Protein AF-A0A927M756-F1 (afdb_monomer_lite)

Sequence (406 aa):
MTVVIPTYNRRDMLRETLRNLARQRMPADEFEVVVADDGSSDGSRAVVEEASQQLRIKYHFQPDEGNRVCLVRNAGARLAAAPLLVFLDSGVYVGPDFLHEHVAAHAEGERLVVAGYTWGYDFEKAPPPGLAEALAESLPEEVVARFHDSEPFFDARHAAFVKTDFDLGRMVAPWALLWGLNFSISADDYWRVDGFDEGIVRWGLDDLELGFRLFKAGLEFRLSRTAWAVHAPHERAPLADALADVMVNMRRMMARFPEPATELAWNLLNNDDDLLDVDENYRFLIGCIDQVRSVDVAAEVADLLPQLPPGRLAVFGAGRRLPAELAGAVTLDFDADAVVELGATYHAIGIRTPLPDHAVDVVVLTSRLAGLWPRWSAEILAEAARVGGSVQLTPALMQKTAAISR

Foldseek 3Di:
DEEEEEDAQQQVLQLQQLVLVLLAPPDQVVYAYEYFYQAHDNCNVVSQVVSVVRHNYHYHYDHNPAAQSQVSSLVSLVPDPDQKYKYAYRQKHFHRCLVVLQVVVCPPDDFEKEFEWEWQADDPADAPPCLQVCSVVHHFVVSCVVCVVPPNRGHPCVVVCVVVVQFLQSFPQSLLVQDRRTMMGGSVLCPVLPHFDSVLRFDDPRSSLSSVSSVVVVGYYHYRHPSYIYRRDDDDDPPVRNLVSHLVVLVVSCVVPVAALSLLLNVCSVVVHDSSCSRVVVVLVVVLLVVCLPPAFQVLVVVCVVVDDDKAEEEQQNFQDHPPVCPRHAYEHCRPVSCVNNVHNGNYNQLAGPAAFCNIAEYEYTLSCLSVCVPRVVSNVVSRNRNHVYYHYGPNSVVSNVVVVD

pLDDT: mean 94.9, std 5.16, range [47.44, 98.81]

Radius of gyration: 24.37 Å; chains: 1; bounding box: 57×42×68 Å

Organism: NCBI:txid1544732

Structure (mmCIF, N/CA/C/O backbone):
data_AF-A0A927M756-F1
#
_entry.id   AF-A0A927M756-F1
#
loop_
_atom_site.group_PDB
_atom_site.id
_atom_site.type_symbol
_atom_site.label_atom_id
_atom_site.label_alt_id
_atom_site.label_comp_id
_atom_site.label_asym_id
_atom_site.label_entity_id
_atom_site.label_seq_id
_atom_site.pdbx_PDB_ins_code
_atom_site.Cartn_x
_atom_site.Cartn_y
_atom_site.Cartn_z
_atom_site.occupancy
_atom_site.B_iso_or_equiv
_atom_site.auth_seq_id
_atom_site.auth_comp_id
_atom_site.auth_asym_id
_atom_site.auth_atom_id
_atom_site.pdbx_PDB_model_num
ATOM 1 N N . MET A 1 1 ? -21.977 -3.364 10.294 1.00 95.69 1 MET A N 1
ATOM 2 C CA . MET A 1 1 ? -20.557 -3.519 9.878 1.00 95.69 1 MET A CA 1
ATOM 3 C C . MET A 1 1 ? -19.812 -4.434 10.845 1.00 95.69 1 MET A C 1
ATOM 5 O O . MET A 1 1 ? -20.342 -4.683 11.923 1.00 95.69 1 MET A O 1
ATOM 9 N N . THR A 1 2 ? -18.604 -4.883 10.504 1.00 98.62 2 THR A N 1
ATOM 10 C CA . THR A 1 2 ? -17.731 -5.647 11.407 1.00 98.62 2 THR A CA 1
ATOM 11 C C . THR A 1 2 ? -16.400 -4.923 11.588 1.00 98.62 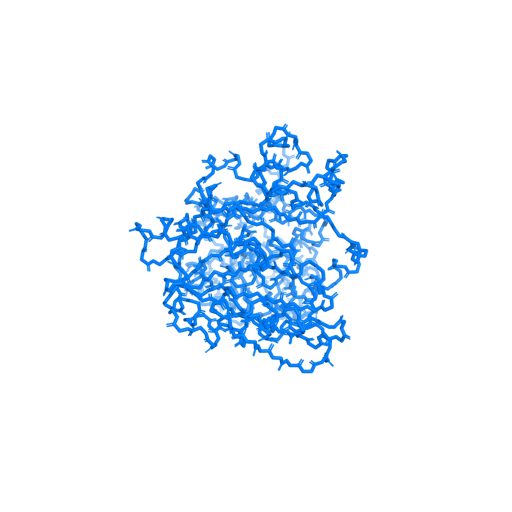2 THR A C 1
ATOM 13 O O . THR A 1 2 ? -15.699 -4.680 10.609 1.00 98.62 2 THR A O 1
ATOM 16 N N . VAL A 1 3 ? -16.036 -4.613 12.834 1.00 98.75 3 VAL A N 1
ATOM 17 C CA . VAL A 1 3 ? -14.707 -4.089 13.184 1.00 98.75 3 VAL A CA 1
ATOM 18 C C . VAL A 1 3 ? -13.768 -5.265 13.447 1.00 98.75 3 VAL A C 1
ATOM 20 O O . VAL A 1 3 ? -14.055 -6.080 14.320 1.00 98.75 3 VAL A O 1
ATOM 23 N N . VAL A 1 4 ? -12.664 -5.372 12.713 1.00 98.75 4 VAL A N 1
ATOM 24 C CA . VAL A 1 4 ? -11.660 -6.437 12.847 1.00 98.75 4 VAL A CA 1
ATOM 25 C C . VAL A 1 4 ? -10.411 -5.863 13.510 1.00 98.75 4 VAL A C 1
ATOM 27 O O . VAL A 1 4 ? -9.783 -4.956 12.965 1.00 98.75 4 VAL A O 1
ATOM 30 N N . ILE A 1 5 ? -10.053 -6.405 14.676 1.00 98.69 5 ILE A N 1
ATOM 31 C CA . ILE A 1 5 ? -8.954 -5.916 15.513 1.00 98.69 5 ILE A CA 1
ATOM 32 C C . ILE A 1 5 ? -7.909 -7.016 15.692 1.00 98.69 5 ILE A C 1
ATOM 34 O O . ILE A 1 5 ? -8.170 -7.964 16.440 1.00 98.69 5 ILE A O 1
ATOM 38 N N . PRO A 1 6 ? -6.728 -6.921 15.055 1.00 97.94 6 PRO A N 1
ATOM 39 C CA . PRO A 1 6 ? -5.612 -7.791 15.390 1.00 97.94 6 PRO A CA 1
ATOM 40 C C . PRO A 1 6 ? -5.023 -7.402 16.754 1.00 97.94 6 PRO A C 1
ATOM 42 O O . PRO A 1 6 ? -4.950 -6.220 17.110 1.00 97.94 6 PRO A O 1
ATOM 45 N N . THR A 1 7 ? -4.561 -8.387 17.521 1.00 97.69 7 THR A N 1
ATOM 46 C CA . THR A 1 7 ? -3.855 -8.134 18.781 1.00 97.69 7 THR A CA 1
ATOM 47 C C . THR A 1 7 ? -2.776 -9.181 19.056 1.00 97.69 7 THR A C 1
ATOM 49 O O . THR A 1 7 ? -2.916 -10.342 18.681 1.00 97.69 7 THR A O 1
ATOM 52 N N . TYR A 1 8 ? -1.693 -8.751 19.703 1.00 97.06 8 TYR A N 1
ATOM 53 C CA . TYR A 1 8 ? -0.617 -9.606 20.200 1.00 97.06 8 TYR A CA 1
ATOM 54 C C . TYR A 1 8 ? 0.051 -8.929 21.398 1.00 97.06 8 TYR A C 1
ATOM 56 O O . TYR A 1 8 ? 0.705 -7.901 21.231 1.00 97.06 8 TYR A O 1
ATOM 64 N N . ASN A 1 9 ? -0.127 -9.481 22.598 1.00 96.88 9 ASN A N 1
ATOM 65 C CA . ASN A 1 9 ? 0.460 -8.988 23.852 1.00 96.88 9 ASN A CA 1
ATOM 66 C C . ASN A 1 9 ? 0.254 -7.473 24.093 1.00 96.88 9 ASN A C 1
ATOM 68 O O . ASN A 1 9 ? 1.173 -6.753 24.490 1.00 96.88 9 ASN A O 1
ATOM 72 N N . ARG A 1 10 ? -0.962 -6.979 23.818 1.00 95.50 10 ARG A N 1
ATOM 73 C CA . ARG A 1 10 ? -1.361 -5.568 23.966 1.00 95.50 10 ARG A CA 1
ATOM 74 C C . ARG A 1 10 ? -2.609 -5.394 24.835 1.00 95.50 10 ARG A C 1
ATOM 76 O O . ARG A 1 10 ? -3.422 -4.511 24.569 1.00 95.50 10 ARG A O 1
ATOM 83 N N . ARG A 1 11 ? -2.778 -6.205 25.885 1.00 97.56 11 ARG A N 1
ATOM 84 C CA . ARG A 1 11 ? -3.977 -6.254 26.747 1.00 97.56 11 ARG A CA 1
ATOM 85 C C . ARG A 1 11 ? -4.524 -4.878 27.119 1.00 97.56 11 ARG A C 1
ATOM 87 O O . ARG A 1 11 ? -5.727 -4.651 27.006 1.00 97.56 11 ARG A O 1
ATOM 94 N N . ASP A 1 12 ? -3.669 -3.986 27.610 1.00 97.00 12 ASP A N 1
ATOM 95 C CA . ASP A 1 12 ? -4.118 -2.703 28.158 1.00 97.00 12 ASP A CA 1
ATOM 96 C C . ASP A 1 12 ? -4.542 -1.738 27.038 1.00 97.00 12 ASP A C 1
ATOM 98 O O . ASP A 1 12 ? -5.580 -1.090 27.141 1.00 97.00 12 ASP A O 1
ATOM 102 N N . MET A 1 13 ? -3.832 -1.741 25.907 1.00 97.19 13 MET A N 1
ATOM 103 C CA . MET A 1 13 ? -4.227 -0.983 24.715 1.00 97.19 13 MET A CA 1
ATOM 104 C C . MET A 1 13 ? -5.517 -1.531 24.091 1.00 97.19 13 MET A C 1
ATOM 106 O O . MET A 1 13 ? -6.401 -0.764 23.717 1.00 97.19 13 MET A O 1
ATOM 110 N N . LEU A 1 14 ? -5.659 -2.860 24.015 1.00 98.50 14 LEU A N 1
ATOM 111 C CA . LEU A 1 14 ? -6.878 -3.521 23.548 1.00 98.50 14 LEU A CA 1
ATOM 112 C C . LEU A 1 14 ? -8.078 -3.143 24.422 1.00 98.50 14 LEU A C 1
ATOM 114 O O . LEU A 1 14 ? -9.151 -2.853 23.897 1.00 98.50 14 LEU A O 1
ATOM 118 N N . ARG A 1 15 ? -7.897 -3.110 25.748 1.00 98.44 15 ARG A N 1
ATOM 119 C CA . ARG A 1 15 ? -8.937 -2.698 26.700 1.00 98.44 15 ARG A CA 1
ATOM 120 C C . ARG A 1 15 ? -9.435 -1.291 26.392 1.00 98.44 15 ARG A C 1
ATOM 122 O O . ARG A 1 15 ? -10.646 -1.091 26.322 1.00 98.44 15 ARG A O 1
ATOM 129 N N . GLU A 1 16 ? -8.530 -0.344 26.169 1.00 98.25 16 GLU A N 1
ATOM 130 C CA . GLU A 1 16 ? -8.913 1.025 25.821 1.00 98.25 16 GLU A CA 1
ATOM 131 C C . GLU A 1 16 ? -9.564 1.110 24.436 1.00 98.25 16 GLU A C 1
ATOM 133 O O . GLU A 1 16 ? -10.615 1.736 24.298 1.00 98.25 16 GLU A O 1
ATOM 138 N N . THR A 1 17 ? -9.047 0.415 23.419 1.00 98.50 17 THR A N 1
ATOM 139 C CA . THR A 1 17 ? -9.700 0.350 22.098 1.00 98.50 17 THR A CA 1
ATOM 140 C C . THR A 1 17 ? -11.145 -0.162 22.209 1.00 98.50 17 THR A C 1
ATOM 142 O O . THR A 1 17 ? -12.064 0.468 21.682 1.00 98.50 17 THR A O 1
ATOM 145 N N . LEU A 1 18 ? -11.390 -1.245 22.957 1.00 98.62 18 LEU A N 1
ATOM 146 C CA . LEU A 1 18 ? -12.740 -1.790 23.154 1.00 98.62 18 LEU A CA 1
ATOM 147 C C . LEU A 1 18 ? -13.647 -0.853 23.970 1.00 98.62 18 LEU A C 1
ATOM 149 O O . LEU A 1 18 ? -14.825 -0.717 23.644 1.00 98.62 18 LEU A O 1
ATOM 153 N N . ARG A 1 19 ? -13.117 -0.150 24.982 1.00 98.06 19 ARG A N 1
ATOM 154 C CA . ARG A 1 19 ? -13.867 0.879 25.733 1.00 98.06 19 ARG A CA 1
ATOM 155 C C . ARG A 1 19 ? -14.334 2.025 24.837 1.00 98.06 19 ARG A C 1
ATOM 157 O O . ARG A 1 19 ? -15.458 2.498 24.988 1.00 98.06 19 ARG A O 1
ATOM 164 N N . ASN A 1 20 ? -13.505 2.452 23.887 1.00 98.19 20 ASN A N 1
ATOM 165 C CA . ASN A 1 20 ? -13.872 3.487 22.918 1.00 98.19 20 ASN A CA 1
ATOM 166 C C . ASN A 1 20 ? -14.931 2.996 21.913 1.00 98.19 20 ASN A C 1
ATOM 168 O O . ASN A 1 20 ? -15.864 3.729 21.580 1.00 98.19 20 ASN A O 1
ATOM 172 N N . LEU A 1 21 ? -14.864 1.729 21.496 1.00 98.38 21 LEU A N 1
ATOM 173 C CA . LEU A 1 21 ? -15.904 1.115 20.661 1.00 98.38 21 LEU A CA 1
ATOM 174 C C . LEU A 1 21 ? -17.236 0.910 21.402 1.00 98.38 21 LEU A C 1
ATOM 176 O O . LEU A 1 21 ? -18.295 0.993 20.789 1.00 98.38 21 LEU A O 1
ATOM 180 N N . ALA A 1 22 ? -17.225 0.704 22.720 1.00 97.81 22 ALA A N 1
ATOM 181 C CA . ALA A 1 22 ? -18.456 0.628 23.516 1.00 97.81 22 ALA A CA 1
ATOM 182 C C . ALA A 1 22 ? -19.195 1.979 23.631 1.00 97.81 22 ALA A C 1
ATOM 184 O O . ALA A 1 22 ? -20.354 2.020 24.038 1.00 97.81 22 ALA A O 1
ATOM 185 N N . ARG A 1 23 ? -18.541 3.089 23.261 1.00 97.56 23 ARG A N 1
ATOM 186 C CA . ARG A 1 23 ? -19.082 4.458 23.322 1.00 97.56 23 ARG A CA 1
ATOM 187 C C . ARG A 1 23 ? -19.631 4.973 21.989 1.00 97.56 23 ARG A C 1
ATOM 189 O O . ARG A 1 23 ? -19.966 6.153 21.891 1.00 97.56 23 ARG A O 1
ATOM 196 N N . GLN A 1 24 ? -19.692 4.131 20.960 1.00 98.25 24 GLN A N 1
ATOM 197 C CA . GLN A 1 24 ? -20.191 4.545 19.650 1.00 98.25 24 GLN A CA 1
ATOM 198 C C . GLN A 1 24 ? -21.666 4.960 19.735 1.00 98.25 24 GLN A C 1
ATOM 200 O O . GLN A 1 24 ? -22.465 4.314 20.410 1.00 98.25 24 GLN A O 1
ATOM 205 N N . ARG A 1 25 ? -22.038 6.035 19.028 1.00 97.19 25 ARG A N 1
ATOM 206 C CA . ARG A 1 25 ? -23.444 6.468 18.895 1.00 97.19 25 ARG A CA 1
ATOM 207 C C . ARG A 1 25 ? -24.238 5.587 17.935 1.00 97.19 25 ARG A C 1
ATOM 209 O O . ARG A 1 25 ? -25.465 5.611 17.969 1.00 97.19 25 ARG A O 1
ATOM 216 N N . MET A 1 26 ? -23.544 4.823 17.092 1.00 96.31 26 MET A N 1
ATOM 217 C CA . MET A 1 26 ? -24.149 3.769 16.286 1.00 96.31 26 MET A CA 1
ATOM 218 C C . MET A 1 26 ? -24.802 2.722 17.206 1.00 96.31 26 MET A C 1
ATOM 220 O O . MET A 1 26 ? -24.148 2.276 18.153 1.00 96.31 26 MET A O 1
ATOM 224 N N . PRO A 1 27 ? -26.054 2.304 16.946 1.00 94.31 27 PRO A N 1
ATOM 225 C CA . PRO A 1 27 ? -26.713 1.273 17.739 1.00 94.31 27 PRO A CA 1
ATOM 226 C C . PRO A 1 27 ? -25.888 -0.016 17.817 1.00 94.31 27 PRO A C 1
ATOM 228 O O . PRO A 1 27 ? -25.325 -0.479 16.824 1.00 94.31 27 PRO A O 1
ATOM 231 N N . ALA A 1 28 ? -25.822 -0.614 19.008 1.00 90.38 28 ALA A N 1
ATOM 232 C CA . ALA A 1 28 ? -24.984 -1.787 19.268 1.00 90.38 28 ALA A CA 1
ATOM 233 C C . ALA A 1 28 ? -25.366 -3.020 18.426 1.00 90.38 28 ALA A C 1
ATOM 235 O O . ALA A 1 28 ? -24.568 -3.941 18.290 1.00 90.38 28 ALA A O 1
ATOM 236 N N . ASP A 1 29 ? -26.575 -3.071 17.867 1.00 91.06 29 ASP A N 1
ATOM 237 C CA . ASP A 1 29 ? -27.053 -4.122 16.971 1.00 91.06 29 ASP A CA 1
ATOM 238 C C . ASP A 1 29 ? -26.726 -3.882 15.483 1.00 91.06 29 ASP A C 1
ATOM 240 O O . ASP A 1 29 ? -26.850 -4.812 14.681 1.00 91.06 29 ASP A O 1
ATOM 244 N N . GLU A 1 30 ? -26.216 -2.704 15.116 1.00 95.25 30 GLU A N 1
ATOM 245 C CA . GLU A 1 30 ? -25.785 -2.372 13.748 1.00 95.25 30 GLU A CA 1
ATOM 246 C C . GLU A 1 30 ? -24.310 -2.713 13.467 1.00 95.25 30 GLU A C 1
ATOM 248 O O . GLU A 1 30 ? -23.873 -2.754 12.305 1.00 95.25 30 GLU A O 1
ATOM 253 N N . PHE A 1 31 ? -23.533 -3.022 14.507 1.00 97.88 31 PHE A N 1
ATOM 254 C CA . PHE A 1 31 ? -22.152 -3.464 14.361 1.00 97.88 31 PHE A CA 1
ATOM 255 C C . PHE A 1 31 ? -21.795 -4.655 15.250 1.00 97.88 31 PHE A C 1
ATOM 257 O O . PHE A 1 31 ? -22.484 -5.000 16.208 1.00 97.88 31 PHE A O 1
ATOM 264 N N . GLU A 1 32 ? -20.700 -5.309 14.891 1.00 98.12 32 GLU A N 1
ATOM 265 C CA . GLU A 1 32 ? -20.029 -6.304 15.716 1.00 98.12 32 GLU A CA 1
ATOM 266 C C . GLU A 1 32 ? -18.519 -6.055 15.702 1.00 98.12 32 GLU A C 1
ATOM 268 O O . GLU A 1 32 ? -17.989 -5.384 14.812 1.00 98.12 32 GLU A O 1
ATOM 273 N N . VAL A 1 33 ? -17.827 -6.618 16.686 1.00 98.75 33 VAL A N 1
ATOM 274 C CA . VAL A 1 33 ? -16.372 -6.558 16.817 1.00 98.75 33 VAL A CA 1
ATOM 275 C C . VAL A 1 33 ? -15.815 -7.975 16.740 1.00 98.75 33 VAL A C 1
ATOM 277 O O . VAL A 1 33 ? -16.337 -8.895 17.366 1.00 98.75 33 VAL A O 1
ATOM 280 N N . VAL A 1 34 ? -14.740 -8.168 15.991 1.00 98.81 34 VAL A N 1
ATOM 281 C CA . VAL A 1 34 ? -13.957 -9.401 15.975 1.00 98.81 34 VAL A CA 1
ATOM 282 C C . VAL A 1 34 ? -12.555 -9.059 16.446 1.00 98.81 34 VAL A C 1
ATOM 284 O O . VAL A 1 34 ? -11.821 -8.359 15.755 1.00 98.81 34 VAL A O 1
ATOM 287 N N . VAL A 1 35 ? -12.177 -9.568 17.615 1.00 98.81 35 VAL A N 1
ATOM 288 C CA . VAL A 1 35 ? -10.788 -9.514 18.079 1.00 98.81 35 VAL A CA 1
ATOM 289 C C . VAL A 1 35 ? -10.094 -10.788 17.625 1.00 98.81 35 VAL A C 1
ATOM 291 O O . VAL A 1 35 ? -10.545 -11.887 17.950 1.00 98.81 35 VAL A O 1
ATOM 294 N N . ALA A 1 36 ? -9.019 -10.636 16.862 1.00 98.50 36 ALA A N 1
ATOM 295 C CA . ALA A 1 36 ? -8.235 -11.729 16.319 1.00 98.50 36 ALA A CA 1
ATOM 296 C C . ALA A 1 36 ? -6.826 -11.696 16.929 1.00 98.50 36 ALA A C 1
ATOM 298 O O . ALA A 1 36 ? -6.050 -10.771 16.706 1.00 98.50 36 ALA A O 1
ATOM 299 N N . ASP A 1 37 ? -6.532 -12.690 17.757 1.00 98.56 37 ASP A N 1
ATOM 300 C CA . ASP A 1 37 ? -5.371 -12.738 18.639 1.00 98.56 37 ASP A CA 1
ATOM 301 C C . ASP A 1 37 ? -4.291 -13.681 18.093 1.00 98.56 37 ASP A C 1
ATOM 303 O O . ASP A 1 37 ? -4.543 -14.875 17.902 1.00 98.56 37 ASP A O 1
ATOM 307 N N . ASP A 1 38 ? -3.096 -13.136 17.847 1.00 97.81 38 ASP A N 1
ATOM 308 C CA . ASP A 1 38 ? -1.943 -13.822 17.244 1.00 97.81 38 ASP A CA 1
ATOM 309 C C . ASP A 1 38 ? -1.061 -14.533 18.287 1.00 97.81 38 ASP A C 1
ATOM 311 O O . ASP A 1 38 ? 0.162 -14.557 18.188 1.00 97.81 38 ASP A O 1
ATOM 315 N N . GLY A 1 39 ? -1.677 -15.075 19.340 1.00 97.94 39 GLY A N 1
ATOM 316 C CA . GLY A 1 39 ? -0.977 -15.871 20.350 1.00 97.94 39 GLY A CA 1
ATOM 317 C C . GLY A 1 39 ? -0.627 -15.135 21.642 1.00 97.94 39 GLY A C 1
ATOM 318 O O . GLY A 1 39 ? 0.361 -15.473 22.293 1.00 97.94 39 GLY A O 1
ATOM 319 N N . SER A 1 40 ? -1.424 -14.147 22.055 1.00 98.06 40 SER A N 1
ATOM 320 C CA . SER A 1 40 ? -1.183 -13.395 23.293 1.00 98.06 40 SER A CA 1
ATOM 321 C C . SER A 1 40 ? -1.173 -14.281 24.543 1.00 98.06 40 SER A C 1
ATOM 323 O O . SER A 1 40 ? -1.970 -15.209 24.699 1.00 98.06 40 SER A O 1
ATOM 325 N N . SER A 1 41 ? -0.312 -13.922 25.497 1.00 97.69 41 SER A N 1
ATOM 326 C CA . SER A 1 41 ? -0.158 -14.587 26.803 1.00 97.69 41 SER A CA 1
ATOM 327 C C . SER A 1 41 ? -0.369 -13.647 27.999 1.00 97.69 41 SER A C 1
ATOM 329 O O . SER A 1 41 ? -0.239 -14.046 29.154 1.00 97.69 41 SER A O 1
ATOM 331 N N . ASP A 1 42 ? -0.744 -12.397 27.734 1.00 97.75 42 ASP A N 1
ATOM 332 C CA . ASP A 1 42 ? -0.803 -11.294 28.700 1.00 97.75 42 ASP A CA 1
ATOM 333 C C . ASP A 1 42 ? -2.174 -11.101 29.378 1.00 97.75 42 ASP A C 1
ATOM 335 O O . ASP A 1 42 ? -2.349 -10.205 30.212 1.00 97.75 42 ASP A O 1
ATOM 339 N N . GLY A 1 43 ? -3.154 -11.941 29.037 1.00 97.81 43 GLY A N 1
ATOM 340 C CA . GLY A 1 43 ? -4.539 -11.833 29.500 1.00 97.81 43 GLY A CA 1
ATOM 341 C C . GLY A 1 43 ? -5.480 -11.099 28.539 1.00 97.81 43 GLY A C 1
ATOM 342 O O . GLY A 1 43 ? -6.602 -10.786 28.937 1.00 97.81 43 GLY A O 1
ATOM 343 N N . SER A 1 44 ? -5.077 -10.853 27.287 1.00 98.19 44 SER A N 1
ATOM 344 C CA . SER A 1 44 ? -5.927 -10.240 26.249 1.00 98.19 44 SER A CA 1
ATOM 345 C C . SER A 1 44 ? -7.291 -10.928 26.086 1.00 98.19 44 SER A C 1
ATOM 347 O O . SER A 1 44 ? -8.309 -10.245 25.999 1.00 98.19 44 SER A O 1
ATOM 349 N N . ARG A 1 45 ? -7.366 -12.264 26.179 1.00 98.31 45 ARG A N 1
ATOM 350 C CA . ARG A 1 45 ? -8.647 -13.000 26.167 1.00 98.31 45 ARG A CA 1
ATOM 351 C C . ARG A 1 45 ? -9.629 -12.525 27.247 1.00 98.31 45 ARG A C 1
ATOM 353 O O . ARG A 1 45 ? -10.803 -12.328 26.952 1.00 98.31 45 ARG A O 1
ATOM 360 N N . ALA A 1 46 ? -9.155 -12.304 28.474 1.00 98.50 46 ALA A N 1
ATOM 361 C CA . ALA A 1 46 ? -10.012 -11.876 29.581 1.00 98.50 46 ALA A CA 1
ATOM 362 C C . ALA A 1 46 ? -10.583 -10.466 29.352 1.00 98.50 46 ALA A C 1
ATOM 364 O O . ALA A 1 46 ? -11.715 -10.186 29.737 1.00 98.50 46 ALA A O 1
ATOM 365 N N . VAL A 1 47 ? -9.828 -9.591 28.678 1.00 98.56 47 VAL A N 1
ATOM 366 C CA . VAL A 1 47 ? -10.314 -8.266 28.262 1.00 98.56 47 VAL A CA 1
ATOM 367 C C . VAL A 1 47 ? -11.462 -8.386 27.260 1.00 98.56 47 VAL A C 1
ATOM 369 O O . VAL A 1 47 ? -12.445 -7.655 27.363 1.00 98.56 47 VAL A O 1
ATOM 372 N N . VAL A 1 48 ? -11.373 -9.326 26.317 1.00 98.38 48 VAL A N 1
ATOM 373 C CA . VAL A 1 48 ? -12.438 -9.572 25.333 1.00 98.38 48 VAL A CA 1
ATOM 374 C C . VAL A 1 48 ? -13.688 -10.157 25.998 1.00 98.38 48 VAL A C 1
ATOM 376 O O . VAL A 1 48 ? -14.804 -9.739 25.689 1.00 98.38 48 VAL A O 1
ATOM 379 N N . GLU A 1 49 ? -13.512 -11.076 26.949 1.00 98.38 49 GLU A N 1
ATOM 380 C CA . GLU A 1 49 ? -14.608 -11.635 27.750 1.00 98.38 49 GLU A CA 1
ATOM 381 C C . GLU A 1 49 ? -15.322 -10.548 28.574 1.00 98.38 49 GLU A C 1
ATOM 383 O O . GLU A 1 49 ? -16.552 -10.501 28.577 1.00 98.38 49 GLU A O 1
ATOM 388 N N . GLU A 1 50 ? -14.583 -9.628 29.203 1.00 98.19 50 GLU A N 1
ATOM 389 C CA . GLU A 1 50 ? -15.147 -8.466 29.912 1.00 98.19 50 GLU A CA 1
ATOM 390 C C . GLU A 1 50 ? -15.935 -7.554 28.953 1.00 98.19 50 GLU A C 1
ATOM 392 O O . GLU A 1 50 ? -17.087 -7.204 29.220 1.00 98.19 50 GLU A O 1
ATOM 397 N N . ALA A 1 51 ? -15.356 -7.227 27.794 1.00 97.94 51 ALA A N 1
ATOM 398 C CA . ALA A 1 51 ? -15.982 -6.358 26.797 1.00 97.94 51 ALA A CA 1
ATOM 399 C C . ALA A 1 51 ? -17.271 -6.944 26.189 1.00 97.94 51 ALA A C 1
ATOM 401 O O . ALA A 1 51 ? -18.142 -6.186 25.755 1.00 97.94 51 ALA A O 1
ATOM 402 N N . SER A 1 52 ? -17.442 -8.271 26.205 1.00 97.06 52 SER A N 1
ATOM 403 C CA . SER A 1 52 ? -18.653 -8.942 25.704 1.00 97.06 52 SER A CA 1
ATOM 404 C C . SER A 1 52 ? -19.940 -8.568 26.448 1.00 97.06 52 SER A C 1
ATOM 406 O O . SER A 1 52 ? -21.039 -8.792 25.945 1.00 97.06 52 SER A O 1
ATOM 408 N N . GLN A 1 53 ? -19.819 -7.945 27.625 1.00 95.81 53 GLN A N 1
ATOM 409 C CA . GLN A 1 53 ? -20.954 -7.413 28.380 1.00 95.81 53 GLN A CA 1
ATOM 410 C C . GLN A 1 53 ? -21.558 -6.145 27.756 1.00 95.81 53 GLN A C 1
ATOM 412 O O . GLN A 1 53 ? -22.698 -5.804 28.066 1.00 95.81 53 GLN A O 1
ATOM 417 N N . GLN A 1 54 ? -20.802 -5.437 26.911 1.00 95.56 54 GLN A N 1
ATOM 418 C CA . GLN A 1 54 ? -21.202 -4.157 26.306 1.00 95.56 54 GLN A CA 1
ATOM 419 C C . GLN A 1 54 ? -21.174 -4.193 24.774 1.00 95.56 54 GLN A C 1
ATOM 421 O O . GLN A 1 54 ? -21.865 -3.409 24.129 1.00 95.56 54 GLN A O 1
ATOM 426 N N . LEU A 1 55 ? -20.394 -5.106 24.188 1.00 96.88 55 LEU A N 1
ATOM 427 C CA . LEU A 1 55 ? -20.193 -5.224 22.749 1.00 96.88 55 LEU A CA 1
ATOM 428 C C . LEU A 1 55 ? -20.625 -6.592 22.227 1.00 96.88 55 LEU A C 1
ATOM 430 O O . LEU A 1 55 ? -20.378 -7.630 22.841 1.00 96.88 55 LEU A O 1
ATOM 434 N N . ARG A 1 56 ? -21.182 -6.601 21.012 1.00 97.69 56 ARG A N 1
ATOM 435 C CA . ARG A 1 56 ? -21.351 -7.821 20.215 1.00 97.69 56 ARG A CA 1
ATOM 436 C C . ARG A 1 56 ? -19.985 -8.233 19.683 1.00 97.69 56 ARG A C 1
ATOM 438 O O . ARG A 1 56 ? -19.566 -7.768 18.626 1.00 97.69 56 ARG A O 1
ATOM 445 N N . ILE A 1 57 ? -19.274 -9.050 20.449 1.00 98.25 57 ILE A N 1
ATOM 446 C CA . ILE A 1 57 ? -17.867 -9.356 20.196 1.00 98.25 57 ILE A CA 1
ATOM 447 C C . ILE A 1 57 ? -17.634 -10.848 19.960 1.00 98.25 57 ILE A C 1
ATOM 449 O O . ILE A 1 57 ? -18.198 -11.705 20.641 1.00 98.25 57 ILE A O 1
ATOM 453 N N . LYS A 1 58 ? -16.783 -11.155 18.983 1.00 98.44 58 LYS A N 1
ATOM 454 C CA . LYS A 1 58 ? -16.234 -12.485 18.715 1.00 98.44 58 LYS A CA 1
ATOM 455 C C . LYS A 1 58 ? -14.736 -12.461 18.986 1.00 98.44 58 LYS A C 1
ATOM 457 O O . LYS A 1 58 ? -14.076 -11.442 18.787 1.00 98.44 58 LYS A O 1
ATOM 462 N N . TYR A 1 59 ? -14.206 -13.604 19.397 1.00 98.56 59 TYR A N 1
ATOM 463 C CA . TYR A 1 59 ? -12.786 -13.782 19.657 1.00 98.56 59 TYR A CA 1
ATOM 464 C C . TYR A 1 59 ? -12.237 -14.927 18.810 1.00 98.56 59 TYR A C 1
ATOM 466 O O . TYR A 1 59 ? -12.756 -16.045 18.857 1.00 98.56 59 TYR A O 1
ATOM 474 N N . HIS A 1 60 ? -11.189 -14.642 18.047 1.00 98.56 60 HIS A N 1
ATOM 475 C CA . HIS A 1 60 ? -10.376 -15.624 17.348 1.00 98.56 60 HIS A CA 1
ATOM 476 C C . HIS A 1 60 ? -9.002 -15.689 18.006 1.00 98.56 60 HIS A C 1
ATOM 478 O O . HIS A 1 60 ? -8.444 -14.658 18.360 1.00 98.56 60 HIS A O 1
ATOM 484 N N . PHE A 1 61 ? -8.458 -16.893 18.144 1.00 98.56 61 PHE A N 1
ATOM 485 C CA . PHE A 1 61 ? -7.122 -17.115 18.677 1.00 98.56 61 PHE A CA 1
ATOM 486 C C . PHE A 1 61 ? -6.385 -18.102 17.785 1.00 98.56 61 PHE A C 1
ATOM 488 O O . PHE A 1 61 ? -6.922 -19.173 17.481 1.00 98.56 61 PHE A O 1
ATOM 495 N N . GLN A 1 62 ? -5.141 -17.771 17.461 1.00 97.88 62 GLN A N 1
ATOM 496 C CA . GLN A 1 62 ? -4.159 -18.703 16.923 1.00 97.88 62 GLN A CA 1
ATOM 497 C C . GLN A 1 62 ? -2.943 -18.783 17.863 1.00 97.88 62 GLN A C 1
ATOM 499 O O . GLN A 1 62 ? -2.705 -17.847 18.620 1.00 97.88 62 GLN A O 1
ATOM 504 N N . PRO A 1 63 ? -2.192 -19.901 17.880 1.00 97.81 63 PRO A N 1
ATOM 505 C CA . PRO A 1 63 ? -0.963 -20.003 18.671 1.00 97.81 63 PRO A CA 1
ATOM 506 C C . PRO A 1 63 ? 0.077 -18.940 18.282 1.00 97.81 63 PRO A C 1
ATOM 508 O O . PRO A 1 63 ? 0.068 -18.470 17.150 1.00 97.81 63 PRO A O 1
ATOM 511 N N . ASP A 1 64 ? 1.009 -18.608 19.174 1.00 97.19 64 ASP A N 1
ATOM 512 C CA . ASP A 1 64 ? 2.167 -17.775 18.819 1.00 97.19 64 ASP A CA 1
ATOM 513 C C . ASP A 1 64 ? 3.166 -18.610 18.000 1.00 97.19 64 ASP A C 1
ATOM 515 O O . ASP A 1 64 ? 3.776 -19.549 18.517 1.00 97.19 64 ASP A O 1
ATOM 519 N N . GLU A 1 65 ? 3.309 -18.289 16.712 1.00 96.06 65 GLU A N 1
ATOM 520 C CA . GLU A 1 65 ? 4.332 -18.868 15.828 1.00 96.06 65 GLU A CA 1
ATOM 521 C C . GLU A 1 65 ? 5.123 -17.752 15.123 1.00 96.06 65 GLU A C 1
ATOM 523 O O . GLU A 1 65 ? 5.509 -17.879 13.958 1.00 96.06 65 GLU A O 1
ATOM 528 N N . GLY A 1 66 ? 5.352 -16.645 15.838 1.00 93.56 66 GLY A N 1
ATOM 529 C CA . GLY A 1 66 ? 5.923 -15.417 15.292 1.00 93.56 66 GLY A CA 1
ATOM 530 C C . GLY A 1 66 ? 4.868 -14.494 14.681 1.00 93.56 66 GLY A C 1
ATOM 531 O O . GLY A 1 66 ? 3.670 -14.749 14.768 1.00 93.56 66 GLY A O 1
ATOM 532 N N . ASN A 1 67 ? 5.323 -13.403 14.059 1.00 92.44 67 ASN A N 1
ATOM 533 C CA . ASN A 1 67 ? 4.428 -12.397 13.490 1.00 92.44 67 ASN A CA 1
ATOM 5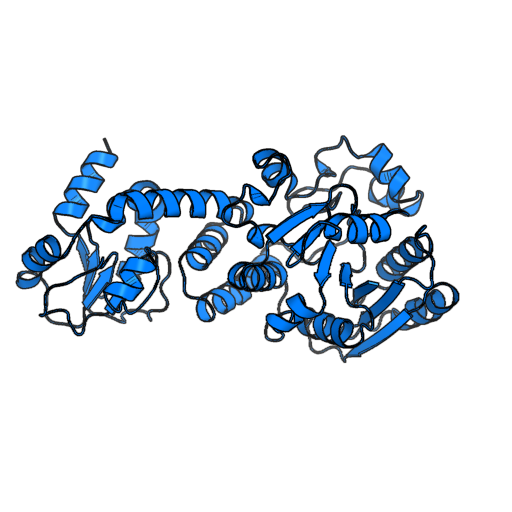34 C C . ASN A 1 67 ? 3.633 -12.982 12.317 1.00 92.44 67 ASN A C 1
ATOM 536 O O . ASN A 1 67 ? 4.202 -13.299 11.273 1.00 92.44 67 ASN A O 1
ATOM 540 N N . ARG A 1 68 ? 2.314 -13.094 12.473 1.00 95.56 68 ARG A N 1
ATOM 541 C CA . ARG A 1 68 ? 1.389 -13.534 11.426 1.00 95.56 68 ARG A CA 1
ATOM 542 C C . ARG A 1 68 ? 0.167 -12.625 11.393 1.00 95.56 68 ARG A C 1
ATOM 544 O O . ARG A 1 68 ? -0.965 -13.086 11.215 1.00 95.56 68 ARG A O 1
ATOM 551 N N . VAL A 1 69 ? 0.406 -11.314 11.495 1.00 95.50 69 VAL A N 1
ATOM 552 C CA . VAL A 1 69 ? -0.652 -10.294 11.521 1.00 95.50 69 VAL A CA 1
ATOM 553 C C . VAL A 1 69 ? -1.584 -10.385 10.301 1.00 95.50 69 VAL A C 1
ATOM 555 O O . VAL A 1 69 ? -2.796 -10.228 10.428 1.00 95.50 69 VAL A O 1
ATOM 558 N N . CYS A 1 70 ? -1.055 -10.727 9.124 1.00 97.38 70 CYS A N 1
ATOM 559 C CA . CYS A 1 70 ? -1.855 -10.932 7.913 1.00 97.38 70 CYS A CA 1
ATOM 560 C C . CYS A 1 70 ? -2.829 -12.108 8.058 1.00 97.38 70 CYS A C 1
ATOM 562 O O . CYS A 1 70 ? -4.022 -11.979 7.771 1.00 97.38 70 CYS A O 1
ATOM 564 N N . LEU A 1 71 ? -2.329 -13.243 8.558 1.00 98.00 71 LEU A N 1
ATOM 565 C CA . LEU A 1 71 ? -3.122 -14.447 8.798 1.00 98.00 71 LEU A CA 1
ATOM 566 C C . LEU A 1 71 ? -4.220 -14.184 9.833 1.00 98.00 71 LEU A C 1
ATOM 568 O O . LEU A 1 71 ? -5.379 -14.527 9.594 1.00 98.00 71 LEU A O 1
ATOM 572 N N . VAL A 1 72 ? -3.881 -13.532 10.950 1.00 97.88 72 VAL A N 1
ATOM 573 C CA . VAL A 1 72 ? -4.842 -13.278 12.030 1.00 97.88 72 VAL A CA 1
ATOM 574 C C . VAL A 1 72 ? -5.896 -12.239 11.619 1.00 97.88 72 VAL A C 1
ATOM 576 O O . VAL A 1 72 ? -7.078 -12.421 11.919 1.00 97.88 72 VAL A O 1
ATOM 579 N N . ARG A 1 73 ? -5.525 -11.202 10.844 1.00 98.12 73 ARG A N 1
ATOM 580 C CA . ARG A 1 73 ? -6.481 -10.244 10.250 1.00 98.12 73 ARG A CA 1
ATOM 581 C C . ARG A 1 73 ? -7.453 -10.953 9.308 1.00 98.12 73 ARG A C 1
ATOM 583 O O . ARG A 1 73 ? -8.662 -10.756 9.429 1.00 98.12 73 ARG A O 1
ATOM 590 N N . ASN A 1 74 ? -6.957 -11.833 8.434 1.00 98.69 74 ASN A N 1
ATOM 591 C CA . ASN A 1 74 ? -7.807 -12.650 7.566 1.00 98.69 74 ASN A CA 1
ATOM 592 C C . ASN A 1 74 ? -8.721 -13.581 8.367 1.00 98.69 74 ASN A C 1
ATOM 594 O O . ASN A 1 74 ? -9.906 -13.693 8.058 1.00 98.69 74 ASN A O 1
ATOM 598 N N . ALA A 1 75 ? -8.210 -14.244 9.405 1.00 98.56 75 ALA A N 1
ATOM 599 C CA . ALA A 1 75 ? -9.015 -15.106 10.262 1.00 98.56 75 ALA A CA 1
ATOM 600 C C . ALA A 1 75 ? -10.138 -14.329 10.968 1.00 98.56 75 ALA A C 1
ATOM 602 O O . ALA A 1 75 ? -11.274 -14.804 11.007 1.00 98.56 75 ALA A O 1
ATOM 603 N N . GLY A 1 76 ? -9.857 -13.111 11.439 1.00 98.38 76 GLY A N 1
ATOM 604 C CA . GLY A 1 76 ? -10.869 -12.201 11.971 1.00 98.38 76 GLY A CA 1
ATOM 605 C C . GLY A 1 76 ? -11.911 -11.800 10.921 1.00 98.38 76 GLY A C 1
ATOM 606 O O . GLY A 1 76 ? -13.112 -11.935 11.156 1.00 98.38 76 GLY A O 1
ATOM 607 N N . ALA A 1 77 ? -11.467 -11.397 9.729 1.00 98.56 77 ALA A N 1
ATOM 608 C CA . ALA A 1 77 ? -12.351 -11.037 8.623 1.00 98.56 77 ALA A CA 1
ATOM 609 C C . ALA A 1 77 ? -13.252 -12.205 8.173 1.00 98.56 77 ALA A C 1
ATOM 611 O O . ALA A 1 77 ? -14.399 -11.980 7.799 1.00 98.56 77 ALA A O 1
ATOM 612 N N . ARG A 1 78 ? -12.792 -13.465 8.256 1.00 98.44 78 ARG A N 1
ATOM 613 C CA . ARG A 1 78 ? -13.611 -14.656 7.933 1.00 98.44 78 ARG A CA 1
ATOM 614 C C . ARG A 1 78 ? -14.768 -14.872 8.910 1.00 98.44 78 ARG A C 1
ATOM 616 O O . ARG A 1 78 ? -15.736 -15.542 8.564 1.00 98.44 78 ARG A O 1
ATOM 623 N N . LEU A 1 79 ? -14.669 -14.340 10.129 1.00 98.19 79 LEU A N 1
ATOM 624 C CA . LEU A 1 79 ? -15.730 -14.413 11.137 1.00 98.19 79 LEU A CA 1
ATOM 625 C C . LEU A 1 79 ? -16.735 -13.260 11.034 1.00 98.19 79 LEU A C 1
ATOM 627 O O . LEU A 1 79 ? -17.745 -13.276 11.751 1.00 98.19 79 LEU A O 1
ATOM 631 N N . ALA A 1 80 ? -16.460 -12.268 10.185 1.00 97.38 80 ALA A N 1
ATOM 632 C CA . ALA A 1 80 ? -17.350 -11.146 9.952 1.00 97.38 80 ALA A CA 1
ATOM 633 C C . ALA A 1 80 ? -18.660 -11.613 9.309 1.00 97.38 80 ALA A C 1
ATOM 635 O O . ALA A 1 80 ? -18.669 -12.381 8.351 1.00 97.38 80 ALA A O 1
ATOM 636 N N . ALA A 1 81 ? -19.777 -11.143 9.853 1.00 94.19 81 ALA A N 1
ATOM 637 C CA . ALA A 1 81 ? -21.116 -11.388 9.332 1.00 94.19 81 ALA A CA 1
ATOM 638 C C . ALA A 1 81 ? -21.659 -10.194 8.534 1.00 94.19 81 ALA A C 1
ATOM 640 O O . ALA A 1 81 ? -22.672 -10.332 7.849 1.00 94.19 81 ALA A O 1
ATOM 641 N N . ALA A 1 82 ? -21.030 -9.020 8.638 1.00 96.00 82 ALA A N 1
ATOM 642 C CA . ALA A 1 82 ? -21.475 -7.815 7.955 1.00 96.00 82 ALA A CA 1
ATOM 643 C C . ALA A 1 82 ? -20.768 -7.614 6.600 1.00 96.00 82 ALA A C 1
ATOM 645 O O . ALA A 1 82 ? -19.603 -7.977 6.456 1.00 96.00 82 ALA A O 1
ATOM 646 N N . PRO A 1 83 ? -21.426 -6.951 5.630 1.00 95.94 83 PRO A N 1
ATOM 647 C CA . PRO A 1 83 ? -20.857 -6.704 4.302 1.00 95.94 83 PRO A CA 1
ATOM 648 C C . PRO A 1 83 ? -19.762 -5.629 4.280 1.00 95.94 83 PRO A C 1
ATOM 650 O O . PRO A 1 83 ? -19.053 -5.517 3.290 1.00 95.94 83 PRO A O 1
ATOM 653 N N . LEU A 1 84 ? -19.625 -4.831 5.342 1.00 97.94 84 LEU A N 1
ATOM 654 C CA . LEU A 1 84 ? -18.588 -3.808 5.475 1.00 97.94 84 LEU A CA 1
ATOM 655 C C . LEU A 1 84 ? -17.623 -4.206 6.592 1.00 97.94 84 LEU A C 1
ATOM 657 O O . LEU A 1 84 ? -18.064 -4.413 7.730 1.00 97.94 84 LEU A O 1
ATOM 661 N N . LEU A 1 85 ? -16.335 -4.266 6.261 1.00 98.69 85 LEU A N 1
ATOM 662 C CA . LEU A 1 85 ? -15.231 -4.497 7.186 1.00 98.69 85 LEU A CA 1
ATOM 663 C C . LEU A 1 85 ? -14.577 -3.162 7.547 1.00 98.69 85 LEU A C 1
ATOM 665 O O . LEU A 1 85 ? -14.335 -2.335 6.669 1.00 98.69 85 LEU A O 1
ATOM 669 N N . VAL A 1 86 ? -14.264 -2.972 8.827 1.00 98.62 86 VAL A N 1
ATOM 670 C CA . VAL A 1 86 ? -13.438 -1.870 9.336 1.00 98.62 86 VAL A CA 1
ATOM 671 C C . VAL A 1 86 ? -12.242 -2.486 10.051 1.00 98.62 86 VAL A C 1
ATOM 673 O O . VAL A 1 86 ? -12.415 -3.162 11.060 1.00 98.62 86 VAL A O 1
ATOM 676 N N . PHE A 1 87 ? -11.038 -2.287 9.534 1.00 98.69 87 PHE A N 1
ATOM 677 C CA . PHE A 1 87 ? -9.810 -2.739 10.179 1.00 98.69 87 PHE A CA 1
ATOM 678 C C . PHE A 1 87 ? -9.304 -1.651 11.120 1.00 98.69 87 PHE A C 1
ATOM 680 O O . PHE A 1 87 ? -9.158 -0.495 10.715 1.00 98.69 87 PHE A O 1
ATOM 687 N N . LEU A 1 88 ? -9.074 -2.036 12.374 1.00 98.50 88 LEU A N 1
ATOM 688 C CA . LEU A 1 88 ? -8.668 -1.139 13.449 1.00 98.50 88 LEU A CA 1
ATOM 689 C C . LEU A 1 88 ? -7.615 -1.820 14.324 1.00 98.50 88 LEU A C 1
ATOM 691 O O . LEU A 1 88 ? -7.882 -2.879 14.883 1.00 98.50 88 LEU A O 1
ATOM 695 N N . ASP A 1 89 ? -6.439 -1.224 14.492 1.00 96.69 89 ASP A N 1
ATOM 696 C CA . ASP A 1 89 ? -5.393 -1.826 15.328 1.00 96.69 89 ASP A CA 1
ATOM 697 C C . ASP A 1 89 ? -5.692 -1.713 16.835 1.00 96.69 89 ASP A C 1
ATOM 699 O O . ASP A 1 89 ? -6.270 -0.737 17.324 1.00 96.69 89 ASP A O 1
ATOM 703 N N . SER A 1 90 ? -5.228 -2.695 17.617 1.00 95.00 90 SER A N 1
ATOM 704 C CA . SER A 1 90 ? -5.196 -2.553 19.079 1.00 95.00 90 SER A CA 1
ATOM 705 C C . SER A 1 90 ? -4.241 -1.421 19.490 1.00 95.00 90 SER A C 1
ATOM 707 O O . SER A 1 90 ? -3.065 -1.415 19.108 1.00 95.00 90 SER A O 1
ATOM 709 N N . GLY A 1 91 ? -4.747 -0.458 20.267 1.00 95.38 91 GLY A N 1
ATOM 710 C CA . GLY A 1 91 ? -4.028 0.783 20.572 1.00 95.38 91 GLY A CA 1
ATOM 711 C C . GLY A 1 91 ? -4.383 1.976 19.697 1.00 95.38 91 GLY A C 1
ATOM 712 O O . GLY A 1 91 ? -3.778 3.037 19.837 1.00 95.38 91 GLY A O 1
ATOM 713 N N . VAL A 1 92 ? -5.374 1.820 18.824 1.00 97.50 92 VAL A N 1
ATOM 714 C CA . VAL A 1 92 ? -6.007 2.927 18.117 1.00 97.50 92 VAL A CA 1
ATOM 715 C C . VAL A 1 92 ? -7.309 3.277 18.837 1.00 97.50 92 VAL A C 1
ATOM 717 O O . VAL A 1 92 ? -8.158 2.412 19.076 1.00 97.50 92 VAL A O 1
ATOM 720 N N . TYR A 1 93 ? -7.438 4.535 19.256 1.00 98.25 93 TYR A N 1
ATOM 721 C CA . TYR A 1 93 ? -8.565 5.043 20.037 1.00 98.25 93 TYR A CA 1
ATOM 722 C C . TYR A 1 93 ? -9.448 5.930 19.169 1.00 98.25 93 TYR A C 1
ATOM 724 O O . TYR A 1 93 ? -8.961 6.752 18.396 1.00 98.25 93 TYR A O 1
ATOM 732 N N . VAL A 1 94 ? -10.758 5.758 19.295 1.00 98.62 94 VAL A N 1
ATOM 733 C CA . VAL A 1 94 ? -11.736 6.321 18.362 1.00 98.62 94 VAL A CA 1
ATOM 734 C C . VAL A 1 94 ? -12.788 7.145 19.091 1.00 98.62 94 VAL A C 1
ATOM 736 O O . VAL A 1 94 ? -13.177 6.820 20.212 1.00 98.62 94 VAL A O 1
ATOM 739 N N . GLY A 1 95 ? -13.253 8.218 18.452 1.00 98.12 95 GLY A N 1
ATOM 740 C CA . GLY A 1 95 ? -14.365 9.023 18.954 1.00 98.12 95 GLY A CA 1
ATOM 741 C C . GLY A 1 95 ? -15.724 8.331 18.778 1.00 98.12 95 GLY A C 1
ATOM 742 O O . GLY A 1 95 ? -15.823 7.323 18.075 1.00 98.12 95 GLY A O 1
ATOM 743 N N . PRO A 1 96 ? -16.799 8.883 19.365 1.00 98.25 96 PRO A N 1
ATOM 744 C CA . PRO A 1 96 ? -18.128 8.261 19.396 1.00 98.25 96 PRO A CA 1
ATOM 745 C C . PRO A 1 96 ? -18.829 8.152 18.025 1.00 98.25 96 PRO A C 1
ATOM 747 O O . PRO A 1 96 ? -19.843 7.462 17.917 1.00 98.25 96 PRO A O 1
ATOM 750 N N . ASP A 1 97 ? -18.307 8.816 16.991 1.00 98.38 97 ASP A N 1
ATOM 751 C CA . ASP A 1 97 ? -18.857 8.829 15.625 1.00 98.38 97 ASP A CA 1
ATOM 752 C C . ASP A 1 97 ? -18.102 7.980 14.617 1.00 98.38 97 ASP A C 1
ATOM 754 O O . ASP A 1 97 ? -18.546 7.830 13.482 1.00 98.38 97 ASP A O 1
ATOM 758 N N . PHE A 1 98 ? -16.984 7.396 15.028 1.00 98.69 98 PHE A N 1
ATOM 759 C CA . PHE A 1 98 ? -16.060 6.695 14.149 1.00 98.69 98 PHE A CA 1
ATOM 760 C C . PHE A 1 98 ? -16.744 5.691 13.208 1.00 98.69 98 PHE A C 1
ATOM 762 O O . PHE A 1 98 ? -16.535 5.731 11.995 1.00 98.69 98 PHE A O 1
ATOM 769 N N . LEU A 1 99 ? -17.621 4.832 13.740 1.00 98.06 99 LEU A N 1
ATOM 770 C CA . LEU A 1 99 ? -18.326 3.847 12.914 1.00 98.06 99 LEU A CA 1
ATOM 771 C C . LEU A 1 99 ? -19.338 4.498 11.964 1.00 98.06 99 LEU A C 1
ATOM 773 O O . LEU A 1 99 ? -19.464 4.073 10.818 1.00 98.06 99 LEU A O 1
ATOM 777 N N . HIS A 1 100 ? -20.048 5.537 12.411 1.00 97.75 100 HIS A N 1
ATOM 778 C CA . HIS A 1 100 ? -20.992 6.260 11.557 1.00 97.75 100 HIS A CA 1
ATOM 779 C C . HIS A 1 100 ? -20.275 6.897 10.362 1.00 97.75 100 HIS A C 1
ATOM 781 O O . HIS A 1 100 ? -20.716 6.746 9.225 1.00 97.75 100 HIS A O 1
ATOM 787 N N . GLU A 1 101 ? -19.131 7.532 10.611 1.00 98.25 101 GLU A N 1
ATOM 788 C CA . GLU A 1 101 ? -18.340 8.216 9.589 1.00 98.25 101 GLU A CA 1
ATOM 789 C C . GLU A 1 101 ? -17.715 7.248 8.578 1.00 98.25 101 GLU A C 1
ATOM 791 O O . GLU A 1 101 ? -17.610 7.576 7.394 1.00 98.25 101 GLU A O 1
ATOM 796 N N . HIS A 1 102 ? -17.367 6.025 8.996 1.00 98.00 102 HIS A N 1
ATOM 797 C CA . HIS A 1 102 ? -17.001 4.973 8.048 1.00 98.00 102 HIS A CA 1
ATOM 798 C C . HIS A 1 102 ? -18.172 4.600 7.134 1.00 98.00 102 HIS A C 1
ATOM 800 O O . HIS A 1 102 ? -17.984 4.576 5.923 1.00 98.00 102 HIS A O 1
ATOM 806 N N . VAL A 1 103 ? -19.383 4.363 7.659 1.00 96.69 103 VAL A N 1
ATOM 807 C CA . VAL A 1 103 ? -20.554 4.084 6.794 1.00 96.69 103 VAL A CA 1
ATOM 808 C C . VAL A 1 103 ? -20.819 5.242 5.842 1.00 96.69 103 VAL A C 1
ATOM 810 O O . VAL A 1 103 ? -21.005 5.019 4.647 1.00 96.69 103 VAL A O 1
ATOM 813 N N . ALA A 1 104 ? -20.817 6.471 6.361 1.00 97.00 104 ALA A N 1
ATOM 814 C CA . ALA A 1 104 ? -21.097 7.667 5.579 1.00 97.00 104 ALA A CA 1
ATOM 815 C C . ALA A 1 104 ? -20.109 7.829 4.413 1.00 97.00 104 ALA A C 1
ATOM 817 O O . ALA A 1 104 ? -20.522 8.136 3.296 1.00 97.00 104 ALA A O 1
ATOM 818 N N . ALA A 1 105 ? -18.823 7.536 4.627 1.00 96.81 105 ALA A N 1
ATOM 819 C CA . ALA A 1 105 ? -17.805 7.626 3.584 1.00 96.81 105 ALA A CA 1
ATOM 820 C C . ALA A 1 105 ? -18.009 6.637 2.416 1.00 96.81 105 ALA A C 1
ATOM 822 O O . ALA A 1 105 ? -17.531 6.909 1.310 1.00 96.81 105 ALA A O 1
ATOM 823 N N . HIS A 1 106 ? -18.737 5.535 2.639 1.00 96.50 106 HIS A N 1
ATOM 824 C CA . HIS A 1 106 ? -19.111 4.543 1.620 1.00 96.50 106 HIS A CA 1
ATOM 825 C C . HIS A 1 106 ? -20.446 4.843 0.920 1.00 96.50 106 HIS A C 1
ATOM 827 O O . HIS A 1 106 ? -20.777 4.168 -0.049 1.00 96.50 106 HIS A O 1
ATOM 833 N N . ALA A 1 107 ? -21.209 5.856 1.349 1.00 90.56 107 ALA A N 1
ATOM 834 C CA . ALA A 1 107 ? -22.563 6.108 0.838 1.00 90.56 107 ALA A CA 1
ATOM 835 C C . ALA A 1 107 ? -22.633 6.385 -0.678 1.00 90.56 107 ALA A C 1
ATOM 837 O O . ALA A 1 107 ? -23.663 6.140 -1.302 1.00 90.56 107 ALA A O 1
ATOM 838 N N . GLU A 1 108 ? -21.544 6.886 -1.267 1.00 82.62 108 GLU A N 1
ATOM 839 C CA . GLU A 1 108 ? -21.476 7.323 -2.669 1.00 82.62 108 GLU A CA 1
ATOM 840 C C . GLU A 1 108 ? -20.499 6.488 -3.523 1.00 82.62 108 GLU A C 1
ATOM 842 O O . GLU A 1 108 ? -20.124 6.919 -4.611 1.00 82.62 108 GLU A O 1
ATOM 847 N N . GLY A 1 109 ? -20.036 5.323 -3.046 1.00 82.88 109 GLY A N 1
ATOM 848 C CA . GLY A 1 109 ? -19.052 4.494 -3.757 1.00 82.88 109 GLY A CA 1
ATOM 849 C C . GLY A 1 109 ? -19.412 3.008 -3.779 1.00 82.88 109 GLY A C 1
ATOM 850 O O . 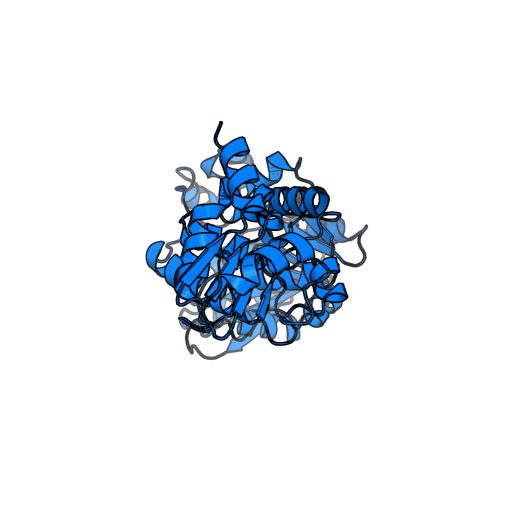GLY A 1 109 ? -19.803 2.450 -2.762 1.00 82.88 109 GLY A O 1
ATOM 851 N N . GLU A 1 110 ? -19.251 2.351 -4.933 1.00 83.12 110 GLU A N 1
ATOM 852 C CA . GLU A 1 110 ? -19.560 0.916 -5.099 1.00 83.12 110 GLU A CA 1
ATOM 853 C C . GLU A 1 110 ? -18.328 -0.003 -4.997 1.00 83.12 110 GLU A C 1
ATOM 855 O O . GLU A 1 110 ? -18.467 -1.179 -4.675 1.0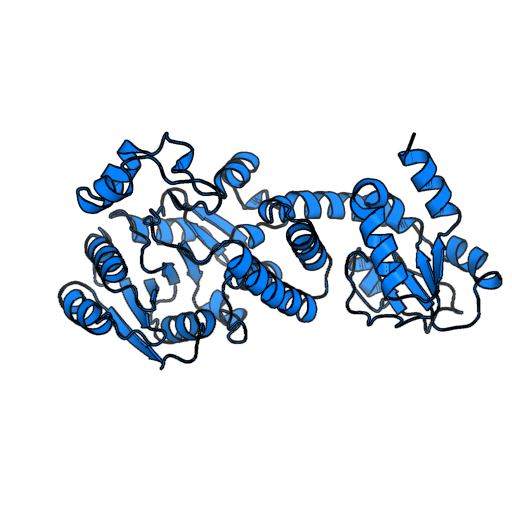0 83.12 110 GLU A O 1
ATOM 860 N N . ARG A 1 111 ? -17.121 0.516 -5.267 1.00 95.25 111 ARG A N 1
ATOM 861 C CA . ARG A 1 111 ? -15.840 -0.215 -5.188 1.00 95.25 111 ARG A CA 1
ATOM 862 C C . ARG A 1 111 ? -14.779 0.672 -4.559 1.00 95.25 111 ARG A C 1
ATOM 864 O O . ARG A 1 111 ? -13.928 1.233 -5.250 1.00 95.25 111 ARG A O 1
ATOM 871 N N . LEU A 1 112 ? -14.900 0.850 -3.251 1.00 97.19 112 LEU A N 1
ATOM 872 C CA . LEU A 1 112 ? -14.208 1.898 -2.519 1.00 97.19 112 LEU A CA 1
ATOM 873 C C . LEU A 1 112 ? -13.429 1.330 -1.335 1.00 97.19 112 LEU A C 1
ATOM 875 O O . LEU A 1 112 ? -13.940 0.522 -0.558 1.00 97.19 112 LEU A O 1
ATOM 879 N N . VAL A 1 113 ? -12.207 1.822 -1.166 1.00 98.06 113 VAL A N 1
ATOM 880 C CA . VAL A 1 113 ? -11.445 1.718 0.076 1.00 98.06 113 VAL A CA 1
ATOM 881 C C . VAL A 1 113 ? -11.462 3.082 0.750 1.00 98.06 113 VAL A C 1
ATOM 883 O O . VAL A 1 113 ? -11.050 4.081 0.158 1.00 98.06 113 VAL A O 1
ATOM 886 N N . VAL A 1 114 ? -11.917 3.135 2.000 1.00 98.25 114 VAL A N 1
ATOM 887 C CA . VAL A 1 114 ? -11.882 4.361 2.803 1.00 98.25 114 VAL A CA 1
ATOM 888 C C . VAL A 1 114 ? -10.788 4.229 3.851 1.00 98.25 114 VAL A C 1
ATOM 890 O O . VAL A 1 114 ? -10.931 3.437 4.781 1.00 98.25 114 VAL A O 1
ATOM 893 N N . ALA A 1 115 ? -9.730 5.024 3.724 1.00 97.88 115 ALA A N 1
ATOM 894 C CA . ALA A 1 115 ? -8.733 5.224 4.769 1.00 97.88 115 ALA A CA 1
ATOM 895 C C . ALA A 1 115 ? -9.226 6.295 5.753 1.00 97.88 115 ALA A C 1
ATOM 897 O O . ALA A 1 115 ? -9.714 7.345 5.334 1.00 97.88 115 ALA A O 1
ATOM 898 N N . GLY A 1 116 ? -9.097 6.049 7.054 1.00 97.88 116 GLY A N 1
ATOM 899 C CA . GLY A 1 116 ? -9.378 7.049 8.081 1.00 97.88 116 GLY A CA 1
ATOM 900 C C . GLY A 1 116 ? -8.125 7.846 8.452 1.00 97.88 116 GLY A C 1
ATOM 901 O O . GLY A 1 116 ? -7.011 7.310 8.509 1.00 97.88 116 GLY A O 1
ATOM 902 N N . TYR A 1 117 ? -8.292 9.145 8.704 1.00 97.88 117 TYR A N 1
ATOM 903 C CA . TYR A 1 117 ? -7.200 9.994 9.188 1.00 97.88 117 TYR A CA 1
ATOM 904 C C . TYR A 1 117 ? -6.796 9.590 10.615 1.00 97.88 117 TYR A C 1
ATOM 906 O O . TYR A 1 117 ? -7.661 9.436 11.477 1.00 97.88 117 TYR A O 1
ATOM 914 N N . THR A 1 118 ? -5.501 9.438 10.901 1.00 97.75 118 THR A N 1
ATOM 915 C CA . THR A 1 118 ? -5.051 8.974 12.222 1.00 97.75 118 THR A CA 1
ATOM 916 C C . THR A 1 118 ? -4.080 9.951 12.865 1.00 97.75 118 THR A C 1
ATOM 918 O O . THR A 1 118 ? -2.928 10.081 12.468 1.00 97.75 118 THR A O 1
ATOM 921 N N . TRP A 1 119 ? -4.545 10.612 13.919 1.00 97.62 119 TRP A N 1
ATOM 922 C CA . TRP A 1 119 ? -3.735 11.508 14.731 1.00 97.62 119 TRP A CA 1
ATOM 923 C C . TRP A 1 119 ? -2.693 10.747 15.558 1.00 97.62 119 TRP A C 1
ATOM 925 O O . TRP A 1 119 ? -2.948 9.647 16.052 1.00 97.62 119 TRP A O 1
ATOM 935 N N . GLY A 1 120 ? -1.528 11.358 15.751 1.00 94.56 120 GLY A N 1
ATOM 936 C CA . GLY A 1 120 ? -0.430 10.835 16.561 1.00 94.56 120 GLY A CA 1
ATOM 937 C C . GLY A 1 120 ? 0.266 9.622 15.945 1.00 94.56 120 GLY A C 1
ATOM 938 O O . GLY A 1 120 ? 1.004 8.927 16.645 1.00 94.56 120 GLY A O 1
ATOM 939 N N . TYR A 1 121 ? 0.020 9.340 14.662 1.00 92.69 121 TYR A N 1
ATOM 940 C CA . TYR A 1 121 ? 0.650 8.236 13.951 1.00 92.69 121 TYR A CA 1
ATOM 941 C C . TYR A 1 121 ? 1.802 8.725 13.075 1.00 92.69 121 TYR A C 1
ATOM 943 O O . TYR A 1 121 ? 1.640 8.949 11.880 1.00 92.69 121 TYR A O 1
ATOM 951 N N . ASP A 1 122 ? 2.971 8.865 13.694 1.00 88.12 122 ASP A N 1
ATOM 952 C CA . ASP A 1 122 ? 4.234 9.186 13.030 1.00 88.12 122 ASP A CA 1
ATOM 953 C C . ASP A 1 122 ? 5.354 8.327 13.645 1.00 88.12 122 ASP A C 1
ATOM 955 O O . ASP A 1 122 ? 5.353 8.069 14.853 1.00 88.12 122 ASP A O 1
ATOM 959 N N . PHE A 1 123 ? 6.237 7.765 12.817 1.00 81.31 123 PHE A N 1
ATOM 960 C CA . PHE A 1 123 ? 7.348 6.894 13.231 1.00 81.31 123 PHE A CA 1
ATOM 961 C C . PHE A 1 123 ? 8.708 7.564 13.275 1.00 81.31 123 PHE A C 1
ATOM 963 O O . PHE A 1 123 ? 9.640 6.990 13.838 1.00 81.31 123 PHE A O 1
ATOM 970 N N . GLU A 1 124 ? 8.791 8.794 12.796 1.00 81.06 124 GLU A N 1
ATOM 971 C CA . GLU A 1 124 ? 10.003 9.600 12.797 1.00 81.06 124 GLU A CA 1
ATOM 972 C C . GLU A 1 124 ? 9.955 10.668 13.888 1.00 81.06 124 GLU A C 1
ATOM 974 O O . GLU A 1 124 ? 10.987 11.039 14.456 1.00 81.06 124 GLU A O 1
ATOM 979 N N . LYS A 1 125 ? 8.752 11.150 14.216 1.00 83.81 125 LYS A N 1
ATOM 980 C CA . LYS A 1 125 ? 8.553 12.229 15.185 1.00 83.81 125 LYS A CA 1
ATOM 981 C C . LYS A 1 125 ? 8.143 11.706 16.555 1.00 83.81 125 LYS A C 1
ATOM 983 O O . LYS A 1 125 ? 7.338 10.789 16.705 1.00 83.81 125 LYS A O 1
ATOM 988 N N . ALA A 1 126 ? 8.679 12.351 17.589 1.00 88.19 126 ALA A N 1
ATOM 989 C CA . ALA A 1 126 ? 8.194 12.156 18.946 1.00 88.19 126 ALA A CA 1
ATOM 990 C C . ALA A 1 126 ? 6.763 12.713 19.076 1.00 88.19 126 ALA A C 1
ATOM 992 O O . ALA A 1 126 ? 6.475 13.773 18.510 1.00 88.19 126 ALA A O 1
ATOM 993 N N . PRO A 1 127 ? 5.881 12.055 19.850 1.00 91.25 127 PRO A N 1
ATOM 994 C CA . PRO A 1 127 ? 4.545 12.577 20.096 1.00 91.25 127 PRO A CA 1
ATOM 995 C C . PRO A 1 127 ? 4.602 13.932 20.825 1.00 91.25 127 PRO A C 1
ATOM 997 O O . PRO A 1 127 ? 5.585 14.224 21.519 1.00 91.25 127 PRO A O 1
ATOM 1000 N N . PRO A 1 128 ? 3.537 14.752 20.740 1.00 93.50 128 PRO A N 1
ATOM 1001 C CA . PRO A 1 128 ? 3.423 15.970 21.527 1.00 93.50 128 PRO A CA 1
ATOM 1002 C C . PRO A 1 128 ? 3.628 15.693 23.027 1.00 93.50 128 PRO A C 1
ATOM 1004 O O . PRO A 1 128 ? 3.095 14.704 23.548 1.00 93.50 128 PRO A O 1
ATOM 1007 N N . PRO A 1 129 ? 4.339 16.569 23.760 1.00 93.62 129 PRO A N 1
ATOM 1008 C CA . PRO A 1 129 ? 4.478 16.436 25.205 1.00 93.62 129 PRO A CA 1
ATOM 1009 C C . PRO A 1 129 ? 3.113 16.385 25.900 1.00 93.62 129 PRO A C 1
ATOM 1011 O O . PRO A 1 129 ? 2.245 17.221 25.639 1.00 93.62 129 PRO A O 1
ATOM 1014 N N . GLY A 1 130 ? 2.928 15.429 26.811 1.00 94.38 130 GLY A N 1
ATOM 1015 C CA . GLY A 1 130 ? 1.672 15.267 27.545 1.00 94.38 130 GLY A CA 1
ATOM 1016 C C . GLY A 1 130 ? 0.598 14.447 26.822 1.00 94.38 130 GLY A C 1
ATOM 1017 O O . GLY A 1 130 ? -0.509 14.336 27.347 1.00 94.38 130 GLY A O 1
ATOM 1018 N N . LEU A 1 131 ? 0.863 13.917 25.615 1.00 95.19 131 LEU A N 1
ATOM 1019 C CA . LEU A 1 131 ? -0.133 13.141 24.865 1.00 95.19 131 LEU A CA 1
ATOM 1020 C C . LEU A 1 131 ? -0.519 11.845 25.592 1.00 95.19 131 LEU A C 1
ATOM 1022 O O . LEU A 1 131 ? -1.700 11.515 25.658 1.00 95.19 131 LEU A O 1
ATOM 1026 N N . ALA A 1 132 ? 0.457 11.114 26.137 1.00 93.69 132 ALA A N 1
ATOM 1027 C CA . ALA A 1 132 ? 0.200 9.851 26.827 1.00 93.69 132 ALA A CA 1
ATOM 1028 C C . ALA A 1 132 ? -0.649 10.063 28.092 1.00 93.69 132 ALA A C 1
ATOM 1030 O O . ALA A 1 132 ? -1.614 9.339 28.319 1.00 93.69 132 ALA A O 1
ATOM 1031 N N . GLU A 1 133 ? -0.333 11.099 28.869 1.00 95.75 133 GLU A N 1
ATOM 1032 C CA . GLU A 1 133 ? -1.088 11.508 30.052 1.00 95.75 133 GLU A CA 1
ATOM 1033 C C . GLU A 1 133 ? -2.505 11.948 29.672 1.00 95.75 133 GLU A C 1
ATOM 1035 O O . GLU A 1 133 ? -3.475 11.501 30.275 1.00 95.75 133 GLU A O 1
ATOM 1040 N N . ALA A 1 134 ? -2.647 12.756 28.616 1.00 96.75 134 ALA A N 1
ATOM 1041 C CA . ALA A 1 134 ? -3.958 13.183 28.137 1.00 96.75 134 ALA A CA 1
ATOM 1042 C C . ALA A 1 134 ? -4.825 12.001 27.671 1.00 96.75 134 ALA A C 1
ATOM 1044 O O . ALA A 1 134 ? -6.013 11.974 27.970 1.00 96.75 134 ALA A O 1
ATOM 1045 N N . LEU A 1 135 ? -4.247 11.007 26.988 1.00 95.88 135 LEU A N 1
ATOM 1046 C CA . LEU A 1 135 ? -4.966 9.791 26.582 1.00 95.88 135 LEU A CA 1
ATOM 1047 C C . LEU A 1 135 ? -5.353 8.895 27.767 1.00 95.88 135 LEU A C 1
ATOM 1049 O O . LEU A 1 135 ? -6.300 8.124 27.651 1.00 95.88 135 LEU A O 1
ATOM 1053 N N . ALA A 1 136 ? -4.634 8.978 28.888 1.00 94.38 136 ALA A N 1
ATOM 1054 C CA . ALA A 1 136 ? -4.968 8.245 30.107 1.00 94.38 136 ALA A CA 1
ATOM 1055 C C . ALA A 1 136 ? -6.077 8.927 30.931 1.00 94.38 136 ALA A C 1
ATOM 1057 O O . ALA A 1 136 ? -6.785 8.256 31.683 1.00 94.38 136 ALA A O 1
ATOM 1058 N N . GLU A 1 137 ? -6.221 10.250 30.811 1.00 96.19 137 GLU A N 1
ATOM 1059 C CA . GLU A 1 137 ? -7.099 11.066 31.662 1.00 96.19 137 GLU A CA 1
ATOM 1060 C C . GLU A 1 137 ? -8.335 11.621 30.941 1.00 96.19 137 GLU A C 1
ATOM 1062 O O . GLU A 1 137 ? -9.252 12.121 31.593 1.00 96.19 137 GLU A O 1
ATOM 1067 N N . SER A 1 138 ? -8.368 11.588 29.609 1.00 97.31 138 SER A N 1
ATOM 1068 C CA . SER A 1 138 ? -9.394 12.246 28.794 1.00 97.31 138 SER A CA 1
ATOM 1069 C C . SER A 1 138 ? -9.885 11.353 27.659 1.00 97.31 138 SER A C 1
ATOM 1071 O O . SER A 1 138 ? -9.248 10.376 27.267 1.00 97.31 138 SER A O 1
ATOM 1073 N N . LEU A 1 139 ? -11.051 11.694 27.118 1.00 97.81 139 LEU A N 1
ATOM 1074 C CA . LEU A 1 139 ? -11.645 10.980 25.995 1.00 97.81 139 LEU A CA 1
ATOM 1075 C C . LEU A 1 139 ? -10.908 11.340 24.688 1.00 97.81 139 LEU A C 1
ATOM 1077 O O . LEU A 1 139 ? -10.404 12.461 24.565 1.00 97.81 139 LEU A O 1
ATOM 1081 N N . PRO A 1 140 ? -10.863 10.453 23.672 1.00 97.94 140 PRO A N 1
ATOM 1082 C CA . PRO A 1 140 ? -10.125 10.735 22.438 1.00 97.94 140 PRO A CA 1
ATOM 1083 C C . PRO A 1 140 ? -10.557 12.025 21.736 1.00 97.94 140 PRO A C 1
ATOM 1085 O O . PRO A 1 140 ? -9.711 12.748 21.221 1.00 97.94 140 PRO A O 1
ATOM 1088 N N . GLU A 1 141 ? -11.850 12.357 21.747 1.00 98.19 141 GLU A N 1
ATOM 1089 C CA . GLU A 1 141 ? -12.363 13.593 21.149 1.00 98.19 141 GLU A CA 1
ATOM 1090 C C . GLU A 1 141 ? -11.868 14.861 21.869 1.00 98.19 141 GLU A C 1
ATOM 1092 O O . GLU A 1 141 ? -11.641 15.889 21.230 1.00 98.19 141 GLU A O 1
ATOM 1097 N N . GLU A 1 142 ? -11.630 14.784 23.180 1.00 98.31 142 GLU A N 1
ATOM 1098 C CA . GLU A 1 142 ? -11.068 15.875 23.982 1.00 98.31 142 GLU A CA 1
ATOM 1099 C C . GLU A 1 142 ? -9.565 16.017 23.720 1.00 98.31 142 GLU A C 1
ATOM 1101 O O . GLU A 1 142 ? -9.050 17.131 23.598 1.00 98.31 142 GLU A O 1
ATOM 1106 N N . VAL A 1 143 ? -8.862 14.888 23.566 1.00 98.19 143 VAL A N 1
ATOM 1107 C CA . VAL A 1 143 ? -7.448 14.863 23.170 1.00 98.19 143 VAL A CA 1
ATOM 1108 C C . VAL A 1 143 ? -7.280 15.475 21.780 1.00 98.19 143 VAL A C 1
ATOM 1110 O O . VAL A 1 143 ? -6.444 16.360 21.604 1.00 98.19 143 VAL A O 1
ATOM 1113 N N . VAL A 1 144 ? -8.106 15.088 20.804 1.00 98.00 144 VAL A N 1
ATOM 1114 C CA . VAL A 1 144 ? -8.070 15.697 19.468 1.00 98.00 144 VAL A CA 1
ATOM 1115 C C . VAL A 1 144 ? -8.341 17.195 19.553 1.00 98.00 144 VAL A C 1
ATOM 1117 O O . VAL A 1 144 ? -7.541 17.977 19.045 1.00 98.00 144 VAL A O 1
ATOM 1120 N N . ALA A 1 145 ? -9.381 17.628 20.271 1.00 97.88 145 ALA A N 1
ATOM 1121 C CA . ALA A 1 145 ? -9.659 19.054 20.452 1.00 97.88 145 ALA A CA 1
ATOM 1122 C C . ALA A 1 145 ? -8.459 19.824 21.038 1.00 97.88 145 ALA A C 1
ATOM 1124 O O . ALA A 1 145 ? -8.193 20.952 20.627 1.00 97.88 145 ALA A O 1
ATOM 1125 N N . ARG A 1 146 ? -7.692 19.204 21.943 1.00 97.50 146 ARG A N 1
ATOM 1126 C CA . ARG A 1 146 ? -6.508 19.804 22.570 1.00 97.50 146 ARG A CA 1
ATOM 1127 C C . ARG A 1 146 ? -5.280 19.872 21.657 1.00 97.50 146 ARG A C 1
ATOM 1129 O O . ARG A 1 146 ? -4.522 20.832 21.767 1.00 97.50 146 ARG A O 1
ATOM 1136 N N . PHE A 1 147 ? -5.055 18.866 20.810 1.00 97.19 147 PHE A N 1
ATOM 1137 C CA . PHE A 1 147 ? -3.798 18.711 20.064 1.00 97.19 147 PHE A CA 1
ATOM 1138 C C . PHE A 1 147 ? -3.930 18.858 18.539 1.00 97.19 147 PHE A C 1
ATOM 1140 O O . PHE A 1 147 ? -2.909 18.806 17.863 1.00 97.19 147 PHE A O 1
ATOM 1147 N N . HIS A 1 148 ? -5.127 19.070 17.977 1.00 95.56 148 HIS A N 1
ATOM 1148 C CA . HIS A 1 148 ? -5.350 19.099 16.518 1.00 95.56 148 HIS A CA 1
ATOM 1149 C C . HIS A 1 148 ? -4.559 20.161 15.737 1.00 95.56 148 HIS A C 1
ATOM 1151 O O . HIS A 1 148 ? -4.425 20.016 14.527 1.00 95.56 148 HIS A O 1
ATOM 1157 N N . ASP A 1 149 ? -4.034 21.194 16.401 1.00 95.00 149 ASP A N 1
ATOM 1158 C CA . ASP A 1 149 ? -3.166 22.220 15.797 1.00 95.00 149 ASP A CA 1
ATOM 1159 C C . ASP A 1 149 ? -1.663 21.936 16.004 1.00 95.00 149 ASP A C 1
ATOM 1161 O O . ASP A 1 149 ? -0.799 22.712 15.593 1.00 95.00 149 ASP A O 1
ATOM 1165 N N . SER A 1 150 ? -1.322 20.835 16.676 1.00 94.94 150 SER A N 1
ATOM 1166 C CA . SER A 1 150 ? 0.053 20.444 16.974 1.00 94.94 150 SER A CA 1
ATOM 1167 C C . SER A 1 150 ? 0.596 19.555 15.858 1.00 94.94 150 SER A C 1
ATOM 1169 O O . SER A 1 150 ? 0.174 18.413 15.725 1.00 94.94 150 SER A O 1
ATOM 1171 N N . GLU A 1 151 ? 1.566 20.046 15.084 1.00 94.88 151 GLU A N 1
ATOM 1172 C CA . GLU A 1 151 ? 2.175 19.284 13.980 1.00 94.88 151 GLU A CA 1
ATOM 1173 C C . GLU A 1 151 ? 2.687 17.883 14.390 1.00 94.88 151 GLU A C 1
ATOM 1175 O O . GLU A 1 151 ? 2.417 16.933 13.660 1.00 94.88 151 GLU A O 1
ATOM 1180 N N . PRO A 1 152 ? 3.333 17.673 15.560 1.00 94.44 152 PRO A N 1
ATOM 1181 C CA . PRO A 1 152 ? 3.731 16.328 15.996 1.00 94.44 152 PRO A CA 1
ATOM 1182 C C . PRO A 1 152 ? 2.555 15.379 16.275 1.00 94.44 152 PRO A C 1
ATOM 1184 O O . PRO A 1 152 ? 2.756 14.183 16.460 1.00 94.44 152 PRO A O 1
ATOM 1187 N N . PHE A 1 153 ? 1.328 15.901 16.359 1.00 96.31 153 PHE A N 1
ATOM 1188 C CA . PHE A 1 153 ? 0.110 15.107 16.486 1.00 96.31 153 PHE A CA 1
ATOM 1189 C C . PHE A 1 153 ? -0.490 14.728 15.133 1.00 96.31 153 PHE A C 1
ATOM 1191 O O . PHE A 1 153 ? -1.486 14.009 15.087 1.00 96.31 153 PHE A O 1
ATOM 1198 N N . PHE A 1 154 ? 0.046 15.223 14.022 1.00 96.75 154 PHE A N 1
ATOM 1199 C CA . PHE A 1 154 ? -0.512 14.915 12.714 1.00 96.75 154 PHE A CA 1
ATOM 1200 C C . PHE A 1 154 ? -0.230 13.458 12.337 1.00 96.75 154 PHE A C 1
ATOM 1202 O O . PHE A 1 154 ? 0.630 12.790 12.906 1.00 96.75 154 PHE A O 1
ATOM 1209 N N . ASP A 1 155 ? -1.014 12.959 11.390 1.00 95.88 155 ASP A N 1
ATOM 1210 C CA . ASP A 1 155 ? -0.712 11.711 10.697 1.00 95.88 155 ASP A CA 1
ATOM 1211 C C . ASP A 1 155 ? 0.595 11.904 9.907 1.00 95.88 155 ASP A C 1
ATOM 1213 O O . ASP A 1 155 ? 0.767 12.957 9.287 1.00 95.88 155 ASP A O 1
ATOM 1217 N N . ALA A 1 156 ? 1.497 10.921 9.861 1.00 94.00 156 ALA A N 1
ATOM 1218 C CA . ALA A 1 156 ? 2.704 11.016 9.030 1.00 94.00 156 ALA A CA 1
ATOM 1219 C C . ALA A 1 156 ? 2.366 11.248 7.546 1.00 94.00 156 ALA A C 1
ATOM 1221 O O . ALA A 1 156 ? 3.094 11.935 6.833 1.00 94.00 156 ALA A O 1
ATOM 1222 N N . ARG A 1 157 ? 1.192 10.793 7.086 1.00 95.31 157 ARG A N 1
ATOM 1223 C CA . ARG A 1 157 ? 0.692 11.050 5.726 1.00 95.31 157 ARG A CA 1
ATOM 1224 C C . ARG A 1 157 ? 0.136 12.464 5.531 1.00 95.31 157 ARG A C 1
ATOM 1226 O O . ARG A 1 157 ? -0.260 12.804 4.417 1.00 95.31 157 ARG A O 1
ATOM 1233 N N . HIS A 1 158 ? 0.071 13.308 6.567 1.00 96.06 158 HIS A N 1
ATOM 1234 C CA . HIS A 1 158 ? -0.607 14.609 6.506 1.00 96.06 158 HIS A CA 1
ATOM 1235 C C . HIS A 1 158 ? -0.074 15.502 5.385 1.00 96.06 158 HIS A C 1
ATOM 1237 O O . HIS A 1 158 ? -0.864 16.102 4.659 1.00 96.06 158 HIS A O 1
ATOM 1243 N N . ALA A 1 159 ? 1.246 15.555 5.188 1.00 94.38 159 ALA A N 1
ATOM 1244 C CA . ALA A 1 159 ? 1.836 16.334 4.101 1.00 94.38 159 ALA A CA 1
ATOM 1245 C C . ALA A 1 159 ? 1.379 15.833 2.716 1.00 94.38 159 ALA A C 1
ATOM 1247 O O . ALA A 1 159 ? 1.041 16.643 1.851 1.00 94.38 159 ALA A O 1
ATOM 1248 N N . ALA A 1 160 ? 1.296 14.512 2.517 1.00 94.25 160 ALA A N 1
ATOM 1249 C CA . ALA A 1 160 ? 0.780 13.910 1.286 1.00 94.25 160 ALA A CA 1
ATOM 1250 C C . ALA A 1 160 ? -0.718 14.208 1.082 1.00 94.25 160 ALA A C 1
ATOM 1252 O O . ALA A 1 160 ? -1.148 14.536 -0.028 1.00 94.25 160 ALA A O 1
ATOM 1253 N N . PHE A 1 161 ? -1.512 14.191 2.157 1.00 96.25 161 PHE A N 1
ATOM 1254 C CA . PHE A 1 161 ? -2.917 14.593 2.099 1.00 96.25 161 PHE A CA 1
ATOM 1255 C C . PHE A 1 161 ? -3.080 16.080 1.752 1.00 96.25 161 PHE A C 1
ATOM 1257 O O . PHE A 1 161 ? -3.915 16.423 0.922 1.00 96.25 161 PHE A O 1
ATOM 1264 N N . VAL A 1 162 ? -2.251 16.977 2.296 1.00 96.25 162 VAL A N 1
ATOM 1265 C CA . VAL A 1 162 ? -2.290 18.411 1.952 1.00 96.25 162 VAL A CA 1
ATOM 1266 C C . VAL A 1 162 ? -1.962 18.646 0.474 1.00 96.25 162 VAL A C 1
ATOM 1268 O O . VAL A 1 162 ? -2.666 19.413 -0.181 1.00 96.25 162 VAL A O 1
ATOM 1271 N N . LYS A 1 163 ? -0.955 17.952 -0.085 1.00 94.06 163 LYS A N 1
ATOM 1272 C CA . LYS A 1 163 ? -0.601 18.035 -1.521 1.00 94.06 163 LYS A CA 1
ATOM 1273 C C . LYS A 1 163 ? -1.782 17.688 -2.445 1.00 94.06 163 LYS A C 1
ATOM 1275 O O . LYS A 1 163 ? -1.821 18.144 -3.585 1.00 94.06 163 LYS A O 1
ATOM 1280 N N . THR A 1 164 ? -2.735 16.895 -1.959 1.00 94.19 164 THR A N 1
ATOM 1281 C CA . THR A 1 164 ? -3.896 16.403 -2.715 1.00 94.19 164 THR A CA 1
ATOM 1282 C C . THR A 1 164 ? -5.207 17.067 -2.305 1.00 94.19 164 THR A C 1
ATOM 1284 O O . THR A 1 164 ? -6.257 16.658 -2.790 1.00 94.19 164 THR A O 1
ATOM 1287 N N . ASP A 1 165 ? -5.174 18.102 -1.453 1.00 96.56 165 ASP A N 1
ATOM 1288 C CA . ASP A 1 165 ? -6.383 18.733 -0.894 1.00 96.56 165 ASP A CA 1
ATOM 1289 C C . ASP A 1 165 ? -7.293 17.709 -0.187 1.00 96.56 165 ASP A C 1
ATOM 1291 O O . ASP A 1 165 ? -8.519 17.780 -0.235 1.00 96.56 165 ASP A O 1
ATOM 1295 N N . PHE A 1 166 ? -6.666 16.717 0.456 1.00 96.88 166 PHE A N 1
ATOM 1296 C CA . PHE A 1 166 ? -7.302 15.587 1.135 1.00 96.88 166 PHE A CA 1
ATOM 1297 C C . PHE A 1 166 ? -8.173 14.700 0.223 1.00 96.88 166 PHE A C 1
ATOM 1299 O O . PHE A 1 166 ? -8.990 13.923 0.717 1.00 96.88 166 PHE A O 1
ATOM 1306 N N . ASP A 1 167 ? -7.975 14.775 -1.094 1.00 95.81 167 ASP A N 1
ATOM 1307 C CA . ASP A 1 167 ? -8.689 14.003 -2.108 1.00 95.81 167 ASP A CA 1
ATOM 1308 C C . ASP A 1 167 ? -7.745 12.992 -2.775 1.00 95.81 167 ASP A C 1
ATOM 1310 O O . ASP A 1 167 ? -6.997 13.305 -3.706 1.00 95.81 167 ASP A O 1
ATOM 1314 N N . LEU A 1 168 ? -7.801 11.744 -2.298 1.00 95.81 168 LEU A N 1
ATOM 1315 C CA . LEU A 1 168 ? -6.978 10.651 -2.826 1.00 95.81 168 LEU A CA 1
ATOM 1316 C C . LEU A 1 168 ? -7.291 10.320 -4.294 1.00 95.81 168 LEU A C 1
ATOM 1318 O O . LEU A 1 168 ? -6.444 9.736 -4.966 1.00 95.81 168 LEU A O 1
ATOM 1322 N N . GLY A 1 169 ? -8.443 10.743 -4.829 1.00 94.06 169 GLY A N 1
ATOM 1323 C CA . GLY A 1 169 ? -8.767 10.602 -6.250 1.00 94.06 169 GLY A CA 1
ATOM 1324 C C . GLY A 1 169 ? -7.861 11.428 -7.172 1.00 94.06 169 GLY A C 1
ATOM 1325 O O . GLY A 1 169 ? -7.806 11.172 -8.373 1.00 94.06 169 GLY A O 1
ATOM 1326 N N . ARG A 1 170 ? -7.108 12.397 -6.628 1.00 95.56 170 ARG A N 1
ATOM 1327 C CA . ARG A 1 170 ? -6.113 13.196 -7.374 1.00 95.56 170 ARG A CA 1
ATOM 1328 C C . ARG A 1 170 ? -4.743 12.514 -7.480 1.00 95.56 170 ARG A C 1
ATOM 1330 O O . ARG A 1 170 ? -3.853 13.014 -8.179 1.00 95.56 170 ARG A O 1
ATOM 1337 N N . MET A 1 171 ? -4.552 11.397 -6.782 1.00 95.81 171 MET A N 1
ATOM 1338 C CA . MET A 1 171 ? -3.323 10.608 -6.818 1.00 95.81 171 MET A CA 1
ATOM 1339 C C . MET A 1 171 ? -3.346 9.612 -7.974 1.00 95.81 171 MET A C 1
ATOM 1341 O O . MET A 1 171 ? -4.380 9.043 -8.313 1.00 95.81 171 MET A O 1
ATOM 1345 N N . VAL A 1 172 ? -2.176 9.367 -8.556 1.00 95.44 172 VAL A N 1
ATOM 1346 C CA . VAL A 1 172 ? -1.962 8.287 -9.529 1.00 95.44 172 VAL A CA 1
ATOM 1347 C C . VAL A 1 172 ? -1.584 6.971 -8.842 1.00 95.44 172 VAL A C 1
ATOM 1349 O O . VAL A 1 172 ? -1.734 5.908 -9.439 1.00 95.44 172 VAL A O 1
ATOM 1352 N N . ALA A 1 173 ? -1.115 7.032 -7.591 1.00 95.69 173 ALA A N 1
ATOM 1353 C CA . ALA A 1 173 ? -0.789 5.872 -6.764 1.00 95.69 173 ALA A CA 1
ATOM 1354 C C . ALA A 1 173 ? -1.358 6.001 -5.332 1.00 95.69 173 ALA A C 1
ATOM 1356 O O . ALA A 1 173 ? -0.599 5.984 -4.362 1.00 95.69 173 ALA A O 1
ATOM 1357 N N . PRO A 1 174 ? -2.691 6.112 -5.156 1.00 96.19 174 PRO A N 1
ATOM 1358 C CA . PRO A 1 174 ? -3.292 6.284 -3.829 1.00 96.19 174 PRO A CA 1
ATOM 1359 C C . PRO A 1 174 ? -3.102 5.071 -2.906 1.00 96.19 174 PRO A C 1
ATOM 1361 O O . PRO A 1 174 ? -3.204 5.200 -1.687 1.00 96.19 174 PRO A O 1
ATOM 1364 N N . TRP A 1 175 ? -2.797 3.898 -3.471 1.00 95.69 175 TRP A N 1
ATOM 1365 C CA . TRP A 1 175 ? -2.532 2.671 -2.721 1.00 95.69 175 TRP A CA 1
ATOM 1366 C C . TRP A 1 175 ? -1.371 2.804 -1.730 1.00 95.69 175 TRP A C 1
ATOM 1368 O O . TRP A 1 175 ? -1.379 2.125 -0.707 1.00 95.69 175 TRP A O 1
ATOM 1378 N N . ALA A 1 176 ? -0.414 3.702 -1.990 1.00 93.88 176 ALA A N 1
ATOM 1379 C CA . ALA A 1 176 ? 0.721 3.949 -1.101 1.00 93.88 176 ALA A CA 1
ATOM 1380 C C . ALA A 1 176 ? 0.306 4.588 0.241 1.00 93.88 176 ALA A C 1
ATOM 1382 O O . ALA A 1 176 ? 1.080 4.580 1.195 1.00 93.88 176 ALA A O 1
ATOM 1383 N N . LEU A 1 177 ? -0.919 5.128 0.329 1.00 94.38 177 LEU A N 1
ATOM 1384 C CA . LEU A 1 177 ? -1.461 5.760 1.536 1.00 94.38 177 LEU A CA 1
ATOM 1385 C C . LEU A 1 177 ? -2.455 4.876 2.302 1.00 94.38 177 LEU A C 1
ATOM 1387 O O . LEU A 1 177 ? -3.033 5.339 3.291 1.00 94.38 177 LEU A O 1
ATOM 1391 N N . LEU A 1 178 ? -2.670 3.623 1.886 1.00 94.94 178 LEU A N 1
ATOM 1392 C CA . LEU A 1 178 ? -3.482 2.682 2.653 1.00 94.94 178 LEU A CA 1
ATOM 1393 C C . LEU A 1 178 ? -2.654 2.098 3.795 1.00 94.94 178 LEU A C 1
ATOM 1395 O O . LEU A 1 178 ? -1.840 1.211 3.567 1.00 94.94 178 LEU A O 1
ATOM 1399 N N . TRP A 1 179 ? -2.889 2.577 5.017 1.00 92.75 179 TRP A N 1
ATOM 1400 C CA . TRP A 1 179 ? -2.232 2.055 6.215 1.00 92.75 179 TRP A CA 1
ATOM 1401 C C . TRP A 1 179 ? -3.207 1.241 7.068 1.00 92.75 179 TRP A C 1
ATOM 1403 O O . TRP A 1 179 ? -4.323 1.688 7.353 1.00 92.75 179 TRP A O 1
ATOM 1413 N N . GLY A 1 180 ? -2.786 0.036 7.460 1.00 86.25 180 GLY A N 1
ATOM 1414 C CA . GLY A 1 180 ? -3.653 -1.061 7.920 1.00 86.25 180 GLY A CA 1
ATOM 1415 C C . GLY A 1 180 ? -4.349 -0.869 9.272 1.00 86.25 180 GLY A C 1
ATOM 1416 O O . GLY A 1 180 ? -5.102 -1.743 9.699 1.00 86.25 180 GLY A O 1
ATOM 1417 N N . LEU A 1 181 ? -4.106 0.261 9.935 1.00 93.00 181 LEU A N 1
ATOM 1418 C CA . LEU A 1 181 ? -4.547 0.546 11.300 1.00 93.00 181 LEU A CA 1
ATOM 1419 C C . LEU A 1 181 ? -5.937 1.199 11.397 1.00 93.00 181 LEU A C 1
ATOM 1421 O O . LEU A 1 181 ? -6.523 1.188 12.477 1.00 93.00 181 LEU A O 1
ATOM 1425 N N . ASN A 1 182 ? -6.421 1.821 10.315 1.00 97.88 182 ASN A N 1
ATOM 1426 C CA . ASN A 1 182 ? -7.715 2.504 10.245 1.00 97.88 182 ASN A CA 1
ATOM 1427 C C . ASN A 1 182 ? -8.174 2.617 8.782 1.00 97.88 182 ASN A C 1
ATOM 1429 O O . ASN A 1 182 ? -7.900 3.605 8.090 1.00 97.88 182 ASN A O 1
ATOM 1433 N N . PHE A 1 183 ? -8.871 1.593 8.297 1.00 98.62 183 PHE A N 1
ATOM 1434 C CA . PHE A 1 183 ? -9.513 1.640 6.987 1.00 98.62 183 PHE A CA 1
ATOM 1435 C C . PHE A 1 183 ? -10.759 0.760 6.933 1.00 98.62 183 PHE A C 1
ATOM 1437 O O . PHE A 1 183 ? -10.987 -0.095 7.786 1.00 98.62 183 PHE A O 1
ATOM 1444 N N . SER A 1 184 ? -11.572 0.954 5.901 1.00 98.62 184 SER A N 1
ATOM 1445 C CA . SER A 1 184 ? -12.781 0.168 5.679 1.00 98.62 184 SER A CA 1
ATOM 1446 C C . SER A 1 184 ? -13.002 -0.145 4.208 1.00 98.62 184 SER A C 1
ATOM 1448 O O . SER A 1 184 ? -12.636 0.640 3.331 1.00 98.62 184 SER A O 1
ATOM 1450 N N . ILE A 1 185 ? -13.605 -1.300 3.954 1.00 98.62 185 ILE A N 1
ATOM 1451 C CA . ILE A 1 185 ? -13.810 -1.871 2.623 1.00 98.62 185 ILE A CA 1
ATOM 1452 C C . ILE A 1 185 ? -14.978 -2.863 2.672 1.00 98.62 185 ILE A C 1
ATOM 1454 O O . ILE A 1 185 ? -15.256 -3.452 3.723 1.00 98.62 185 ILE A O 1
ATOM 1458 N N . SER A 1 186 ? -15.668 -3.068 1.550 1.00 98.31 186 SER A N 1
ATOM 1459 C CA . SER A 1 186 ? -16.638 -4.157 1.453 1.00 98.31 186 SER A CA 1
ATOM 1460 C C . SER A 1 186 ? -15.952 -5.523 1.628 1.00 98.31 186 SER A C 1
ATOM 1462 O O . SER A 1 186 ? -14.817 -5.736 1.194 1.00 98.31 186 SER A O 1
ATOM 1464 N N . ALA A 1 187 ? -16.634 -6.472 2.270 1.00 98.25 187 ALA A N 1
ATOM 1465 C CA . ALA A 1 187 ? -16.135 -7.836 2.422 1.00 98.25 187 ALA A CA 1
ATOM 1466 C C . ALA A 1 187 ? -15.914 -8.500 1.051 1.00 98.25 187 ALA A C 1
ATOM 1468 O O . ALA A 1 187 ? -14.925 -9.205 0.863 1.00 98.25 187 ALA A O 1
ATOM 1469 N N . ASP A 1 188 ? -16.791 -8.223 0.084 1.00 97.81 188 ASP A N 1
ATOM 1470 C CA . ASP A 1 188 ? -16.692 -8.754 -1.276 1.00 97.81 188 ASP A CA 1
ATOM 1471 C C . ASP A 1 188 ? -15.435 -8.256 -1.996 1.00 97.81 188 ASP A C 1
ATOM 1473 O O . ASP A 1 188 ? -14.729 -9.052 -2.614 1.00 97.81 188 ASP A O 1
ATOM 1477 N N . ASP A 1 189 ? -15.118 -6.960 -1.914 1.00 98.31 189 ASP A N 1
ATOM 1478 C CA . ASP A 1 189 ? -13.910 -6.424 -2.543 1.00 98.31 189 ASP A CA 1
ATOM 1479 C C . ASP A 1 189 ? -12.634 -6.871 -1.818 1.00 98.31 189 ASP A C 1
ATOM 1481 O O . ASP A 1 189 ? -11.629 -7.161 -2.469 1.00 98.31 189 ASP A O 1
ATOM 1485 N N . TYR A 1 190 ? -12.677 -6.983 -0.487 1.00 98.62 190 TYR A N 1
ATOM 1486 C CA . TYR A 1 190 ? -11.568 -7.506 0.310 1.00 98.62 190 TYR A CA 1
ATOM 1487 C C . TYR A 1 190 ? -11.220 -8.948 -0.078 1.00 98.62 190 TYR A C 1
ATOM 1489 O O . TYR A 1 190 ? -10.061 -9.270 -0.349 1.00 98.62 190 TYR A O 1
ATOM 1497 N N . TRP A 1 191 ? -12.230 -9.818 -0.164 1.00 98.50 191 TRP A N 1
ATOM 1498 C CA . TRP A 1 191 ? -12.032 -11.216 -0.538 1.00 98.50 191 TRP A CA 1
ATOM 1499 C C . TRP A 1 191 ? -11.798 -11.416 -2.034 1.00 98.50 191 TRP A C 1
ATOM 1501 O O . TRP A 1 191 ? -11.178 -12.408 -2.405 1.00 98.50 191 TRP A O 1
ATOM 1511 N N . ARG A 1 192 ? -12.190 -10.469 -2.899 1.00 97.88 192 ARG A N 1
ATOM 1512 C CA . ARG A 1 192 ? -11.868 -10.511 -4.339 1.00 97.88 192 ARG A CA 1
ATOM 1513 C C . ARG A 1 192 ? -10.364 -10.560 -4.605 1.00 97.88 192 ARG A C 1
ATOM 1515 O O . ARG A 1 192 ? -9.954 -11.103 -5.626 1.00 97.88 192 ARG A O 1
ATOM 1522 N N . VAL A 1 193 ? -9.562 -9.979 -3.716 1.00 98.00 193 VAL A N 1
ATOM 1523 C CA . VAL A 1 193 ? -8.098 -9.990 -3.813 1.00 98.00 193 VAL A CA 1
ATOM 1524 C C . VAL A 1 193 ? -7.438 -10.985 -2.853 1.00 98.00 193 VAL A C 1
ATOM 1526 O O . VAL A 1 193 ? -6.221 -10.949 -2.724 1.00 98.00 193 VAL A O 1
ATOM 1529 N N . ASP A 1 194 ? -8.207 -11.867 -2.204 1.00 98.19 194 ASP A N 1
ATOM 1530 C CA . ASP A 1 194 ? -7.763 -12.841 -1.190 1.00 98.19 194 ASP A CA 1
ATOM 1531 C C . ASP A 1 194 ? -7.358 -12.250 0.182 1.00 98.19 194 ASP A C 1
ATOM 1533 O O . ASP A 1 194 ? -6.652 -12.899 0.955 1.00 98.19 194 ASP A O 1
ATOM 1537 N N . GLY A 1 195 ? -7.822 -11.044 0.535 1.00 98.25 195 GLY A N 1
ATOM 1538 C CA . GLY A 1 195 ? -7.492 -10.404 1.818 1.00 98.25 195 GLY A CA 1
ATOM 1539 C C . GLY A 1 195 ? -6.009 -10.031 1.941 1.00 98.25 195 GLY A C 1
ATOM 1540 O O . GLY A 1 195 ? -5.373 -9.739 0.933 1.00 98.25 195 GLY A O 1
ATOM 1541 N N . PHE A 1 196 ? -5.430 -9.998 3.146 1.00 98.25 196 PHE A N 1
ATOM 1542 C CA . PHE A 1 196 ? -3.977 -9.807 3.323 1.00 98.25 196 PHE A CA 1
ATOM 1543 C C . PHE A 1 196 ? -3.184 -11.018 2.794 1.00 98.25 196 PHE A C 1
ATOM 1545 O O . PHE A 1 196 ? -3.659 -12.152 2.876 1.00 98.25 196 PHE A O 1
ATOM 1552 N N . ASP A 1 197 ? -1.960 -10.805 2.296 1.00 97.31 197 ASP A N 1
ATOM 1553 C CA . ASP A 1 197 ? -1.058 -11.905 1.926 1.00 97.31 197 ASP A CA 1
ATOM 1554 C C . ASP A 1 197 ? -0.551 -12.629 3.184 1.00 97.31 197 ASP A C 1
ATOM 1556 O O . ASP A 1 197 ? 0.364 -12.173 3.865 1.00 97.31 197 ASP A O 1
ATOM 1560 N N . GLU A 1 198 ? -1.130 -13.794 3.484 1.00 96.75 198 GLU A N 1
ATOM 1561 C CA . GLU A 1 198 ? -0.780 -14.611 4.660 1.00 96.75 198 GLU A CA 1
ATOM 1562 C C . GLU A 1 198 ? 0.671 -15.122 4.649 1.00 96.75 198 GLU A C 1
ATOM 1564 O O . GLU A 1 198 ? 1.161 -15.599 5.671 1.00 96.75 198 GLU A O 1
ATOM 1569 N N . GLY A 1 199 ? 1.379 -15.023 3.517 1.00 95.19 199 GLY A N 1
ATOM 1570 C CA . GLY A 1 199 ? 2.809 -15.320 3.440 1.00 95.19 199 GLY A CA 1
ATOM 1571 C C . GLY A 1 199 ? 3.714 -14.195 3.952 1.00 95.19 199 GLY A C 1
ATOM 1572 O O . GLY A 1 199 ? 4.928 -14.397 4.030 1.00 95.19 199 GLY A O 1
ATOM 1573 N N . ILE A 1 200 ? 3.157 -13.030 4.298 1.00 95.31 200 ILE A N 1
ATOM 1574 C CA . ILE A 1 200 ? 3.866 -11.971 5.018 1.00 95.31 200 ILE A CA 1
ATOM 1575 C C . ILE A 1 200 ? 3.864 -12.322 6.512 1.00 95.31 200 ILE A C 1
ATOM 1577 O O . ILE A 1 200 ? 2.858 -12.182 7.205 1.00 95.31 200 ILE A O 1
ATOM 1581 N N . VAL A 1 201 ? 5.018 -12.798 6.988 1.00 93.31 201 VAL A N 1
ATOM 1582 C CA . VAL A 1 201 ? 5.249 -13.270 8.372 1.00 93.31 201 VAL A CA 1
ATOM 1583 C C . VAL A 1 201 ? 6.291 -12.427 9.126 1.00 93.31 201 VAL A C 1
ATOM 1585 O O . VAL A 1 201 ? 6.969 -12.878 10.049 1.00 93.31 201 VAL A O 1
ATOM 1588 N N . ARG A 1 202 ? 6.482 -11.194 8.659 1.00 90.56 202 ARG A N 1
ATOM 1589 C CA . ARG A 1 202 ? 7.382 -10.169 9.197 1.00 90.56 202 ARG A CA 1
ATOM 1590 C C . ARG A 1 202 ? 6.631 -8.851 9.244 1.00 90.56 202 ARG A C 1
ATOM 1592 O O . ARG A 1 202 ? 5.630 -8.700 8.547 1.00 90.56 202 ARG A O 1
ATOM 1599 N N . TRP A 1 203 ? 7.106 -7.909 10.047 1.00 89.75 203 TRP A N 1
ATOM 1600 C CA . TRP A 1 203 ? 6.395 -6.649 10.223 1.00 89.75 203 TRP A CA 1
ATOM 1601 C C . TRP A 1 203 ? 6.516 -5.720 8.999 1.00 89.75 203 TRP A C 1
ATOM 1603 O O . TRP A 1 203 ? 7.596 -5.581 8.428 1.00 89.75 203 TRP A O 1
ATOM 1613 N N . GLY A 1 204 ? 5.412 -5.051 8.646 1.00 90.75 204 GLY A N 1
ATOM 1614 C CA . GLY A 1 204 ? 5.370 -3.920 7.716 1.00 90.75 204 GLY A CA 1
ATOM 1615 C C . GLY A 1 204 ? 5.120 -4.280 6.248 1.00 90.75 204 GLY A C 1
ATOM 1616 O O . GLY A 1 204 ? 5.391 -5.396 5.807 1.00 90.75 204 GLY A O 1
ATOM 1617 N N . LEU A 1 205 ? 4.647 -3.291 5.477 1.00 93.12 205 LEU A N 1
ATOM 1618 C CA . LEU A 1 205 ? 4.324 -3.361 4.040 1.00 93.12 205 LEU A CA 1
ATOM 1619 C C . LEU A 1 205 ? 3.114 -4.245 3.665 1.00 93.12 205 LEU A C 1
ATOM 1621 O O . LEU A 1 205 ? 2.733 -4.298 2.498 1.00 93.12 205 LEU A O 1
ATOM 1625 N N . ASP A 1 206 ? 2.493 -4.942 4.615 1.00 95.31 206 ASP A N 1
ATOM 1626 C CA . ASP A 1 206 ? 1.324 -5.791 4.366 1.00 95.31 206 ASP A CA 1
ATOM 1627 C C . ASP A 1 206 ? 0.090 -5.010 3.896 1.00 95.31 206 ASP A C 1
ATOM 1629 O O . ASP A 1 206 ? -0.680 -5.475 3.053 1.00 95.31 206 ASP A O 1
ATOM 1633 N N . ASP A 1 207 ? -0.074 -3.799 4.411 1.00 95.12 207 ASP A N 1
ATOM 1634 C CA . ASP A 1 207 ? -1.122 -2.855 4.051 1.00 95.12 207 ASP A CA 1
ATOM 1635 C C . ASP A 1 207 ? -0.900 -2.213 2.678 1.00 95.12 207 ASP A C 1
ATOM 1637 O O . ASP A 1 207 ? -1.839 -2.150 1.883 1.00 95.12 207 ASP A O 1
ATOM 1641 N N . LEU A 1 208 ? 0.336 -1.824 2.357 1.00 94.88 208 LEU A N 1
ATOM 1642 C CA . LEU A 1 208 ? 0.709 -1.335 1.026 1.00 94.88 208 LEU A CA 1
ATOM 1643 C C . LEU A 1 208 ? 0.558 -2.429 -0.039 1.00 94.88 208 LEU A C 1
ATOM 1645 O O . LEU A 1 208 ? 0.073 -2.150 -1.135 1.00 94.88 208 LEU A O 1
ATOM 1649 N N . GLU A 1 209 ? 0.929 -3.675 0.269 1.00 96.94 209 GLU A N 1
ATOM 1650 C CA . GLU A 1 209 ? 0.758 -4.815 -0.640 1.00 96.94 209 GLU A CA 1
ATOM 1651 C C . GLU A 1 209 ? -0.729 -5.104 -0.905 1.00 96.94 209 GLU A C 1
ATOM 1653 O O . GLU A 1 209 ? -1.128 -5.270 -2.065 1.00 96.94 209 GLU A O 1
ATOM 1658 N N . LEU A 1 210 ? -1.568 -5.077 0.140 1.00 98.19 210 LEU A N 1
ATOM 1659 C CA . LEU A 1 210 ? -3.022 -5.165 -0.000 1.00 98.19 210 LEU A CA 1
ATOM 1660 C C . LEU A 1 210 ? -3.573 -3.993 -0.822 1.00 98.19 210 LEU A C 1
ATOM 1662 O O . LEU A 1 210 ? -4.324 -4.209 -1.775 1.00 98.19 210 LEU A O 1
ATOM 1666 N N . GLY A 1 211 ? -3.181 -2.763 -0.486 1.00 97.62 211 GLY A N 1
ATOM 1667 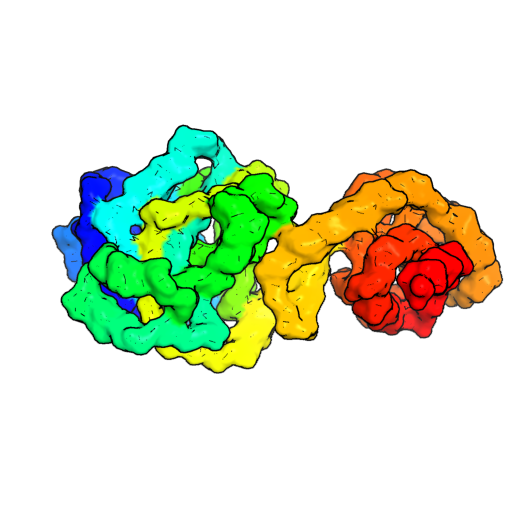C CA . GLY A 1 211 ? -3.588 -1.552 -1.192 1.00 97.62 211 GLY A CA 1
ATOM 1668 C C . GLY A 1 211 ? -3.244 -1.621 -2.673 1.00 97.62 211 GLY A C 1
ATOM 1669 O O . GLY A 1 211 ? -4.075 -1.297 -3.520 1.00 97.62 211 GLY A O 1
ATOM 1670 N N . PHE A 1 212 ? -2.056 -2.120 -3.005 1.00 97.62 212 PHE A N 1
ATOM 1671 C CA . PHE A 1 212 ? -1.631 -2.295 -4.384 1.00 97.62 212 PHE A CA 1
ATOM 1672 C C . PHE A 1 212 ? -2.529 -3.279 -5.140 1.00 97.62 212 PHE A C 1
ATOM 1674 O O . PHE A 1 212 ? -3.016 -2.958 -6.224 1.00 97.62 212 PHE A O 1
ATOM 1681 N N . ARG A 1 213 ? -2.834 -4.448 -4.560 1.00 98.12 213 ARG A N 1
ATOM 1682 C CA . ARG A 1 213 ? -3.761 -5.413 -5.178 1.00 98.12 213 ARG A CA 1
ATOM 1683 C C . ARG A 1 213 ? -5.163 -4.838 -5.369 1.00 98.12 213 ARG A C 1
ATOM 1685 O O . ARG A 1 213 ? -5.761 -5.050 -6.423 1.00 98.12 213 ARG A O 1
ATOM 1692 N N . LEU A 1 214 ? -5.672 -4.090 -4.392 1.00 98.25 214 LEU A N 1
ATOM 1693 C CA . LEU A 1 214 ? -6.972 -3.417 -4.479 1.00 98.25 214 LEU A CA 1
ATOM 1694 C C . LEU A 1 214 ? -6.986 -2.356 -5.592 1.00 98.25 214 LEU A C 1
ATOM 1696 O O . LEU A 1 214 ? -7.923 -2.303 -6.388 1.00 98.25 214 LEU A O 1
ATOM 1700 N N . PHE A 1 215 ? -5.913 -1.576 -5.721 1.00 97.19 215 PHE A N 1
ATOM 1701 C CA . PHE A 1 215 ? -5.737 -0.624 -6.818 1.00 97.19 215 PHE A CA 1
ATOM 1702 C C . PHE A 1 215 ? -5.707 -1.315 -8.185 1.00 97.19 215 PHE A C 1
ATOM 1704 O O . PHE A 1 215 ? -6.430 -0.913 -9.096 1.00 97.19 215 PHE A O 1
ATOM 1711 N N . LYS A 1 216 ? -4.955 -2.414 -8.326 1.00 96.19 216 LYS A N 1
ATOM 1712 C CA . LYS A 1 216 ? -4.932 -3.218 -9.561 1.00 96.19 216 LYS A CA 1
ATOM 1713 C C . LYS A 1 216 ? -6.293 -3.850 -9.879 1.00 96.19 216 LYS A C 1
ATOM 1715 O O . LYS A 1 216 ? -6.598 -4.056 -11.050 1.00 96.19 216 LYS A O 1
ATOM 1720 N N . ALA A 1 217 ? -7.120 -4.116 -8.866 1.00 97.12 217 ALA A N 1
ATOM 1721 C CA . ALA A 1 217 ? -8.499 -4.578 -9.024 1.00 97.12 217 ALA A CA 1
ATOM 1722 C C . ALA A 1 217 ? -9.497 -3.453 -9.383 1.00 97.12 217 ALA A C 1
ATOM 1724 O O . ALA A 1 217 ? -10.687 -3.726 -9.560 1.00 97.12 217 ALA A O 1
ATOM 1725 N N . GLY A 1 218 ? -9.029 -2.206 -9.526 1.00 96.56 218 GLY A N 1
ATOM 1726 C CA . GLY A 1 218 ? -9.828 -1.067 -9.977 1.00 96.56 218 GLY A CA 1
ATOM 1727 C C . GLY A 1 218 ? -10.702 -0.443 -8.890 1.00 96.56 218 GLY A C 1
ATOM 1728 O O . GLY A 1 218 ? -11.752 0.118 -9.216 1.00 96.56 218 GLY A O 1
ATOM 1729 N N . LEU A 1 219 ? -10.312 -0.583 -7.619 1.00 97.75 219 LEU A N 1
ATOM 1730 C CA . LEU A 1 219 ? -10.957 0.132 -6.524 1.00 97.75 219 LEU A CA 1
ATOM 1731 C C . LEU A 1 219 ? -10.492 1.587 -6.464 1.00 97.75 219 LEU A C 1
ATOM 1733 O O . LEU A 1 219 ? -9.322 1.902 -6.687 1.00 97.75 219 LEU A O 1
ATOM 1737 N N . GLU A 1 220 ? -11.422 2.453 -6.085 1.00 97.00 220 GLU A N 1
ATOM 1738 C CA . GLU A 1 220 ? -11.139 3.831 -5.715 1.00 97.00 220 GLU A CA 1
ATOM 1739 C C . GLU A 1 220 ? -10.658 3.909 -4.263 1.00 97.00 220 GLU A C 1
ATOM 1741 O O . GLU A 1 220 ? -10.981 3.063 -3.426 1.00 97.00 220 GLU A O 1
ATOM 1746 N N . PHE A 1 221 ? -9.903 4.960 -3.956 1.00 97.56 221 PHE A N 1
ATOM 1747 C CA . PHE A 1 221 ? -9.392 5.237 -2.620 1.00 97.56 221 PHE A CA 1
ATOM 1748 C C . PHE A 1 221 ? -9.907 6.594 -2.171 1.00 97.56 221 PHE A C 1
ATOM 1750 O O . PHE A 1 221 ? -9.876 7.563 -2.928 1.00 97.56 221 PHE A O 1
ATOM 1757 N N . ARG A 1 222 ? -10.361 6.673 -0.923 1.00 97.06 222 ARG A N 1
ATOM 1758 C CA . ARG A 1 222 ? -10.869 7.903 -0.316 1.00 97.06 222 ARG A CA 1
ATOM 1759 C C . ARG A 1 222 ? -10.323 8.052 1.088 1.00 97.06 222 ARG A C 1
ATOM 1761 O O . ARG A 1 222 ? -10.234 7.083 1.835 1.00 97.06 222 ARG A O 1
ATOM 1768 N N . LEU A 1 223 ? -9.985 9.282 1.448 1.00 97.75 223 LEU A N 1
ATOM 1769 C CA . LEU A 1 223 ? -9.680 9.641 2.822 1.00 97.75 223 LEU A CA 1
ATOM 1770 C C . LEU A 1 223 ? -10.964 10.127 3.500 1.00 97.75 223 LEU A C 1
ATOM 1772 O O . LEU A 1 223 ? -11.636 11.020 2.986 1.00 97.75 223 LEU A O 1
ATOM 1776 N N . SER A 1 224 ? -11.277 9.588 4.674 1.00 97.44 224 SER A N 1
ATOM 1777 C CA . SER A 1 224 ? -12.252 10.179 5.586 1.00 97.44 224 SER A CA 1
ATOM 1778 C C . SER A 1 224 ? -11.524 10.867 6.736 1.00 97.44 224 SER A C 1
ATOM 1780 O O . SER A 1 224 ? -10.857 10.236 7.557 1.00 97.44 224 SER A O 1
ATOM 1782 N N . ARG A 1 225 ? -11.654 12.196 6.797 1.00 97.12 225 ARG A N 1
ATOM 1783 C CA . ARG A 1 225 ? -11.128 13.010 7.905 1.00 97.12 225 ARG A CA 1
ATOM 1784 C C . ARG A 1 225 ? -12.028 12.971 9.139 1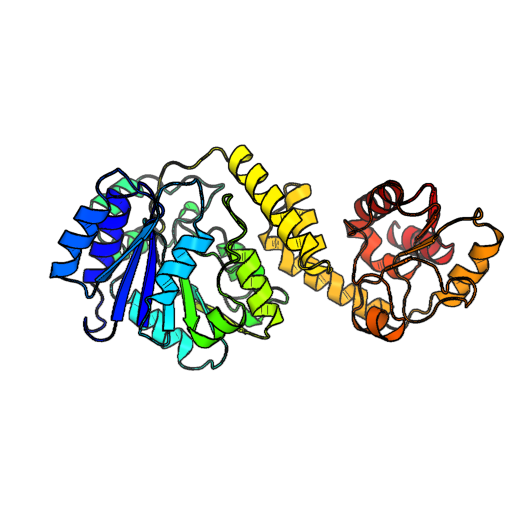.00 97.12 225 ARG A C 1
ATOM 1786 O O . ARG A 1 225 ? -11.586 13.340 10.221 1.00 97.12 225 ARG A O 1
ATOM 1793 N N . THR A 1 226 ? -13.284 12.572 8.966 1.00 97.44 226 THR A N 1
ATOM 1794 C CA . THR A 1 226 ? -14.276 12.478 10.039 1.00 97.44 226 THR A CA 1
ATOM 1795 C C . THR A 1 226 ? -14.290 11.090 10.676 1.00 97.44 226 THR A C 1
ATOM 1797 O O . THR A 1 226 ? -14.493 10.998 11.883 1.00 97.44 226 THR A O 1
ATOM 1800 N N . ALA A 1 227 ? -13.939 10.033 9.932 1.00 97.69 227 ALA A N 1
ATOM 1801 C CA . ALA A 1 227 ? -13.633 8.702 10.471 1.00 97.69 227 ALA A CA 1
ATOM 1802 C C . ALA A 1 227 ? -12.215 8.659 11.075 1.00 97.69 227 ALA A C 1
ATOM 1804 O O . ALA A 1 227 ? -11.361 7.847 10.705 1.00 97.69 227 ALA A O 1
ATOM 1805 N N . TRP A 1 228 ? -11.933 9.615 11.958 1.00 98.12 228 TRP A N 1
ATOM 1806 C CA . TRP A 1 228 ? -10.612 9.790 12.536 1.00 98.12 228 TRP A CA 1
ATOM 1807 C C . TRP A 1 228 ? -10.362 8.831 13.697 1.00 98.12 228 TRP A C 1
ATOM 1809 O O . TRP A 1 228 ? -11.282 8.391 14.390 1.00 98.12 228 TRP A O 1
ATOM 1819 N N . ALA A 1 229 ? -9.084 8.575 13.952 1.00 98.31 229 ALA A N 1
ATOM 1820 C CA . ALA A 1 229 ? -8.628 7.870 15.138 1.00 98.31 229 ALA A CA 1
ATOM 1821 C C . ALA A 1 229 ? -7.381 8.531 15.745 1.00 98.31 229 ALA A C 1
ATOM 1823 O O . ALA A 1 229 ? -6.777 9.409 15.131 1.00 98.31 229 ALA A O 1
ATOM 1824 N N . VAL A 1 230 ? -7.003 8.120 16.954 1.00 98.19 230 VAL A N 1
ATOM 1825 C CA . VAL A 1 230 ? -5.761 8.510 17.632 1.00 98.19 230 VAL A CA 1
ATOM 1826 C C . VAL A 1 230 ? -4.932 7.256 17.869 1.00 98.19 230 VAL A C 1
ATOM 1828 O O . VAL A 1 230 ? -5.393 6.325 18.527 1.00 98.19 230 VAL A O 1
ATOM 1831 N N . HIS A 1 231 ? -3.707 7.221 17.359 1.00 96.38 231 HIS A N 1
ATOM 1832 C CA . HIS A 1 231 ? -2.773 6.143 17.650 1.00 96.38 231 HIS A CA 1
ATOM 1833 C C . HIS A 1 231 ? -2.082 6.412 18.992 1.00 96.38 231 HIS A C 1
ATOM 1835 O O . HIS A 1 231 ? -1.355 7.397 19.146 1.00 96.38 231 HIS A O 1
ATOM 1841 N N . ALA A 1 232 ? -2.299 5.540 19.976 1.00 93.56 232 ALA A N 1
ATOM 1842 C CA . ALA A 1 232 ? -1.718 5.713 21.298 1.00 93.56 232 ALA A CA 1
ATOM 1843 C C . ALA A 1 232 ? -0.185 5.550 21.256 1.00 93.56 232 ALA A C 1
ATOM 1845 O O . ALA A 1 232 ? 0.312 4.588 20.658 1.00 93.56 232 ALA A O 1
ATOM 1846 N N . PRO A 1 233 ? 0.590 6.447 21.898 1.00 91.19 233 PRO A N 1
ATOM 1847 C CA . PRO A 1 233 ? 2.032 6.280 22.016 1.00 91.19 233 PRO A CA 1
ATOM 1848 C C . PRO A 1 233 ? 2.379 4.962 22.711 1.00 91.19 233 PRO A C 1
ATOM 1850 O O . PRO A 1 233 ? 1.850 4.654 23.778 1.00 91.19 233 PRO A O 1
ATOM 1853 N N . HIS A 1 234 ? 3.286 4.194 22.118 1.00 88.38 234 HIS A N 1
ATOM 1854 C CA . HIS A 1 234 ? 3.793 2.955 22.693 1.00 88.38 234 HIS A CA 1
ATOM 1855 C C . HIS A 1 234 ? 5.227 2.701 22.229 1.00 88.38 234 HIS A C 1
ATOM 1857 O O . HIS A 1 234 ? 5.679 3.264 21.230 1.00 88.38 234 HIS A O 1
ATOM 1863 N N . GLU A 1 235 ? 5.937 1.834 22.946 1.00 83.44 235 GLU A N 1
ATOM 1864 C CA . GLU A 1 235 ? 7.283 1.416 22.565 1.00 83.44 235 GLU A CA 1
ATOM 1865 C C . GLU A 1 235 ? 7.253 0.689 21.212 1.00 83.44 235 GLU A C 1
ATOM 1867 O O . GLU A 1 235 ? 6.330 -0.077 20.912 1.00 83.44 235 GLU A O 1
ATOM 1872 N N . ARG A 1 236 ? 8.239 0.974 20.364 1.00 78.81 236 ARG A N 1
ATOM 1873 C CA . ARG A 1 236 ? 8.379 0.385 19.031 1.00 78.81 236 ARG A CA 1
ATOM 1874 C C . ARG A 1 236 ? 9.720 -0.321 18.943 1.00 78.81 236 ARG A C 1
ATOM 1876 O O . ARG A 1 236 ? 10.674 0.077 19.610 1.00 78.81 236 ARG A O 1
ATOM 1883 N N . ALA A 1 237 ? 9.785 -1.353 18.106 1.00 76.31 237 ALA A N 1
ATOM 1884 C CA . ALA A 1 237 ? 11.064 -1.938 17.738 1.00 76.31 237 ALA A CA 1
ATOM 1885 C C . ALA A 1 237 ? 11.977 -0.854 17.129 1.00 76.31 237 ALA A C 1
ATOM 1887 O O . ALA A 1 237 ? 11.467 0.114 16.549 1.00 76.31 237 ALA A O 1
ATOM 1888 N N . PRO A 1 238 ? 13.309 -0.994 17.244 1.00 79.12 238 PRO A N 1
ATOM 1889 C CA . PRO A 1 238 ? 14.239 -0.093 16.580 1.00 79.12 238 PRO A CA 1
ATOM 1890 C C . PRO A 1 238 ? 13.915 0.038 15.088 1.00 79.12 238 PRO A C 1
ATOM 1892 O O . PRO A 1 238 ? 13.645 -0.959 14.418 1.00 79.12 238 PRO A O 1
ATOM 1895 N N . LEU A 1 239 ? 13.991 1.261 14.556 1.00 76.44 239 LEU A N 1
ATOM 1896 C CA . LEU A 1 239 ? 13.663 1.542 13.153 1.00 76.44 239 LEU A CA 1
ATOM 1897 C C . LEU A 1 239 ? 14.457 0.654 12.179 1.00 76.44 239 LEU A C 1
ATOM 1899 O O . LEU A 1 239 ? 13.904 0.180 11.195 1.00 76.44 239 LEU A O 1
ATOM 1903 N N . ALA A 1 240 ? 15.724 0.361 12.485 1.00 77.75 240 ALA A N 1
ATOM 1904 C CA . ALA A 1 240 ? 16.565 -0.507 11.660 1.00 77.75 240 ALA A CA 1
ATOM 1905 C C . ALA A 1 240 ? 16.019 -1.944 11.529 1.00 77.75 240 ALA A C 1
ATOM 1907 O O . ALA A 1 240 ? 16.066 -2.518 10.441 1.00 77.75 240 ALA A O 1
ATOM 1908 N N . ASP A 1 241 ? 15.473 -2.510 12.609 1.00 79.25 241 ASP A N 1
ATOM 1909 C CA . ASP A 1 241 ? 14.890 -3.857 12.590 1.00 79.25 241 ASP A CA 1
ATOM 1910 C C . ASP A 1 241 ? 13.586 -3.862 11.780 1.00 79.25 241 ASP A C 1
ATOM 1912 O O . ASP A 1 241 ? 13.362 -4.748 10.954 1.00 79.25 241 ASP A O 1
ATOM 1916 N N . ALA A 1 242 ? 12.767 -2.819 11.955 1.00 82.69 242 ALA A N 1
ATOM 1917 C CA . ALA A 1 242 ? 11.545 -2.616 11.185 1.00 82.69 242 ALA A CA 1
ATOM 1918 C C . ALA A 1 242 ? 11.833 -2.481 9.677 1.00 82.69 242 ALA A C 1
ATOM 1920 O O . ALA A 1 242 ? 11.180 -3.131 8.864 1.00 82.69 242 ALA A O 1
ATOM 1921 N N . LEU A 1 243 ? 12.855 -1.706 9.298 1.00 85.69 243 LEU A N 1
ATOM 1922 C CA . LEU A 1 243 ? 13.271 -1.533 7.903 1.00 85.69 243 LEU A CA 1
ATOM 1923 C C . LEU A 1 243 ? 13.785 -2.838 7.280 1.00 85.69 243 LEU A C 1
ATOM 1925 O O . LEU A 1 243 ? 13.481 -3.133 6.123 1.00 85.69 243 LEU A O 1
ATOM 1929 N N . ALA A 1 244 ? 14.529 -3.658 8.029 1.00 89.50 244 ALA A N 1
ATOM 1930 C CA . ALA A 1 244 ? 15.011 -4.945 7.529 1.00 89.50 244 ALA A CA 1
ATOM 1931 C C . ALA A 1 244 ? 13.855 -5.898 7.172 1.00 89.50 244 ALA A C 1
ATOM 1933 O O . ALA A 1 244 ? 13.900 -6.562 6.130 1.00 89.50 244 ALA A O 1
ATOM 1934 N N . ASP A 1 245 ? 12.815 -5.940 8.006 1.00 92.06 245 ASP A N 1
ATOM 1935 C CA . ASP A 1 245 ? 11.604 -6.721 7.759 1.00 92.06 245 ASP A CA 1
ATOM 1936 C C . ASP A 1 245 ? 10.786 -6.170 6.585 1.00 92.06 245 ASP A C 1
ATOM 1938 O O . ASP A 1 245 ? 10.439 -6.935 5.675 1.00 92.06 245 ASP A O 1
ATOM 1942 N N . VAL A 1 246 ? 10.600 -4.846 6.525 1.00 92.50 246 VAL A N 1
ATOM 1943 C CA . VAL A 1 246 ? 9.975 -4.154 5.386 1.00 92.50 246 VAL A CA 1
ATOM 1944 C C . VAL A 1 246 ? 10.689 -4.504 4.079 1.00 92.50 246 VAL A C 1
ATOM 1946 O O . VAL A 1 246 ? 10.036 -4.852 3.098 1.00 92.50 246 VAL A O 1
ATOM 1949 N N . MET A 1 247 ? 12.026 -4.526 4.052 1.00 92.75 247 MET A N 1
ATOM 1950 C CA . MET A 1 247 ? 12.788 -4.879 2.848 1.00 92.75 247 MET A CA 1
ATOM 1951 C C . MET A 1 247 ? 12.674 -6.355 2.450 1.00 92.75 247 MET A C 1
ATOM 1953 O O . MET A 1 247 ? 12.855 -6.692 1.275 1.00 92.75 247 MET A O 1
ATOM 1957 N N . VAL A 1 248 ? 12.389 -7.272 3.378 1.00 94.12 248 VAL A N 1
ATOM 1958 C CA . VAL A 1 248 ? 12.059 -8.663 3.017 1.00 94.12 248 VAL A CA 1
ATOM 1959 C C . VAL A 1 248 ? 10.685 -8.722 2.358 1.00 94.12 248 VAL A C 1
ATOM 1961 O O . VAL A 1 248 ? 10.551 -9.329 1.290 1.00 94.12 248 VAL A O 1
ATOM 1964 N N . ASN A 1 249 ? 9.699 -8.041 2.938 1.00 95.25 249 ASN A N 1
ATOM 1965 C CA . ASN A 1 249 ? 8.344 -7.984 2.398 1.00 95.25 249 ASN A CA 1
ATOM 1966 C C . ASN A 1 249 ? 8.302 -7.249 1.046 1.00 95.25 249 ASN A C 1
ATOM 1968 O O . ASN A 1 249 ? 7.616 -7.698 0.128 1.00 95.25 249 ASN A O 1
ATOM 1972 N N . MET A 1 250 ? 9.133 -6.220 0.849 1.00 94.94 250 MET A N 1
ATOM 1973 C CA . MET A 1 250 ? 9.231 -5.494 -0.420 1.00 94.94 250 MET A CA 1
ATOM 1974 C C . MET A 1 250 ? 9.753 -6.389 -1.542 1.00 94.94 250 MET A C 1
ATOM 1976 O O . MET A 1 250 ? 9.183 -6.424 -2.629 1.00 94.94 250 MET A O 1
ATOM 1980 N N . ARG A 1 251 ? 10.792 -7.196 -1.280 1.00 93.00 251 ARG A N 1
ATOM 1981 C CA . ARG A 1 251 ? 11.290 -8.172 -2.268 1.00 93.00 251 ARG A CA 1
ATOM 1982 C C . ARG A 1 251 ? 10.226 -9.206 -2.634 1.00 93.00 251 ARG A C 1
ATOM 1984 O O . ARG A 1 251 ? 10.143 -9.600 -3.796 1.00 93.00 251 ARG A O 1
ATOM 1991 N N . ARG A 1 252 ? 9.409 -9.637 -1.666 1.00 94.00 252 ARG A N 1
ATOM 1992 C CA . ARG A 1 252 ? 8.267 -10.527 -1.918 1.00 94.00 252 ARG A CA 1
ATOM 1993 C C . ARG A 1 252 ? 7.229 -9.849 -2.818 1.00 94.00 252 ARG A C 1
ATOM 1995 O O . ARG A 1 252 ? 6.818 -10.456 -3.805 1.00 94.00 252 ARG A O 1
ATOM 2002 N N . MET A 1 253 ? 6.857 -8.605 -2.514 1.00 94.44 253 MET A N 1
ATOM 2003 C CA . MET A 1 253 ? 5.918 -7.816 -3.316 1.00 94.44 253 MET A CA 1
ATOM 2004 C C . MET A 1 253 ? 6.413 -7.655 -4.759 1.00 94.44 253 MET A C 1
ATOM 2006 O O . MET A 1 253 ? 5.669 -7.958 -5.687 1.00 94.44 253 MET A O 1
ATOM 2010 N N . MET A 1 254 ? 7.683 -7.289 -4.962 1.00 93.31 254 MET A N 1
ATOM 2011 C CA . MET A 1 254 ? 8.277 -7.176 -6.302 1.00 93.31 254 MET A CA 1
ATOM 2012 C C . MET A 1 254 ? 8.286 -8.499 -7.070 1.00 93.31 254 MET A C 1
ATOM 2014 O O . MET A 1 254 ? 8.044 -8.520 -8.272 1.00 93.31 254 MET A O 1
ATOM 2018 N N . ALA A 1 255 ? 8.575 -9.616 -6.396 1.00 92.06 255 ALA A N 1
ATOM 2019 C CA . ALA A 1 255 ? 8.574 -10.927 -7.039 1.00 92.06 255 ALA A CA 1
ATOM 2020 C C . ALA A 1 255 ? 7.167 -11.339 -7.500 1.00 92.06 255 ALA A C 1
ATOM 2022 O O . ALA A 1 255 ? 7.023 -12.012 -8.520 1.00 92.06 255 ALA A O 1
ATOM 2023 N N . ARG A 1 256 ? 6.132 -10.936 -6.752 1.00 92.94 256 ARG A N 1
ATOM 2024 C CA . ARG A 1 256 ? 4.726 -11.192 -7.088 1.00 92.94 256 ARG A CA 1
ATOM 2025 C C . ARG A 1 256 ? 4.207 -10.239 -8.169 1.00 92.94 256 ARG A C 1
ATOM 2027 O O . ARG A 1 256 ? 3.407 -10.660 -9.002 1.00 92.94 256 ARG A O 1
ATOM 2034 N N . PHE A 1 257 ? 4.675 -8.993 -8.169 1.00 93.06 257 PHE A N 1
ATOM 2035 C CA . PHE A 1 257 ? 4.222 -7.928 -9.063 1.00 93.06 257 PHE A CA 1
ATOM 2036 C C . PHE A 1 257 ? 5.404 -7.197 -9.709 1.00 93.06 257 PHE A C 1
ATOM 2038 O O . PHE A 1 257 ? 5.668 -6.050 -9.361 1.00 93.06 257 PHE A O 1
ATOM 2045 N N . PRO A 1 258 ? 6.131 -7.828 -10.645 1.00 91.00 258 PRO A N 1
ATOM 2046 C CA . PRO A 1 258 ? 7.297 -7.221 -11.277 1.00 91.00 258 PRO A CA 1
ATOM 2047 C C . PRO A 1 258 ? 6.862 -6.168 -12.303 1.00 91.00 258 PRO A C 1
ATOM 2049 O O . PRO A 1 258 ? 6.814 -6.440 -13.500 1.00 91.00 258 PRO A O 1
ATOM 2052 N N . GLU A 1 259 ? 6.490 -4.988 -11.810 1.00 92.88 259 GLU A N 1
ATOM 2053 C CA . GLU A 1 259 ? 6.041 -3.852 -12.613 1.00 92.88 259 GLU A CA 1
ATOM 2054 C C . GLU A 1 259 ? 6.592 -2.514 -12.089 1.00 92.88 259 GLU A C 1
ATOM 2056 O O . GLU A 1 259 ? 6.960 -2.427 -10.907 1.00 92.88 259 GLU A O 1
ATOM 2061 N N . PRO A 1 260 ? 6.603 -1.445 -12.915 1.00 95.06 260 PRO A N 1
ATOM 2062 C CA . PRO A 1 260 ? 7.243 -0.175 -12.580 1.00 95.06 260 PRO A CA 1
ATOM 2063 C C . PRO A 1 260 ? 6.841 0.426 -11.232 1.00 95.06 260 PRO A C 1
ATOM 2065 O O . PRO A 1 260 ? 7.686 0.969 -10.531 1.00 95.06 260 PRO A O 1
ATOM 2068 N N . ALA A 1 261 ? 5.573 0.310 -10.830 1.00 94.12 261 ALA A N 1
ATOM 2069 C CA . ALA A 1 261 ? 5.108 0.849 -9.552 1.00 94.12 261 ALA A CA 1
ATOM 2070 C C . ALA A 1 261 ? 5.827 0.215 -8.344 1.00 94.12 261 ALA A C 1
ATOM 2072 O O . ALA A 1 261 ? 6.167 0.915 -7.391 1.00 94.12 261 ALA A O 1
ATOM 2073 N N . THR A 1 262 ? 6.105 -1.092 -8.394 1.00 94.06 262 THR A N 1
ATOM 2074 C CA . THR A 1 262 ? 6.822 -1.781 -7.309 1.00 94.06 262 THR A CA 1
ATOM 2075 C C . THR A 1 262 ? 8.329 -1.562 -7.380 1.00 94.06 262 THR A C 1
ATOM 2077 O O . THR A 1 262 ? 8.969 -1.482 -6.337 1.00 94.06 262 THR A O 1
ATOM 2080 N N . GLU A 1 263 ? 8.900 -1.384 -8.578 1.00 95.00 263 GLU A N 1
ATOM 2081 C CA . GLU A 1 263 ? 10.296 -0.952 -8.722 1.00 95.00 263 GLU A CA 1
ATOM 2082 C C . GLU A 1 263 ? 10.523 0.416 -8.073 1.00 95.00 263 GLU A C 1
ATOM 2084 O O . GLU A 1 263 ? 11.507 0.593 -7.361 1.00 95.00 263 GLU A O 1
ATOM 2089 N N . LEU A 1 264 ? 9.600 1.363 -8.267 1.00 95.81 264 LEU A N 1
ATOM 2090 C CA . LEU A 1 264 ? 9.700 2.694 -7.665 1.00 95.81 264 LEU A CA 1
ATOM 2091 C C . LEU A 1 264 ? 9.589 2.653 -6.141 1.00 95.81 264 LEU A C 1
ATOM 2093 O O . LEU A 1 264 ? 10.396 3.282 -5.462 1.00 95.81 264 LEU A O 1
ATOM 2097 N N . ALA A 1 265 ? 8.637 1.888 -5.601 1.00 94.94 265 ALA A N 1
ATOM 2098 C CA . ALA A 1 265 ? 8.509 1.715 -4.155 1.00 94.94 265 ALA A CA 1
ATOM 2099 C C . ALA A 1 265 ? 9.757 1.060 -3.540 1.00 94.94 265 ALA A C 1
ATOM 2101 O O . ALA A 1 265 ? 10.234 1.495 -2.494 1.00 94.94 265 ALA A O 1
ATOM 2102 N N . TRP A 1 266 ? 10.336 0.062 -4.216 1.00 94.81 266 TRP A N 1
ATOM 2103 C CA . TRP A 1 266 ? 11.591 -0.548 -3.779 1.00 94.81 266 TRP A CA 1
ATOM 2104 C C . TRP A 1 266 ? 12.744 0.446 -3.831 1.00 94.81 266 TRP A C 1
ATOM 2106 O O . TRP A 1 266 ? 13.550 0.477 -2.908 1.00 94.81 266 TRP A O 1
ATOM 2116 N N . ASN A 1 267 ? 12.818 1.254 -4.890 1.00 95.38 267 ASN A N 1
ATOM 2117 C CA . ASN A 1 267 ? 13.882 2.231 -5.052 1.00 95.38 267 ASN A CA 1
ATOM 2118 C C . ASN A 1 267 ? 13.880 3.270 -3.933 1.00 95.38 267 ASN A C 1
ATOM 2120 O O . ASN A 1 267 ? 14.945 3.598 -3.425 1.00 95.38 267 ASN A O 1
ATOM 2124 N N . LEU A 1 268 ? 12.700 3.759 -3.543 1.00 94.44 268 LEU A N 1
ATOM 2125 C CA . LEU A 1 268 ? 12.570 4.709 -2.438 1.00 94.44 268 LEU A CA 1
ATOM 2126 C C . LEU A 1 268 ? 13.069 4.084 -1.132 1.00 94.44 268 LEU A C 1
ATOM 2128 O O . LEU A 1 268 ? 13.994 4.599 -0.514 1.00 94.44 268 LEU A O 1
ATOM 2132 N N . LEU A 1 269 ? 12.565 2.895 -0.790 1.00 91.94 269 LEU A N 1
ATOM 2133 C CA . LEU A 1 269 ? 13.004 2.172 0.406 1.00 91.94 269 LEU A CA 1
ATOM 2134 C C . LEU A 1 269 ? 14.502 1.844 0.410 1.00 91.94 269 LEU A C 1
ATOM 2136 O O . LEU A 1 269 ? 15.138 1.871 1.456 1.00 91.94 269 LEU A O 1
ATOM 2140 N N . ASN A 1 270 ? 15.073 1.493 -0.743 1.00 91.81 270 ASN A N 1
ATOM 2141 C CA . ASN A 1 270 ? 16.482 1.118 -0.847 1.00 91.81 270 ASN A CA 1
ATOM 2142 C C . ASN A 1 270 ? 17.432 2.320 -0.713 1.00 91.81 270 ASN A C 1
ATOM 2144 O O . ASN A 1 270 ? 18.603 2.118 -0.397 1.00 91.81 270 ASN A O 1
ATOM 2148 N N . ASN A 1 271 ? 16.953 3.536 -0.978 1.00 90.38 271 ASN A N 1
ATOM 2149 C CA . ASN A 1 271 ? 17.736 4.768 -0.879 1.00 90.38 271 ASN A CA 1
ATOM 2150 C C . ASN A 1 271 ? 17.419 5.582 0.388 1.00 90.38 271 ASN A C 1
ATOM 2152 O O . ASN A 1 271 ? 17.855 6.725 0.483 1.00 90.38 271 ASN A O 1
ATOM 2156 N N . ASP A 1 272 ? 16.701 4.992 1.353 1.00 84.31 272 ASP A N 1
ATOM 2157 C CA . ASP A 1 272 ? 16.220 5.665 2.568 1.00 84.31 272 ASP A CA 1
ATOM 2158 C C . ASP A 1 272 ? 15.352 6.914 2.270 1.00 84.31 272 ASP A C 1
ATOM 2160 O O . ASP A 1 272 ? 15.307 7.856 3.062 1.00 84.31 272 ASP A O 1
ATOM 2164 N N . ASP A 1 273 ? 14.655 6.919 1.127 1.00 88.25 273 ASP A N 1
ATOM 2165 C CA . ASP A 1 273 ? 13.679 7.947 0.754 1.00 88.25 273 ASP A CA 1
ATOM 2166 C C . ASP A 1 273 ? 12.276 7.609 1.298 1.00 88.25 273 ASP A C 1
ATOM 2168 O O . ASP A 1 273 ? 11.947 6.458 1.604 1.00 88.25 273 ASP A O 1
ATOM 2172 N N . ASP A 1 274 ? 11.404 8.618 1.355 1.00 87.25 274 ASP A N 1
ATOM 2173 C CA . ASP A 1 274 ? 10.037 8.469 1.853 1.00 87.25 274 ASP A CA 1
ATOM 2174 C C . ASP A 1 274 ? 9.146 7.692 0.859 1.00 87.25 274 ASP A C 1
ATOM 2176 O O . ASP A 1 274 ? 8.936 8.095 -0.291 1.00 87.25 274 ASP A O 1
ATOM 2180 N N . LEU A 1 275 ? 8.551 6.583 1.317 1.00 87.00 275 LEU A N 1
ATOM 2181 C CA . LEU A 1 275 ? 7.562 5.811 0.554 1.00 87.00 275 LEU A CA 1
ATOM 2182 C C . LEU A 1 275 ? 6.347 6.649 0.128 1.00 87.00 275 LEU A C 1
ATOM 2184 O O . LEU A 1 275 ? 5.694 6.322 -0.868 1.00 87.00 275 LEU A O 1
ATOM 2188 N N . LEU A 1 276 ? 6.043 7.733 0.846 1.00 89.62 276 LEU A N 1
ATOM 2189 C CA . LEU A 1 276 ? 4.969 8.661 0.498 1.00 89.62 276 LEU A CA 1
ATOM 2190 C C . LEU A 1 276 ? 5.221 9.386 -0.838 1.00 89.62 276 LEU A C 1
ATOM 2192 O O . LEU A 1 276 ? 4.266 9.865 -1.455 1.00 89.62 276 LEU A O 1
ATOM 2196 N N . ASP A 1 277 ? 6.459 9.398 -1.345 1.00 93.19 277 ASP A N 1
ATOM 2197 C CA . ASP A 1 277 ? 6.804 9.990 -2.641 1.00 93.19 277 ASP A CA 1
ATOM 2198 C C . ASP A 1 277 ? 6.554 9.051 -3.839 1.00 93.19 277 ASP A C 1
ATOM 2200 O O . ASP A 1 277 ? 6.758 9.457 -4.992 1.00 93.19 277 ASP A O 1
ATOM 2204 N N . VAL A 1 278 ? 6.058 7.821 -3.629 1.00 94.31 278 VAL A N 1
ATOM 2205 C CA . VAL A 1 278 ? 5.674 6.891 -4.717 1.00 94.31 278 VAL A CA 1
ATOM 2206 C C . VAL A 1 278 ? 4.760 7.567 -5.744 1.00 94.31 278 VAL A C 1
ATOM 2208 O O . VAL A 1 278 ? 4.962 7.399 -6.946 1.00 94.31 278 VAL A O 1
ATOM 2211 N N . ASP A 1 279 ? 3.787 8.363 -5.299 1.00 94.94 279 ASP A N 1
ATOM 2212 C CA . ASP A 1 279 ? 2.839 9.048 -6.185 1.00 94.94 279 ASP A CA 1
ATOM 2213 C C . ASP A 1 279 ? 3.520 10.061 -7.116 1.00 94.94 279 ASP A C 1
ATOM 2215 O O . ASP A 1 279 ? 3.215 10.129 -8.308 1.00 94.94 279 ASP A O 1
ATOM 2219 N N . GLU A 1 280 ? 4.487 10.820 -6.601 1.00 95.31 280 GLU A N 1
ATOM 2220 C CA . GLU A 1 280 ? 5.247 11.782 -7.397 1.00 95.31 280 GLU A CA 1
ATOM 2221 C C . GLU A 1 280 ? 6.162 11.077 -8.405 1.00 95.31 280 GLU A C 1
ATOM 2223 O O . GLU A 1 280 ? 6.184 11.437 -9.586 1.00 95.31 280 GLU A O 1
ATOM 2228 N N . ASN A 1 281 ? 6.873 10.037 -7.958 1.00 95.94 281 ASN A N 1
ATOM 2229 C CA . ASN A 1 281 ? 7.724 9.213 -8.816 1.00 95.94 281 ASN A CA 1
ATOM 2230 C C . ASN A 1 281 ? 6.905 8.557 -9.938 1.00 95.94 281 ASN A C 1
ATOM 2232 O O . ASN A 1 281 ? 7.319 8.558 -11.100 1.00 95.94 281 ASN A O 1
ATOM 2236 N N . TYR A 1 282 ? 5.719 8.038 -9.617 1.00 95.88 282 TYR A N 1
ATOM 2237 C CA . TYR A 1 282 ? 4.864 7.378 -10.595 1.00 95.88 282 TYR A CA 1
ATOM 2238 C C . TYR A 1 282 ? 4.235 8.372 -11.577 1.00 95.88 282 TYR A C 1
ATOM 2240 O O . TYR A 1 282 ? 4.196 8.109 -12.779 1.00 95.88 282 TYR A O 1
ATOM 2248 N N . ARG A 1 283 ? 3.842 9.568 -11.118 1.00 96.19 283 ARG A N 1
ATOM 2249 C CA . ARG A 1 283 ? 3.373 10.652 -12.001 1.00 96.19 283 ARG A CA 1
ATOM 2250 C C . ARG A 1 283 ? 4.464 11.107 -12.971 1.00 96.19 283 ARG A C 1
ATOM 2252 O O . ARG A 1 283 ? 4.181 11.316 -14.150 1.00 96.19 283 ARG A O 1
ATOM 2259 N N . PHE A 1 284 ? 5.705 11.225 -12.495 1.00 97.25 284 PHE A N 1
ATOM 2260 C CA . PHE A 1 284 ? 6.857 11.510 -13.350 1.00 97.25 284 PHE A CA 1
ATOM 2261 C C . PHE A 1 284 ? 7.039 10.424 -14.421 1.00 97.25 284 PHE A C 1
ATOM 2263 O O . PHE A 1 284 ? 7.149 10.748 -15.604 1.00 97.25 284 PHE A O 1
ATOM 2270 N N . LEU A 1 285 ? 6.975 9.144 -14.030 1.00 97.50 285 LEU A N 1
ATOM 2271 C CA . LEU A 1 285 ? 7.063 8.018 -14.962 1.00 97.50 285 LEU A CA 1
ATOM 2272 C C . LEU A 1 285 ? 5.964 8.059 -16.035 1.00 97.50 285 LEU A C 1
ATOM 2274 O O . LEU A 1 285 ? 6.271 7.856 -17.208 1.00 97.50 285 LEU A O 1
ATOM 2278 N N . ILE A 1 286 ? 4.711 8.348 -15.668 1.00 96.56 286 ILE A N 1
ATOM 2279 C CA . ILE A 1 286 ? 3.600 8.488 -16.628 1.00 96.56 286 ILE A CA 1
ATOM 2280 C C . ILE A 1 286 ? 3.923 9.569 -17.669 1.00 96.56 286 ILE A C 1
ATOM 2282 O O . ILE A 1 286 ? 3.784 9.332 -18.869 1.00 96.56 286 ILE A O 1
ATOM 2286 N N . GLY A 1 287 ? 4.448 10.718 -17.231 1.00 97.12 287 GLY A N 1
ATOM 2287 C CA . GLY A 1 287 ? 4.907 11.769 -18.141 1.00 97.12 287 GLY A CA 1
ATOM 2288 C C . GLY A 1 287 ? 6.014 11.296 -19.093 1.00 97.12 287 GLY A C 1
ATOM 2289 O O . GLY A 1 287 ? 5.997 11.634 -20.278 1.00 97.12 287 GLY A O 1
ATOM 2290 N N . CYS A 1 288 ? 6.952 10.475 -18.612 1.00 97.00 288 CYS A N 1
ATOM 2291 C CA . CYS A 1 288 ? 7.977 9.865 -19.460 1.00 97.00 288 CYS A CA 1
ATOM 2292 C C . CYS A 1 288 ? 7.389 8.864 -20.463 1.00 97.00 288 CYS A C 1
ATOM 2294 O O . CYS A 1 288 ? 7.808 8.878 -21.619 1.00 97.00 288 CYS A O 1
ATOM 2296 N N . ILE A 1 289 ? 6.417 8.034 -20.058 1.00 97.00 289 ILE A N 1
ATOM 2297 C CA . ILE A 1 289 ? 5.714 7.093 -20.948 1.00 97.00 289 ILE A CA 1
ATOM 2298 C C . ILE A 1 289 ? 5.117 7.857 -22.127 1.00 97.00 289 ILE A C 1
ATOM 2300 O O . ILE A 1 289 ? 5.409 7.532 -23.279 1.00 97.00 289 ILE A O 1
ATOM 2304 N N . ASP A 1 290 ? 4.362 8.921 -21.855 1.00 96.25 290 ASP A N 1
ATOM 2305 C CA . ASP A 1 290 ? 3.688 9.700 -22.895 1.00 96.25 290 ASP A CA 1
ATOM 2306 C C . ASP A 1 290 ? 4.666 10.326 -23.896 1.00 96.25 290 ASP A C 1
ATOM 2308 O O . ASP A 1 290 ? 4.412 10.314 -25.104 1.00 96.25 290 ASP A O 1
ATOM 2312 N N . GLN A 1 291 ? 5.828 10.790 -23.427 1.00 95.00 291 GLN A N 1
ATOM 2313 C CA . GLN A 1 291 ? 6.880 11.333 -24.292 1.00 95.00 291 GLN A CA 1
ATOM 2314 C C . GLN A 1 291 ? 7.486 10.284 -25.231 1.00 95.00 291 GLN A C 1
ATOM 2316 O O . GLN A 1 291 ? 7.936 10.629 -26.327 1.00 95.00 291 GLN A O 1
ATOM 2321 N N . VAL A 1 292 ? 7.507 9.009 -24.829 1.00 95.25 292 VAL A N 1
ATOM 2322 C CA . VAL A 1 292 ? 8.150 7.942 -25.605 1.00 95.25 292 VAL A CA 1
ATOM 2323 C C . VAL A 1 292 ? 7.171 7.064 -26.375 1.00 95.25 292 VAL A C 1
ATOM 2325 O O . VAL A 1 292 ? 7.618 6.233 -27.163 1.00 95.25 292 VAL A O 1
ATOM 2328 N N . ARG A 1 293 ? 5.849 7.243 -26.247 1.00 93.31 293 ARG A N 1
ATOM 2329 C CA . ARG A 1 293 ? 4.843 6.428 -26.967 1.00 93.31 293 ARG A CA 1
ATOM 2330 C C . ARG A 1 293 ? 5.066 6.361 -28.482 1.00 93.31 293 ARG A C 1
ATOM 2332 O O . ARG A 1 293 ? 4.762 5.348 -29.088 1.00 93.31 293 ARG A O 1
ATOM 2339 N N . SER A 1 294 ? 5.626 7.386 -29.116 1.00 92.12 294 SER A N 1
ATOM 2340 C CA . SER A 1 294 ? 5.907 7.367 -30.565 1.00 92.12 294 SER A CA 1
ATOM 2341 C C . SER A 1 294 ? 7.356 7.017 -30.929 1.00 92.12 294 SER A C 1
ATOM 2343 O O . SER A 1 294 ? 7.688 6.929 -32.110 1.00 92.12 294 SER A O 1
ATOM 2345 N N . VAL A 1 295 ? 8.230 6.817 -29.939 1.00 94.62 295 VAL A N 1
ATOM 2346 C CA . VAL A 1 295 ? 9.661 6.578 -30.160 1.00 94.62 295 VAL A CA 1
ATOM 2347 C C . VAL A 1 295 ? 9.894 5.116 -30.533 1.00 94.62 295 VAL A C 1
ATOM 2349 O O . VAL A 1 295 ? 9.753 4.221 -29.694 1.00 94.62 295 VAL A O 1
ATOM 2352 N N . ASP A 1 296 ? 10.283 4.901 -31.789 1.00 95.38 296 ASP A N 1
ATOM 2353 C CA . ASP A 1 296 ? 10.757 3.623 -32.319 1.00 95.38 296 ASP A CA 1
ATOM 2354 C C . ASP A 1 296 ? 12.282 3.530 -32.183 1.00 95.38 296 ASP A C 1
ATOM 2356 O O . ASP A 1 296 ? 13.008 4.419 -32.632 1.00 95.38 296 ASP A O 1
ATOM 2360 N N . VAL A 1 297 ? 12.753 2.451 -31.558 1.00 96.62 297 VAL A N 1
ATOM 2361 C CA . VAL A 1 297 ? 14.174 2.202 -31.284 1.00 96.62 297 VAL A CA 1
ATOM 2362 C C . VAL A 1 297 ? 14.778 1.127 -32.190 1.00 96.62 297 VAL A C 1
ATOM 2364 O O . VAL A 1 297 ? 15.960 0.816 -32.074 1.00 96.62 297 VAL A O 1
ATOM 2367 N N . ALA A 1 298 ? 14.011 0.555 -33.124 1.00 95.75 298 ALA A N 1
ATOM 2368 C CA . ALA A 1 298 ? 14.490 -0.555 -33.943 1.00 95.75 298 ALA A CA 1
ATOM 2369 C C . ALA A 1 298 ? 15.739 -0.183 -34.761 1.00 95.75 298 ALA A C 1
ATOM 2371 O O . ALA A 1 298 ? 16.672 -0.978 -34.845 1.00 95.75 298 ALA A O 1
ATOM 2372 N N . ALA A 1 299 ? 15.782 1.035 -35.313 1.00 95.25 299 ALA A N 1
ATOM 2373 C CA . ALA A 1 299 ? 16.924 1.517 -36.090 1.00 95.25 299 ALA A CA 1
ATOM 2374 C C . ALA A 1 299 ? 18.173 1.752 -35.222 1.00 95.25 299 ALA A C 1
ATOM 2376 O O . ALA A 1 299 ? 19.248 1.270 -35.565 1.00 95.25 299 ALA A O 1
ATOM 2377 N N . GLU A 1 300 ? 18.039 2.421 -34.068 1.00 95.69 300 GLU A N 1
ATOM 2378 C CA . GLU A 1 300 ? 19.188 2.670 -33.178 1.00 95.69 300 GLU A CA 1
ATOM 2379 C C . GLU A 1 300 ? 19.771 1.374 -32.597 1.00 95.69 300 GLU A C 1
ATOM 2381 O O . GLU A 1 300 ? 20.977 1.291 -32.362 1.00 95.69 300 GLU A O 1
ATOM 2386 N N . VAL A 1 301 ? 18.933 0.355 -32.390 1.00 95.81 301 VAL A N 1
ATOM 2387 C CA . VAL A 1 301 ? 19.385 -0.968 -31.964 1.00 95.81 301 VAL A CA 1
ATOM 2388 C C . VAL A 1 301 ? 20.061 -1.696 -33.128 1.00 95.81 301 VAL A C 1
ATOM 2390 O O . VAL A 1 301 ? 21.152 -2.228 -32.938 1.00 95.81 301 VAL A O 1
ATOM 2393 N N . ALA A 1 302 ? 19.478 -1.672 -34.334 1.00 95.38 302 ALA A N 1
ATOM 2394 C CA . ALA A 1 302 ? 20.057 -2.295 -35.528 1.00 95.38 302 ALA A CA 1
ATOM 2395 C C . ALA A 1 302 ? 21.464 -1.769 -35.854 1.00 95.38 302 ALA A C 1
ATOM 2397 O O . ALA A 1 302 ? 22.346 -2.558 -36.182 1.00 95.38 302 ALA A O 1
ATOM 2398 N N . ASP A 1 303 ? 21.693 -0.463 -35.706 1.00 94.94 303 ASP A N 1
ATOM 2399 C CA . ASP A 1 303 ? 23.001 0.162 -35.944 1.00 94.94 303 ASP A CA 1
ATOM 2400 C C . ASP A 1 303 ? 24.069 -0.284 -34.929 1.00 94.94 303 ASP A C 1
ATOM 2402 O O . ASP A 1 303 ? 25.269 -0.322 -35.230 1.00 94.94 303 ASP A O 1
ATOM 2406 N N . LEU A 1 304 ? 23.641 -0.633 -33.713 1.00 94.62 304 LEU A N 1
ATOM 2407 C CA . LEU A 1 304 ? 24.522 -1.089 -32.643 1.00 94.62 304 LEU A CA 1
ATOM 2408 C C . LEU A 1 304 ? 24.843 -2.588 -32.756 1.00 94.62 304 LEU A C 1
ATOM 2410 O O . LEU A 1 304 ? 25.957 -2.985 -32.415 1.00 94.62 304 LEU A O 1
ATOM 2414 N N . LEU A 1 305 ? 23.916 -3.408 -33.270 1.00 93.50 305 LEU A N 1
ATOM 2415 C CA . LEU A 1 305 ? 24.037 -4.875 -33.337 1.00 93.50 305 LEU A CA 1
ATOM 2416 C C . LEU A 1 305 ? 25.387 -5.392 -33.871 1.00 93.50 305 LEU A C 1
ATOM 2418 O O . LEU A 1 305 ? 25.955 -6.271 -33.222 1.00 93.50 305 LEU A O 1
ATOM 2422 N N . PRO A 1 306 ? 25.957 -4.873 -34.980 1.00 94.25 306 PRO A N 1
ATOM 2423 C CA . PRO A 1 306 ? 27.225 -5.380 -35.516 1.00 94.25 306 PRO A CA 1
ATOM 2424 C C . PRO A 1 306 ? 28.432 -5.174 -34.589 1.00 94.25 306 PRO A C 1
ATOM 2426 O O . PRO A 1 306 ? 29.489 -5.757 -34.822 1.00 94.25 306 PRO A O 1
ATOM 2429 N N . GLN A 1 307 ? 28.296 -4.310 -33.579 1.00 93.00 307 GLN A N 1
ATOM 2430 C CA . GLN A 1 307 ? 29.349 -3.932 -32.636 1.00 93.00 307 GLN A CA 1
ATOM 2431 C C . GLN A 1 307 ? 29.238 -4.694 -31.309 1.00 93.00 307 GLN A C 1
ATOM 2433 O O . GLN A 1 307 ? 30.162 -4.648 -30.496 1.00 93.00 307 GLN A O 1
ATOM 2438 N N . LEU A 1 308 ? 28.114 -5.377 -31.074 1.00 93.00 308 LEU A N 1
ATOM 2439 C CA . LEU A 1 308 ? 27.878 -6.111 -29.840 1.00 93.00 308 LEU A CA 1
ATOM 2440 C C . LEU A 1 308 ? 28.651 -7.436 -29.847 1.00 93.00 308 LEU A C 1
ATOM 2442 O O . LEU A 1 308 ? 28.722 -8.107 -30.882 1.00 93.00 308 LEU A O 1
ATOM 2446 N N . PRO A 1 309 ? 29.221 -7.857 -28.704 1.00 89.19 309 PRO A N 1
ATOM 2447 C CA . PRO A 1 309 ? 29.797 -9.186 -28.608 1.00 89.19 309 PRO A CA 1
ATOM 2448 C C . PRO A 1 309 ? 28.689 -10.247 -28.744 1.00 89.19 309 PRO A C 1
ATOM 2450 O O . PRO A 1 309 ? 27.532 -9.991 -28.397 1.00 89.19 309 PRO A O 1
ATOM 2453 N N . PRO A 1 310 ? 29.020 -11.451 -29.242 1.00 87.81 310 PRO A N 1
ATOM 2454 C CA . PRO A 1 310 ? 28.051 -12.533 -29.327 1.00 87.81 310 PRO A CA 1
ATOM 2455 C C . PRO A 1 310 ? 27.604 -12.950 -27.922 1.00 87.81 310 PRO A C 1
ATOM 2457 O O . PRO A 1 310 ? 28.427 -13.056 -27.014 1.00 87.81 310 PRO A O 1
ATOM 2460 N N . GLY A 1 311 ? 26.316 -13.238 -27.754 1.00 92.50 311 GLY A N 1
ATOM 2461 C CA . GLY A 1 311 ? 25.781 -13.698 -26.477 1.00 92.50 311 GLY A CA 1
ATOM 2462 C C . GLY A 1 311 ? 24.286 -13.454 -26.330 1.00 92.50 311 GLY A C 1
ATOM 2463 O O . GLY A 1 311 ? 23.601 -13.025 -27.260 1.00 92.50 311 GLY A O 1
ATOM 2464 N N . ARG A 1 312 ? 23.783 -13.747 -25.134 1.00 96.38 312 ARG A N 1
ATOM 2465 C CA . ARG A 1 312 ? 22.426 -13.424 -24.699 1.00 96.38 312 ARG A CA 1
ATOM 2466 C C . ARG A 1 312 ? 22.336 -11.925 -24.452 1.00 96.38 312 ARG A C 1
ATOM 2468 O O . ARG A 1 312 ? 23.198 -11.345 -23.794 1.00 96.38 312 ARG A O 1
ATOM 2475 N N . LEU A 1 313 ? 21.273 -11.320 -24.959 1.00 97.00 313 LEU A N 1
ATOM 2476 C CA . LEU A 1 313 ? 21.057 -9.879 -24.925 1.00 97.00 313 LEU A CA 1
ATOM 2477 C C . LEU A 1 313 ? 19.838 -9.549 -24.072 1.00 97.00 313 LEU A C 1
ATOM 2479 O O . LEU A 1 313 ? 18.841 -10.270 -24.127 1.00 97.00 313 LEU A O 1
ATOM 2483 N N . ALA A 1 314 ? 19.910 -8.442 -23.337 1.00 97.94 314 ALA A N 1
ATOM 2484 C CA . ALA A 1 314 ? 18.734 -7.741 -22.845 1.00 97.94 314 ALA A CA 1
ATOM 2485 C C . ALA A 1 314 ? 18.629 -6.354 -23.488 1.00 97.94 314 ALA A C 1
ATOM 2487 O O . ALA A 1 314 ? 19.644 -5.685 -23.668 1.00 97.94 314 ALA A O 1
ATOM 2488 N N . VAL A 1 315 ? 17.417 -5.902 -23.802 1.00 98.06 315 VAL A N 1
ATOM 2489 C CA . VAL A 1 315 ? 17.145 -4.540 -24.283 1.00 98.06 315 VAL A CA 1
ATOM 2490 C C . VAL A 1 315 ? 16.218 -3.841 -23.296 1.00 98.06 315 VAL A C 1
ATOM 2492 O O . VAL A 1 315 ? 15.085 -4.278 -23.097 1.00 98.06 315 VAL A O 1
ATOM 2495 N N . PHE A 1 316 ? 16.703 -2.764 -22.678 1.00 98.06 316 PHE A N 1
ATOM 2496 C CA . PHE A 1 316 ? 15.938 -1.937 -21.746 1.00 98.06 316 PHE A CA 1
ATOM 2497 C C . PHE A 1 316 ? 15.375 -0.734 -22.508 1.00 98.06 316 PHE A C 1
ATOM 2499 O O . PHE A 1 316 ? 16.120 -0.011 -23.174 1.00 98.06 316 PHE A O 1
ATOM 2506 N N . GLY A 1 317 ? 14.064 -0.521 -22.407 1.00 97.31 317 GLY A N 1
ATOM 2507 C CA . GLY A 1 317 ? 13.339 0.405 -23.273 1.00 97.31 317 GLY A CA 1
ATOM 2508 C C . GLY A 1 317 ? 13.182 -0.171 -24.681 1.00 97.31 317 GLY A C 1
ATOM 2509 O O . GLY A 1 317 ? 13.551 0.471 -25.661 1.00 97.31 317 GLY A O 1
ATOM 2510 N N . ALA A 1 318 ? 12.713 -1.411 -24.801 1.00 96.88 318 ALA A N 1
ATOM 2511 C CA . ALA A 1 318 ? 12.625 -2.114 -26.082 1.00 96.88 318 ALA A CA 1
ATOM 2512 C C . ALA A 1 318 ? 11.599 -1.511 -27.066 1.00 96.88 318 ALA A C 1
ATOM 2514 O O . ALA A 1 318 ? 11.690 -1.734 -28.273 1.00 96.88 318 ALA A O 1
ATOM 2515 N N . GLY A 1 319 ? 10.640 -0.723 -26.579 1.00 95.81 319 GLY A N 1
ATOM 2516 C CA . GLY A 1 319 ? 9.564 -0.159 -27.384 1.00 95.81 319 GLY A CA 1
ATOM 2517 C C . GLY A 1 319 ? 8.644 -1.227 -27.965 1.00 95.81 319 GLY A C 1
ATOM 2518 O O . GLY A 1 319 ? 8.440 -2.278 -27.374 1.00 95.81 319 GLY A O 1
ATOM 2519 N N . ARG A 1 320 ? 8.050 -0.930 -29.124 1.00 95.31 320 ARG A N 1
ATOM 2520 C CA . ARG A 1 320 ? 7.035 -1.788 -29.769 1.00 95.31 320 ARG A CA 1
ATOM 2521 C C . ARG A 1 320 ? 7.615 -2.781 -30.767 1.00 95.31 320 ARG A C 1
ATOM 2523 O O . ARG A 1 320 ? 6.936 -3.718 -31.172 1.00 95.31 320 ARG A O 1
ATOM 2530 N N . ARG A 1 321 ? 8.833 -2.532 -31.252 1.00 93.88 321 ARG A N 1
ATOM 2531 C CA . ARG A 1 321 ? 9.456 -3.300 -32.334 1.00 93.88 321 ARG A CA 1
ATOM 2532 C C . ARG A 1 321 ? 10.962 -3.336 -32.155 1.00 93.88 321 ARG A C 1
ATOM 2534 O O . ARG A 1 321 ? 11.569 -2.331 -31.802 1.00 93.88 321 ARG A O 1
ATOM 2541 N N . LEU A 1 322 ? 11.548 -4.479 -32.488 1.00 94.75 322 LEU A N 1
ATOM 2542 C CA . LEU A 1 322 ? 12.989 -4.690 -32.542 1.00 94.75 322 LEU A CA 1
ATOM 2543 C C . LEU A 1 322 ? 13.377 -5.408 -33.844 1.00 94.75 322 LEU A C 1
ATOM 2545 O O . LEU A 1 322 ? 12.516 -6.026 -34.479 1.00 94.75 322 LEU A O 1
ATOM 2549 N N . PRO A 1 323 ? 14.657 -5.338 -34.250 1.00 94.81 323 PRO A N 1
ATOM 2550 C CA . PRO A 1 323 ? 15.186 -6.141 -35.350 1.00 94.81 323 PRO A CA 1
ATOM 2551 C C . PRO A 1 323 ? 14.923 -7.640 -35.146 1.00 94.81 323 PRO A C 1
ATOM 2553 O O . PRO A 1 323 ? 14.960 -8.138 -34.019 1.00 94.81 323 PRO A O 1
ATOM 2556 N N . ALA A 1 324 ? 14.673 -8.373 -36.235 1.00 92.00 324 ALA A N 1
ATOM 2557 C CA . ALA A 1 324 ? 14.320 -9.796 -36.183 1.00 92.00 324 ALA A CA 1
ATOM 2558 C C . ALA A 1 324 ? 15.442 -10.665 -35.581 1.00 92.00 324 ALA A C 1
ATOM 2560 O O . ALA A 1 324 ? 15.180 -11.711 -34.988 1.00 92.00 324 ALA A O 1
ATOM 2561 N N . GLU A 1 325 ? 16.686 -10.201 -35.683 1.00 91.75 325 GLU A N 1
ATOM 2562 C CA . GLU A 1 325 ? 17.882 -10.789 -35.084 1.00 91.75 325 GLU A CA 1
ATOM 2563 C C . GLU A 1 325 ? 17.800 -10.868 -33.549 1.00 91.75 325 GLU A C 1
ATOM 2565 O O . GLU A 1 325 ? 18.477 -11.695 -32.942 1.00 91.75 325 GLU A O 1
ATOM 2570 N N . LEU A 1 326 ? 16.948 -10.049 -32.918 1.00 91.62 326 LEU A N 1
ATOM 2571 C CA . LEU A 1 326 ? 16.738 -10.001 -31.470 1.00 91.62 326 LEU A CA 1
ATOM 2572 C C . LEU A 1 326 ? 15.507 -10.774 -30.987 1.00 91.62 326 LEU A C 1
ATOM 2574 O O . LEU A 1 326 ? 15.128 -10.638 -29.827 1.00 91.62 326 LEU A O 1
ATOM 2578 N N . ALA A 1 327 ? 14.906 -11.634 -31.815 1.00 86.12 327 ALA A N 1
ATOM 2579 C CA . ALA A 1 327 ? 13.733 -12.425 -31.424 1.00 86.12 327 ALA A CA 1
ATOM 2580 C C . ALA A 1 327 ? 13.944 -13.323 -30.179 1.00 86.12 327 ALA A C 1
ATOM 2582 O O . ALA A 1 327 ? 12.970 -13.774 -29.584 1.00 86.12 327 ALA A O 1
ATOM 2583 N N . GLY A 1 328 ? 15.195 -13.592 -29.781 1.00 88.69 328 GLY A N 1
ATOM 2584 C CA . GLY A 1 328 ? 15.547 -14.339 -28.564 1.00 88.69 328 GLY A CA 1
ATOM 2585 C C . GLY A 1 328 ? 16.094 -13.488 -27.410 1.00 88.69 328 GLY A C 1
ATOM 2586 O O . GLY A 1 328 ? 16.588 -14.051 -26.434 1.00 88.69 328 GLY A O 1
ATOM 2587 N N . ALA A 1 329 ? 16.079 -12.159 -27.530 1.00 95.50 329 ALA A N 1
ATOM 2588 C CA . ALA A 1 329 ? 16.580 -11.264 -26.494 1.00 95.50 329 ALA A CA 1
ATOM 2589 C C . ALA A 1 329 ? 15.571 -11.121 -25.346 1.00 95.50 329 ALA A C 1
ATOM 2591 O O . ALA A 1 329 ? 14.358 -11.122 -25.557 1.00 95.50 329 ALA A O 1
ATOM 2592 N N . VAL A 1 330 ? 16.080 -10.930 -24.131 1.00 97.62 330 VAL A N 1
ATOM 2593 C CA . VAL A 1 330 ? 15.260 -10.455 -23.017 1.00 97.62 330 VAL A CA 1
ATOM 2594 C C . VAL A 1 330 ? 14.888 -9.000 -23.291 1.00 97.62 330 VAL A C 1
ATOM 2596 O O . VAL A 1 330 ? 15.732 -8.189 -23.662 1.00 97.62 330 VAL A O 1
ATOM 2599 N N . THR A 1 331 ? 13.629 -8.635 -23.117 1.00 97.44 331 THR A N 1
ATOM 2600 C CA . THR A 1 331 ? 13.157 -7.278 -23.420 1.00 97.44 331 THR A CA 1
ATOM 2601 C C . THR A 1 331 ? 12.381 -6.707 -22.252 1.00 97.44 331 THR A C 1
ATOM 2603 O O . THR A 1 331 ? 11.591 -7.404 -21.615 1.00 97.44 331 THR A O 1
ATOM 2606 N N . LEU A 1 332 ? 12.643 -5.438 -21.955 1.00 96.00 332 LEU A N 1
ATOM 2607 C CA . LEU A 1 332 ? 11.999 -4.704 -20.879 1.00 96.00 332 LEU A CA 1
ATOM 2608 C C . LEU A 1 332 ? 11.521 -3.359 -21.418 1.00 96.00 332 LEU A C 1
ATOM 2610 O O . LEU A 1 332 ? 12.261 -2.670 -22.125 1.00 96.00 332 LEU A O 1
ATOM 2614 N N . ASP A 1 333 ? 10.300 -2.973 -21.076 1.00 97.31 333 ASP A N 1
ATOM 2615 C CA . ASP A 1 333 ? 9.805 -1.615 -21.297 1.00 97.31 333 ASP A CA 1
ATOM 2616 C C . ASP A 1 333 ? 8.884 -1.206 -20.146 1.00 97.31 333 ASP A C 1
ATOM 2618 O O . ASP A 1 333 ? 8.238 -2.052 -19.527 1.00 97.31 333 ASP A O 1
ATOM 2622 N N . PHE A 1 334 ? 8.838 0.090 -19.850 1.00 96.56 334 PHE A N 1
ATOM 2623 C CA . PHE A 1 334 ? 8.026 0.652 -18.773 1.00 96.56 334 PHE A CA 1
ATOM 2624 C C . PHE A 1 334 ? 6.636 1.103 -19.263 1.00 96.56 334 PHE A C 1
ATOM 2626 O O . PHE A 1 334 ? 5.740 1.319 -18.445 1.00 96.56 334 PHE A O 1
ATOM 2633 N N . ASP A 1 335 ? 6.430 1.194 -20.583 1.00 96.88 335 ASP A N 1
ATOM 2634 C CA . ASP A 1 335 ? 5.125 1.383 -21.227 1.00 96.88 335 ASP A CA 1
ATOM 2635 C C . ASP A 1 335 ? 4.417 0.025 -21.384 1.00 96.88 335 ASP A C 1
ATOM 2637 O O . ASP A 1 335 ? 4.841 -0.825 -22.169 1.00 96.88 335 ASP A O 1
ATOM 2641 N N . ALA A 1 336 ? 3.322 -0.179 -20.645 1.00 94.94 336 ALA A N 1
ATOM 2642 C CA . ALA A 1 336 ? 2.563 -1.431 -20.664 1.00 94.94 336 ALA A CA 1
ATOM 2643 C C . ALA A 1 336 ? 2.011 -1.772 -22.061 1.00 94.94 336 ALA A C 1
ATOM 2645 O O . ALA A 1 336 ? 1.975 -2.945 -22.435 1.00 94.94 336 ALA A O 1
ATOM 2646 N N . ASP A 1 337 ? 1.637 -0.764 -22.858 1.00 95.75 337 ASP A N 1
ATOM 2647 C CA . ASP A 1 337 ? 1.141 -0.988 -24.219 1.00 95.75 337 ASP A CA 1
ATOM 2648 C C . ASP A 1 337 ? 2.274 -1.503 -25.115 1.00 95.75 337 ASP A C 1
ATOM 2650 O O . ASP A 1 337 ? 2.099 -2.459 -25.869 1.00 95.75 337 ASP A O 1
ATOM 2654 N N . ALA A 1 338 ? 3.476 -0.930 -24.974 1.00 95.75 338 ALA A N 1
ATOM 2655 C CA . ALA A 1 338 ? 4.657 -1.387 -25.700 1.00 95.75 338 ALA A CA 1
ATOM 2656 C C . ALA A 1 338 ? 5.046 -2.824 -25.322 1.00 95.75 338 ALA A C 1
ATOM 2658 O O . ALA A 1 338 ? 5.390 -3.610 -26.205 1.00 95.75 338 ALA A O 1
ATOM 2659 N N . VAL A 1 339 ? 4.933 -3.188 -24.038 1.00 95.38 339 VAL A N 1
ATOM 2660 C CA . VAL A 1 339 ? 5.160 -4.561 -23.559 1.00 95.38 339 VAL A CA 1
ATOM 2661 C C . VAL A 1 339 ? 4.220 -5.545 -24.252 1.00 95.38 339 VAL A C 1
ATOM 2663 O O . VAL A 1 339 ? 4.681 -6.563 -24.768 1.00 95.38 339 VAL A O 1
ATOM 2666 N N . VAL A 1 340 ? 2.919 -5.242 -24.307 1.00 95.38 340 VAL A N 1
ATOM 2667 C CA . VAL A 1 340 ? 1.922 -6.110 -24.955 1.00 95.38 340 VAL A CA 1
ATOM 2668 C C . VAL A 1 340 ? 2.152 -6.196 -26.464 1.00 95.38 340 VAL A C 1
ATOM 2670 O O . VAL A 1 340 ? 2.124 -7.292 -27.020 1.00 95.38 340 VAL A O 1
ATOM 2673 N N . GLU A 1 341 ? 2.398 -5.066 -27.130 1.00 94.88 341 GLU A N 1
ATOM 2674 C CA . GLU A 1 341 ? 2.584 -5.009 -28.585 1.00 94.88 341 GLU A CA 1
ATOM 2675 C C . GLU A 1 341 ? 3.852 -5.734 -29.058 1.00 94.88 341 GLU A C 1
ATOM 2677 O O . GLU A 1 341 ? 3.813 -6.437 -30.070 1.00 94.88 341 GLU A O 1
ATOM 2682 N N . LEU A 1 342 ? 4.968 -5.586 -28.334 1.00 93.81 342 LEU A N 1
ATOM 2683 C CA . LEU A 1 342 ? 6.217 -6.284 -28.647 1.00 93.81 342 LEU A CA 1
ATOM 2684 C C . LEU A 1 342 ? 6.168 -7.764 -28.233 1.00 93.81 342 LEU A C 1
ATOM 2686 O O . LEU A 1 342 ? 6.880 -8.586 -28.808 1.00 93.81 342 LEU A O 1
ATOM 2690 N N . GLY A 1 343 ? 5.363 -8.100 -27.220 1.00 91.81 343 GLY A N 1
ATOM 2691 C CA . GLY A 1 343 ? 5.507 -9.349 -26.474 1.00 91.81 343 GLY A CA 1
ATOM 2692 C C . GLY A 1 343 ? 6.764 -9.330 -25.601 1.00 91.81 343 GLY A C 1
ATOM 2693 O O . GLY A 1 343 ? 7.515 -10.307 -25.577 1.00 91.81 343 GLY A O 1
ATOM 2694 N N . ALA A 1 344 ? 7.029 -8.196 -24.941 1.00 89.31 344 ALA A N 1
ATOM 2695 C CA . ALA A 1 344 ? 8.241 -8.009 -24.156 1.00 89.31 344 ALA A CA 1
ATOM 2696 C C . ALA A 1 344 ? 8.303 -8.968 -22.958 1.00 89.31 344 ALA A C 1
ATOM 2698 O O . ALA A 1 344 ? 7.279 -9.380 -22.411 1.00 89.31 344 ALA A O 1
ATOM 2699 N N . THR A 1 345 ? 9.518 -9.314 -22.528 1.00 91.25 345 THR A N 1
ATOM 2700 C CA . THR A 1 345 ? 9.728 -10.267 -21.427 1.00 91.25 345 THR A CA 1
ATOM 2701 C C . THR A 1 345 ? 9.255 -9.718 -20.082 1.00 91.25 345 THR A C 1
ATOM 2703 O O . THR A 1 345 ? 8.689 -10.469 -19.290 1.00 91.25 345 THR A O 1
ATOM 2706 N N . TYR A 1 346 ? 9.479 -8.426 -19.820 1.00 95.00 346 TYR A N 1
ATOM 2707 C CA . TYR A 1 346 ? 9.121 -7.785 -18.555 1.00 95.00 346 TYR A CA 1
ATOM 2708 C C . TYR A 1 346 ? 8.520 -6.391 -18.761 1.00 95.00 346 TYR A C 1
ATOM 2710 O O . TYR A 1 346 ? 8.982 -5.614 -19.599 1.00 95.00 346 TYR A O 1
ATOM 2718 N N . HIS A 1 347 ? 7.526 -6.055 -17.935 1.00 95.81 347 HIS A N 1
ATOM 2719 C CA . HIS A 1 347 ? 7.057 -4.684 -17.742 1.00 95.81 347 HIS A CA 1
ATOM 2720 C C . HIS A 1 347 ? 7.891 -4.058 -16.630 1.00 95.81 347 HIS A C 1
ATOM 2722 O O . HIS A 1 347 ? 7.687 -4.368 -15.467 1.00 95.81 347 HIS A O 1
ATOM 2728 N N . ALA A 1 348 ? 8.895 -3.259 -16.973 1.00 95.31 348 ALA A N 1
ATOM 2729 C CA . ALA A 1 348 ? 9.901 -2.813 -16.014 1.00 95.31 348 ALA A CA 1
ATOM 2730 C C . ALA A 1 348 ? 10.594 -1.525 -16.465 1.00 95.31 348 ALA A C 1
ATOM 2732 O O . ALA A 1 348 ? 10.776 -1.281 -17.659 1.00 95.31 348 ALA A O 1
ATOM 2733 N N . ILE A 1 349 ? 11.022 -0.725 -15.491 1.00 95.12 349 ILE A N 1
ATOM 2734 C CA . ILE A 1 349 ? 11.850 0.469 -15.707 1.00 95.12 349 ILE A CA 1
ATOM 2735 C C . ILE A 1 349 ? 13.295 0.052 -15.976 1.00 95.12 349 ILE A C 1
ATOM 2737 O O . ILE A 1 349 ? 13.955 0.622 -16.846 1.00 95.12 349 ILE A O 1
ATOM 2741 N N . GLY A 1 350 ? 13.770 -0.959 -15.244 1.00 94.81 350 GLY A N 1
ATOM 2742 C CA . GLY A 1 350 ? 15.173 -1.361 -15.255 1.00 94.81 350 GLY A CA 1
ATOM 2743 C C . GLY A 1 350 ? 15.977 -0.788 -14.093 1.00 94.81 350 GLY A C 1
ATOM 2744 O O . GLY A 1 350 ? 17.192 -0.730 -14.203 1.00 94.81 350 GLY A O 1
ATOM 2745 N N . ILE A 1 351 ? 15.320 -0.365 -13.009 1.00 95.50 351 ILE A N 1
ATOM 2746 C CA . ILE A 1 351 ? 15.946 0.053 -11.742 1.00 95.50 351 ILE A CA 1
ATOM 2747 C C . ILE A 1 351 ? 16.252 -1.176 -10.885 1.00 95.50 351 ILE A C 1
ATOM 2749 O O . ILE A 1 351 ? 17.301 -1.265 -10.252 1.00 95.50 351 ILE A O 1
ATOM 2753 N N . ARG A 1 352 ? 15.332 -2.146 -10.875 1.00 94.12 352 ARG A N 1
ATOM 2754 C CA . ARG A 1 352 ? 15.507 -3.431 -10.204 1.00 94.12 352 ARG A CA 1
ATOM 2755 C C . ARG A 1 352 ? 14.644 -4.496 -10.869 1.00 94.12 352 ARG A C 1
ATOM 2757 O O . ARG A 1 352 ? 13.479 -4.692 -10.537 1.00 94.12 352 ARG A O 1
ATOM 2764 N N . THR A 1 353 ? 15.241 -5.217 -11.805 1.00 92.94 353 THR A N 1
ATOM 2765 C CA . THR A 1 353 ? 14.560 -6.217 -12.624 1.00 92.94 353 THR A CA 1
ATOM 2766 C C . THR A 1 353 ? 14.495 -7.587 -11.934 1.00 92.94 353 THR A C 1
ATOM 2768 O O . THR A 1 353 ? 15.320 -7.897 -11.066 1.00 92.94 353 THR A O 1
ATOM 2771 N N . PRO A 1 354 ? 13.578 -8.474 -12.364 1.00 89.56 354 PRO A N 1
ATOM 2772 C CA . PRO A 1 354 ? 13.536 -9.866 -11.906 1.00 89.56 354 PRO A CA 1
ATOM 2773 C C . PRO A 1 354 ? 14.716 -10.727 -12.379 1.00 89.56 354 PRO A C 1
ATOM 2775 O O . PRO A 1 354 ? 14.804 -11.900 -12.014 1.00 89.56 354 PRO A O 1
ATOM 2778 N N . LEU A 1 355 ? 15.598 -10.195 -13.231 1.00 93.25 355 LEU A N 1
ATOM 2779 C CA . LEU A 1 355 ? 16.694 -10.966 -13.799 1.00 93.25 355 LEU A CA 1
ATOM 2780 C C . LEU A 1 355 ? 17.729 -11.332 -12.721 1.00 93.25 355 LEU A C 1
ATOM 2782 O O . LEU A 1 355 ? 18.108 -10.479 -11.908 1.00 93.25 355 LEU A O 1
ATOM 2786 N N . PRO A 1 356 ? 18.236 -12.578 -12.723 1.00 94.62 356 PRO A N 1
ATOM 2787 C CA . PRO A 1 356 ? 19.392 -12.953 -11.918 1.00 94.62 356 PRO A CA 1
ATOM 2788 C C . PRO A 1 356 ? 20.642 -12.132 -12.255 1.00 94.62 356 PRO A C 1
ATOM 2790 O O . PRO A 1 356 ? 20.759 -11.555 -13.338 1.00 94.62 356 PRO A O 1
ATOM 2793 N N . ASP A 1 357 ? 21.607 -12.128 -11.338 1.00 96.44 357 ASP A N 1
ATOM 2794 C CA . ASP A 1 357 ? 22.936 -11.578 -11.610 1.00 96.44 357 ASP A CA 1
ATOM 2795 C C . ASP A 1 357 ? 23.555 -12.309 -12.813 1.00 96.44 357 ASP A C 1
ATOM 2797 O O . ASP A 1 357 ? 23.487 -13.539 -12.907 1.00 96.44 357 ASP A O 1
ATOM 2801 N N . HIS A 1 358 ? 24.135 -11.553 -13.747 1.00 96.50 358 HIS A N 1
ATOM 2802 C CA . HIS A 1 358 ? 24.732 -12.075 -14.985 1.00 96.50 358 HIS A CA 1
ATOM 2803 C C . HIS A 1 358 ? 23.783 -12.951 -15.837 1.00 96.50 358 HIS A C 1
ATOM 2805 O O . HIS A 1 358 ? 24.203 -13.891 -16.527 1.00 96.50 358 HIS A O 1
ATOM 2811 N N . ALA A 1 359 ? 22.479 -12.659 -15.800 1.00 97.12 359 ALA A N 1
ATOM 2812 C CA . ALA A 1 359 ? 21.472 -13.341 -16.607 1.00 97.12 359 ALA A CA 1
ATOM 2813 C C . ALA A 1 359 ? 21.703 -13.208 -18.121 1.00 97.12 359 ALA A C 1
ATOM 2815 O O . ALA A 1 359 ? 21.307 -14.106 -18.866 1.00 97.12 359 ALA A O 1
ATOM 2816 N N . VAL A 1 360 ? 22.344 -12.130 -18.577 1.00 97.81 360 VAL A N 1
ATOM 2817 C CA . VAL A 1 360 ? 22.673 -11.885 -19.988 1.00 97.81 360 VAL A CA 1
ATOM 2818 C C . VAL A 1 360 ? 24.129 -11.449 -20.147 1.00 97.81 360 VAL A C 1
ATOM 2820 O O . VAL A 1 360 ? 24.777 -11.004 -19.203 1.00 97.81 360 VAL A O 1
ATOM 2823 N N . ASP A 1 361 ? 24.663 -11.576 -21.357 1.00 97.44 361 ASP A N 1
ATOM 2824 C CA . ASP A 1 361 ? 26.046 -11.200 -21.662 1.00 97.44 361 ASP A CA 1
ATOM 2825 C C . ASP A 1 361 ? 26.157 -9.694 -21.951 1.00 97.44 361 ASP A C 1
ATOM 2827 O O . ASP A 1 361 ? 27.150 -9.048 -21.609 1.00 97.44 361 ASP A O 1
ATOM 2831 N N . VAL A 1 362 ? 25.105 -9.110 -22.533 1.00 97.81 362 VAL A N 1
ATOM 2832 C CA . VAL A 1 362 ? 25.055 -7.698 -22.923 1.00 97.81 362 VAL A CA 1
ATOM 2833 C C . VAL A 1 362 ? 23.687 -7.105 -22.601 1.00 97.81 362 VAL A C 1
ATOM 2835 O O . VAL A 1 362 ? 22.657 -7.686 -22.942 1.00 97.81 362 VAL A O 1
ATOM 2838 N N . VAL A 1 363 ? 23.679 -5.913 -22.010 1.00 98.31 363 VAL A N 1
ATOM 2839 C CA . VAL A 1 363 ? 22.479 -5.086 -21.842 1.00 98.31 363 VAL A CA 1
ATOM 2840 C C . VAL A 1 363 ? 22.572 -3.871 -22.757 1.00 98.31 363 VAL A C 1
ATOM 2842 O O . VAL A 1 363 ? 23.545 -3.121 -22.696 1.00 98.31 363 VAL A O 1
ATOM 2845 N N . VAL A 1 364 ? 21.557 -3.666 -23.592 1.00 98.12 364 VAL A N 1
ATOM 2846 C CA . VAL A 1 364 ? 21.412 -2.501 -24.467 1.00 98.12 364 VAL A CA 1
ATOM 2847 C C . VAL A 1 364 ? 20.413 -1.526 -23.853 1.00 98.12 364 VAL A C 1
ATOM 2849 O O . VAL A 1 364 ? 19.266 -1.890 -23.599 1.00 98.12 364 VAL A O 1
ATOM 2852 N N . LEU A 1 365 ? 20.839 -0.281 -23.647 1.00 98.38 365 LEU A N 1
ATOM 2853 C CA . LEU A 1 365 ? 20.011 0.814 -23.143 1.00 98.38 365 LEU A CA 1
ATOM 2854 C C . LEU A 1 365 ? 19.620 1.747 -24.299 1.00 98.38 365 LEU A C 1
ATOM 2856 O O . LEU A 1 365 ? 20.484 2.308 -24.986 1.00 98.38 365 LEU A O 1
ATOM 2860 N N . THR A 1 366 ? 18.318 1.914 -24.525 1.00 98.19 366 THR A N 1
ATOM 2861 C CA . THR A 1 366 ? 17.779 2.647 -25.683 1.00 98.19 366 THR A CA 1
ATOM 2862 C C . THR A 1 366 ? 17.415 4.092 -25.349 1.00 98.19 366 THR A C 1
ATOM 2864 O O . THR A 1 366 ? 17.282 4.490 -24.189 1.00 98.19 366 THR A O 1
ATOM 2867 N N . SER A 1 367 ? 17.185 4.902 -26.381 1.00 97.19 367 SER A N 1
ATOM 2868 C CA . SER A 1 367 ? 16.818 6.310 -26.230 1.00 97.19 367 SER A CA 1
ATOM 2869 C C . SER A 1 367 ? 15.419 6.540 -25.644 1.00 97.19 367 SER A C 1
ATOM 2871 O O . SER A 1 367 ? 15.080 7.687 -25.337 1.00 97.19 367 SER A O 1
ATOM 2873 N N . ARG A 1 368 ? 14.624 5.479 -25.432 1.00 97.19 368 ARG A N 1
ATOM 2874 C CA . ARG A 1 368 ? 13.370 5.532 -24.659 1.00 97.19 368 ARG A CA 1
ATOM 2875 C C . ARG A 1 368 ? 13.616 5.796 -23.173 1.00 97.19 368 ARG A C 1
ATOM 2877 O O . ARG A 1 368 ? 12.773 6.392 -22.520 1.00 97.19 368 ARG A O 1
ATOM 2884 N N . LEU A 1 369 ? 14.789 5.451 -22.645 1.00 97.44 369 LEU A N 1
ATOM 2885 C CA . LEU A 1 369 ? 15.138 5.723 -21.246 1.00 97.44 369 LEU A CA 1
ATOM 2886 C C . LEU A 1 369 ? 15.549 7.186 -21.000 1.00 97.44 369 LEU A C 1
ATOM 2888 O O . LEU A 1 369 ? 15.760 7.583 -19.858 1.00 97.44 369 LEU A O 1
ATOM 2892 N N . ALA A 1 370 ? 15.655 8.012 -22.047 1.00 96.12 370 ALA A N 1
ATOM 2893 C CA . ALA A 1 370 ? 16.199 9.366 -21.938 1.00 96.12 370 ALA A CA 1
ATOM 2894 C C . ALA A 1 370 ? 15.417 10.270 -20.967 1.00 96.12 370 ALA A C 1
ATOM 2896 O O . ALA A 1 370 ? 16.033 11.053 -20.250 1.00 96.12 370 ALA A O 1
ATOM 2897 N N . GLY A 1 371 ? 14.085 10.146 -20.911 1.00 95.69 371 GLY A N 1
ATOM 2898 C CA . GLY A 1 371 ? 13.253 10.920 -19.979 1.00 95.69 371 GLY A CA 1
ATOM 2899 C C . GLY A 1 371 ? 13.460 10.534 -18.510 1.00 95.69 371 GLY A C 1
ATOM 2900 O O . GLY A 1 371 ? 13.285 11.367 -17.630 1.00 95.69 371 GLY A O 1
ATOM 2901 N N . LEU A 1 372 ? 13.891 9.297 -18.253 1.00 96.56 372 LEU A N 1
ATOM 2902 C CA . LEU A 1 372 ? 14.141 8.755 -16.914 1.00 96.56 372 LEU A CA 1
ATOM 2903 C C . LEU A 1 372 ? 15.540 9.107 -16.398 1.00 96.56 372 LEU A C 1
ATOM 2905 O O . LEU A 1 372 ? 15.788 9.117 -15.194 1.00 96.56 372 LEU A O 1
ATOM 2909 N N . TRP A 1 373 ? 16.458 9.403 -17.319 1.00 95.19 373 TRP A N 1
ATOM 2910 C CA . TRP A 1 373 ? 17.879 9.592 -17.049 1.00 95.19 373 TRP A CA 1
ATOM 2911 C C . TRP A 1 373 ? 18.209 10.624 -15.960 1.00 95.19 373 TRP A C 1
ATOM 2913 O O . TRP A 1 373 ? 19.099 10.349 -15.152 1.00 95.19 373 TRP A O 1
ATOM 2923 N N . PRO A 1 374 ? 17.515 11.779 -15.882 1.00 93.75 374 PRO A N 1
ATOM 2924 C CA . PRO A 1 374 ? 17.786 12.775 -14.845 1.00 93.75 374 PRO A CA 1
ATOM 2925 C C . PRO A 1 374 ? 17.530 12.273 -13.427 1.00 93.75 374 PRO A C 1
ATOM 2927 O O . PRO A 1 374 ? 18.127 12.798 -12.495 1.00 93.75 374 PRO A O 1
ATOM 2930 N N . ARG A 1 375 ? 16.633 11.291 -13.272 1.00 94.00 375 ARG A N 1
ATOM 2931 C CA . ARG A 1 375 ? 16.198 10.793 -11.968 1.00 94.00 375 ARG A CA 1
ATOM 2932 C C . ARG A 1 375 ? 16.819 9.446 -11.611 1.00 94.00 375 ARG A C 1
ATOM 2934 O O . ARG A 1 375 ? 17.160 9.260 -10.456 1.00 94.00 375 ARG A O 1
ATOM 2941 N N . TRP A 1 376 ? 16.968 8.543 -12.585 1.00 96.38 376 TRP A N 1
ATOM 2942 C CA . TRP A 1 376 ? 17.271 7.128 -12.314 1.00 96.38 376 TRP A CA 1
ATOM 2943 C C . TRP A 1 376 ? 18.425 6.542 -13.136 1.00 96.38 376 TRP A C 1
ATOM 2945 O O . TRP A 1 376 ? 18.529 5.328 -13.303 1.00 96.38 376 TRP A O 1
ATOM 2955 N N . SER A 1 377 ? 19.283 7.376 -13.731 1.00 96.25 377 SER A N 1
ATOM 2956 C CA . SER A 1 377 ? 20.382 6.858 -14.560 1.00 96.25 377 SER A CA 1
ATOM 2957 C C . SER A 1 377 ? 21.388 6.022 -13.771 1.00 96.25 377 SER A C 1
ATOM 2959 O O . SER A 1 377 ? 21.876 5.025 -14.303 1.00 96.25 377 SER A O 1
ATOM 2961 N N . ALA A 1 378 ? 21.691 6.388 -12.523 1.00 96.12 378 ALA A N 1
ATOM 2962 C CA . ALA A 1 378 ? 22.630 5.642 -11.690 1.00 96.12 378 ALA A CA 1
ATOM 2963 C C . ALA A 1 378 ? 22.101 4.233 -11.386 1.00 96.12 378 ALA A C 1
ATOM 2965 O O . ALA A 1 378 ? 22.821 3.249 -11.543 1.00 96.12 378 ALA A O 1
ATOM 2966 N N . GLU A 1 379 ? 20.825 4.140 -11.033 1.00 97.38 379 GLU A N 1
ATOM 2967 C CA . GLU A 1 379 ? 20.122 2.913 -10.694 1.00 97.38 379 GLU A CA 1
ATOM 2968 C C . GLU A 1 379 ? 19.951 2.016 -11.920 1.00 97.38 379 GLU A C 1
ATOM 2970 O O . GLU A 1 379 ? 20.287 0.836 -11.864 1.00 97.38 379 GLU A O 1
ATOM 2975 N N . ILE A 1 380 ? 19.533 2.584 -13.059 1.00 98.00 380 ILE A N 1
ATOM 2976 C CA . ILE A 1 380 ? 19.410 1.848 -14.325 1.00 98.00 380 ILE A CA 1
ATOM 2977 C C . ILE A 1 380 ? 20.765 1.281 -14.765 1.00 98.00 380 ILE A C 1
ATOM 2979 O O . ILE A 1 380 ? 20.850 0.135 -15.206 1.00 98.00 380 ILE A O 1
ATOM 2983 N N . LEU A 1 381 ? 21.846 2.061 -14.645 1.00 98.06 381 LEU A N 1
ATOM 2984 C CA . LEU A 1 381 ? 23.192 1.596 -14.988 1.00 98.06 381 LEU A CA 1
ATOM 2985 C C . LEU A 1 381 ? 23.688 0.516 -14.021 1.00 98.06 381 LEU A C 1
ATOM 2987 O O . LEU A 1 381 ? 24.285 -0.464 -14.472 1.00 98.06 381 LEU A O 1
ATOM 2991 N N . ALA A 1 382 ? 23.437 0.670 -12.719 1.00 97.69 382 ALA A N 1
ATOM 2992 C CA . ALA A 1 382 ? 23.803 -0.320 -11.710 1.00 97.69 382 ALA A CA 1
ATOM 2993 C C . ALA A 1 382 ? 23.073 -1.649 -11.939 1.00 97.69 382 ALA A C 1
ATOM 2995 O O . ALA A 1 382 ? 23.687 -2.716 -11.895 1.00 97.69 382 ALA A O 1
ATOM 2996 N N . GLU A 1 383 ? 21.783 -1.592 -12.255 1.00 97.81 383 GLU A N 1
ATOM 2997 C CA . GLU A 1 383 ? 20.974 -2.768 -12.543 1.00 97.81 383 GLU A CA 1
ATOM 2998 C C . GLU A 1 383 ? 21.372 -3.437 -13.862 1.00 97.81 383 GLU A C 1
ATOM 3000 O O . GLU A 1 383 ? 21.556 -4.654 -13.902 1.00 97.81 383 GLU A O 1
ATOM 3005 N N . ALA A 1 384 ? 21.608 -2.658 -14.922 1.00 98.19 384 ALA A N 1
ATOM 3006 C CA . ALA A 1 384 ? 22.142 -3.173 -16.181 1.00 98.19 384 ALA A CA 1
ATOM 3007 C C . ALA A 1 384 ? 23.501 -3.873 -15.982 1.00 98.19 384 ALA A C 1
ATOM 3009 O O . ALA A 1 384 ? 23.740 -4.937 -16.554 1.00 98.19 384 ALA A O 1
ATOM 3010 N N . ALA A 1 385 ? 24.376 -3.317 -15.139 1.00 98.19 385 ALA A N 1
ATOM 3011 C CA . ALA A 1 385 ? 25.667 -3.918 -14.805 1.00 98.19 385 ALA A CA 1
ATOM 3012 C C . ALA A 1 385 ? 25.541 -5.166 -13.915 1.00 98.19 385 ALA A C 1
ATOM 3014 O O . ALA A 1 385 ? 26.374 -6.064 -14.006 1.00 98.19 385 ALA A O 1
ATOM 3015 N N . ARG A 1 386 ? 24.506 -5.251 -13.071 1.00 97.88 386 ARG A N 1
ATOM 3016 C CA . ARG A 1 386 ? 24.225 -6.445 -12.263 1.00 97.88 386 ARG A CA 1
ATOM 3017 C C . ARG A 1 386 ? 23.782 -7.617 -13.136 1.00 97.88 386 ARG A C 1
ATOM 3019 O O . ARG A 1 386 ? 24.246 -8.742 -12.954 1.00 97.88 386 ARG A O 1
ATOM 3026 N N . VAL A 1 387 ? 22.867 -7.372 -14.074 1.00 97.81 387 VAL A N 1
ATOM 3027 C CA . VAL A 1 387 ? 22.258 -8.438 -14.890 1.00 97.81 387 VAL A CA 1
ATOM 3028 C C . VAL A 1 387 ? 23.088 -8.787 -16.129 1.00 97.81 387 VAL A C 1
ATOM 3030 O O . VAL A 1 387 ? 22.942 -9.886 -16.663 1.00 97.81 387 VAL A O 1
ATOM 3033 N N . GLY A 1 388 ? 23.945 -7.870 -16.589 1.00 97.00 388 GLY A N 1
ATOM 3034 C CA . GLY A 1 388 ? 24.759 -7.994 -17.797 1.00 97.00 388 GLY A CA 1
ATOM 3035 C C . GLY A 1 388 ? 26.248 -8.217 -17.541 1.00 97.00 388 GLY A C 1
ATOM 3036 O O . GLY A 1 388 ? 26.800 -7.755 -16.549 1.00 97.00 388 GLY A O 1
ATOM 3037 N N . GLY A 1 389 ? 26.937 -8.872 -18.478 1.00 93.94 389 GLY A N 1
ATOM 3038 C CA . GLY A 1 389 ? 28.408 -8.875 -18.532 1.00 93.94 389 GLY A CA 1
ATOM 3039 C C . GLY A 1 389 ? 29.001 -7.562 -19.068 1.00 93.94 389 GLY A C 1
ATOM 3040 O O . GLY A 1 389 ? 30.127 -7.198 -18.734 1.00 93.94 389 GLY A O 1
ATOM 3041 N N . SER A 1 390 ? 28.242 -6.834 -19.891 1.00 96.19 390 SER A N 1
ATOM 3042 C CA . SER A 1 390 ? 28.581 -5.497 -20.387 1.00 96.19 390 SER A CA 1
ATOM 3043 C C . SER A 1 390 ? 27.323 -4.663 -20.646 1.00 96.19 390 SER A C 1
ATOM 3045 O O . SER A 1 390 ? 26.256 -5.212 -20.927 1.00 96.19 390 SER A O 1
ATOM 3047 N N . VAL A 1 391 ? 27.449 -3.336 -20.567 1.00 97.44 391 VAL A N 1
ATOM 3048 C CA . VAL A 1 391 ? 26.347 -2.385 -20.784 1.00 97.44 391 VAL A CA 1
ATOM 3049 C C . VAL A 1 391 ? 26.680 -1.500 -21.979 1.00 97.44 391 VAL A C 1
ATOM 3051 O O . VAL A 1 391 ? 27.768 -0.929 -22.047 1.00 97.44 391 VAL A O 1
ATOM 3054 N N . GLN A 1 392 ? 25.750 -1.395 -22.926 1.00 97.25 392 GLN A N 1
ATOM 3055 C CA . GLN A 1 392 ? 25.908 -0.645 -24.168 1.00 97.25 392 GLN A CA 1
ATOM 3056 C C . GLN A 1 392 ? 24.771 0.363 -24.309 1.00 97.25 392 GLN A C 1
ATOM 3058 O O . GLN A 1 392 ? 23.597 0.002 -24.296 1.00 97.25 392 GLN A O 1
ATOM 3063 N N . LEU A 1 393 ? 25.115 1.641 -24.447 1.00 97.25 393 LEU A N 1
ATOM 3064 C CA . LEU A 1 393 ? 24.140 2.705 -24.663 1.00 97.25 393 LEU A CA 1
ATOM 3065 C C . LEU A 1 393 ? 24.041 2.976 -26.160 1.00 97.25 393 LEU A C 1
ATOM 3067 O O . LEU A 1 393 ? 25.058 3.116 -26.842 1.00 97.25 393 LEU A O 1
ATOM 3071 N N . THR A 1 394 ? 22.822 3.104 -26.674 1.00 97.12 394 THR A N 1
ATOM 3072 C CA . THR A 1 394 ? 22.640 3.539 -28.062 1.00 97.12 394 THR A CA 1
ATOM 3073 C C . THR A 1 394 ? 23.185 4.964 -28.261 1.00 97.12 394 THR A C 1
ATOM 3075 O O . THR A 1 394 ? 23.101 5.799 -27.349 1.00 97.12 394 THR A O 1
ATOM 3078 N N . PRO A 1 395 ? 23.708 5.304 -29.455 1.00 94.62 395 PRO A N 1
ATOM 3079 C CA . PRO A 1 395 ? 24.141 6.669 -29.760 1.00 94.62 395 PRO A CA 1
ATOM 3080 C C . PRO A 1 395 ? 23.050 7.718 -29.521 1.00 94.62 395 PRO A C 1
ATOM 3082 O O . PRO A 1 395 ? 23.326 8.800 -29.002 1.00 94.62 395 PRO A O 1
ATOM 3085 N N . ALA A 1 396 ? 21.800 7.373 -29.838 1.00 94.81 396 ALA A N 1
ATOM 3086 C CA . ALA A 1 396 ? 20.644 8.230 -29.616 1.00 94.81 396 ALA A CA 1
ATOM 3087 C C . ALA A 1 396 ? 20.390 8.502 -28.124 1.00 94.81 396 ALA A C 1
ATOM 3089 O O . ALA A 1 396 ? 20.100 9.643 -27.757 1.00 94.81 396 ALA A O 1
ATOM 3090 N N . LEU A 1 397 ? 20.534 7.495 -27.250 1.00 95.69 397 LEU A N 1
ATOM 3091 C CA . LEU A 1 397 ? 20.452 7.701 -25.804 1.00 95.69 397 LEU A CA 1
ATOM 3092 C C . LEU A 1 397 ? 21.563 8.639 -25.324 1.00 95.69 397 LEU A C 1
ATOM 3094 O O . LEU A 1 397 ? 21.261 9.639 -24.681 1.00 95.69 397 LEU A O 1
ATOM 3098 N N . MET A 1 398 ? 22.819 8.371 -25.697 1.00 93.81 398 MET A N 1
ATOM 3099 C CA . MET A 1 398 ? 23.963 9.209 -25.307 1.00 93.81 398 MET A CA 1
ATOM 3100 C C . MET A 1 398 ? 23.791 10.671 -25.741 1.00 93.81 398 MET A C 1
ATOM 3102 O O . MET A 1 398 ? 24.097 11.589 -24.982 1.00 93.81 398 MET A O 1
ATOM 3106 N N . GLN A 1 399 ? 23.273 10.906 -26.950 1.00 92.50 399 GLN A N 1
ATOM 3107 C CA . GLN A 1 399 ? 23.024 12.256 -27.452 1.00 92.50 399 GLN A CA 1
ATOM 3108 C C . GLN A 1 399 ? 21.930 12.976 -26.654 1.00 92.50 399 GLN A C 1
ATOM 3110 O O . GLN A 1 399 ? 22.104 14.142 -26.294 1.00 92.50 399 GLN A O 1
ATOM 3115 N N . LYS A 1 400 ? 20.807 12.300 -26.379 1.00 89.44 400 LYS A N 1
ATOM 3116 C CA . LYS A 1 400 ? 19.693 12.892 -25.627 1.00 89.44 400 LYS A CA 1
ATOM 3117 C C . LYS A 1 400 ? 20.096 13.209 -24.191 1.00 89.44 400 LYS A C 1
ATOM 3119 O O . LYS A 1 400 ? 19.785 14.288 -23.704 1.00 89.44 400 LYS A O 1
ATOM 3124 N N . THR A 1 401 ? 20.826 12.319 -23.527 1.00 88.06 401 THR A N 1
ATOM 3125 C CA . THR A 1 401 ? 21.213 12.512 -22.123 1.00 88.06 401 THR A CA 1
ATOM 3126 C C . THR A 1 401 ? 22.281 13.590 -21.971 1.00 88.06 401 THR A C 1
ATOM 3128 O O . THR A 1 401 ? 22.174 14.422 -21.074 1.00 88.06 401 THR A O 1
ATOM 3131 N N . ALA A 1 402 ? 23.223 13.696 -22.916 1.00 82.00 402 ALA A N 1
ATOM 3132 C CA . ALA A 1 402 ? 24.180 14.803 -22.963 1.00 82.00 402 ALA A CA 1
ATOM 3133 C C . ALA A 1 402 ? 23.524 16.179 -23.192 1.00 82.00 402 ALA A C 1
ATOM 3135 O O . ALA A 1 402 ? 24.093 17.197 -22.796 1.00 82.00 402 ALA A O 1
ATOM 3136 N N . ALA A 1 403 ? 22.357 16.224 -23.842 1.00 73.19 403 ALA A N 1
ATOM 3137 C CA . ALA A 1 403 ? 21.583 17.451 -24.020 1.00 73.19 403 ALA A CA 1
ATOM 3138 C C . ALA A 1 403 ? 20.795 17.844 -22.761 1.00 73.19 403 ALA A C 1
ATOM 3140 O O . ALA A 1 403 ? 20.572 19.029 -22.553 1.00 73.19 403 ALA A O 1
ATOM 3141 N N . ILE A 1 404 ? 20.400 16.873 -21.931 1.00 70.62 404 ILE A N 1
ATOM 3142 C CA . ILE A 1 404 ? 19.661 17.111 -20.682 1.00 70.62 404 ILE A CA 1
ATOM 3143 C C . ILE A 1 404 ? 20.600 17.550 -19.543 1.00 70.62 404 ILE A C 1
ATOM 3145 O O . ILE A 1 404 ? 20.182 18.254 -18.632 1.00 70.62 404 ILE A O 1
ATOM 3149 N N . SER A 1 405 ? 21.881 17.170 -19.595 1.00 59.00 405 SER A N 1
ATOM 3150 C CA . SER A 1 405 ? 22.902 17.589 -18.619 1.00 59.00 405 SER A CA 1
ATOM 3151 C C . SER A 1 405 ? 23.498 18.989 -18.866 1.00 59.00 405 SER A C 1
ATOM 3153 O O . SER A 1 405 ? 24.456 19.355 -18.184 1.00 59.00 405 SER A O 1
ATOM 3155 N N . ARG A 1 406 ? 22.994 19.750 -19.847 1.00 47.44 406 ARG A N 1
ATOM 3156 C CA . ARG A 1 406 ? 23.383 21.142 -20.143 1.00 47.44 406 ARG A CA 1
ATOM 3157 C C . ARG A 1 406 ? 22.232 22.079 -19.833 1.00 47.44 406 ARG A C 1
ATOM 3159 O O . ARG A 1 406 ? 22.538 23.208 -19.393 1.00 47.44 406 ARG A O 1
#

Secondary structure (DSSP, 8-state):
-EEEEEESS-HHHHHHHHHHHTT-SS-TTT-EEEEEESS--SSHHHHHHHHTTTS-EEEEE----S--HHHHHHHHHHT--SSEEEEE-TTEEE-TTHHHHHHHHTTT-SSEEEEEEEET--SSSPPPTTHHHHHHHS-HHHHHHHHTT-GGGS-TTHHHHHHTTT-GGG-S-GGGG--TTEEEEEHHHHHHTTSS-TT--SSSSHHHHHHHHHHHTT-EEEEEEEEEEEEPP-----HHHHHHHHHHHHHHHHHH--SHHHHHHHHHHHTT--GGGHHHHHHHHHHHHHHHTT---HHHHHHHGGGSPSS-EEEES--S---GGGTTSEEEES-HHHHHHHT-SEE--SSS-SPPTT-EEEEEEPGGGGGTHHHHHHHHHHHHHHHEEEEEE-HHHHHHHHHHT-

InterPro domains:
  IPR001173 Glycosyltransferase 2-like [PF00535] (2-120)
  IPR027791 Galactosyltransferase, C-terminal [PF02709] (173-222)
  IPR029044 Nucleotide-diphospho-sugar transferases [G3DSA:3.90.550.10] (1-238)
  IPR029044 Nucleotide-diphospho-sugar transferases [SSF53448] (2-237)
  IPR050834 Glycosyltransferase 2 family enzymes [PTHR43685] (2-255)